Protein AF-A0A661NM38-F1 (afdb_monomer)

Radius of gyration: 34.88 Å; Cα contacts (8 Å, |Δi|>4): 471; chains: 1; bounding box: 84×43×93 Å

Foldseek 3Di:
DLDDLDWAFDDPVVLVLLVVLLVVVVNPDAGETENEPPNDPAFDWAADQVRNYIYGYNNVVVPADPLLNSLRSSLRSLVNSDDPVLVCLLVVLVVLVVCLQPVLQVVLVVVDDPVSLVSSVVSVVVSVVSLVVSLVSLLVSSLVSLLRSCVPRALVSNLVNLVSNCVVVVNDQQDPSSHSHGGNVVSCVSRVHDPDDDDDYDDDPPPVVVVVVVVVCVSVVSVVLCVLQDDDLVCLLVADLVSLVVSCVSPVLALSSLLSNLNVCVVVVNLVSSVVSLVVSVVSPYQFLSSLQSQLLSCLVVVNLVSNLVSLVSSVVSLVCVQPVPHVPGDPDCDPPDHRPSNCPRVVDDPCNNQPVVQADPVGDGHDDDDPDD

Secondary structure (DSSP, 8-state):
-----PPEEPPHHHHHHHHHHHHHTT-S--EEEEE-TTT--S--EEEEGGGTEEEEEHHHHHHS-HHHHHHHHHHHHHHHT--HHHHHHHHHHHHHHHHHHTHHHHHHHHTHHHHHHHHHHHHHHHHHHHHHHHHHHHHHHHHHHHHHHHHHH-SHHHHHHHHHHHHHTT--S---TTSSSPPHHHHHHHTT----SPPPPPP-HHHHHHHHHHHHHHHHHHHHHHHHH---GGGGGG--HHHHHHHHHH-TT-HHHHHHHHHHHHHTT-HHHHHHHHHHHHHTT--HHHHHHHHHHHHHHTT-HHHHHHHHHHHHHHHHHHHHTT-TT------SPPPPHHHHHTS---HHHHH-GGGB-TTS-B--------

Mean predicted aligned error: 16.05 Å

Sequence (374 aa):
MLATGGLRRASPELRERVRRAAGREGIGRVHVFILPTGSVPFLNAFAIPWAKTVVVTGAALAELEDDELAGVLAHEVAHLSEGLGIAMIRLGAAGLLLFALVPGLSIAFALGPERGPVLLGSLLVAAALLWRYARAVARRMEVRADAHTKSHLGGAGLARALRKIAEISQRPMTTGGRRPHPGLWDRLVALDDDPGPKPSPLPRTTGALLGATVAVSLLTAPMALHDLTDVPSTAILTMTAAEAQARFLIDPWDGEPMVALAWRAREAGDLPVAEARAEAAGRMGADAQNFHLIWAELHAAAGDCAAARASFEASLAAQAAAVFDGDPFRTLDLGSYALPPTLVTHCEMTIGEAFGDDTVDDDGNVVFSGSEAP

Solvent-accessible surface area (backbone atoms only — not comparable to full-atom values): 20388 Å² total; per-residue (Å²): 144,86,80,78,70,58,76,37,78,47,54,75,65,60,43,47,57,50,48,58,46,24,51,77,70,72,45,91,68,74,46,50,32,27,38,43,69,83,69,47,93,52,66,45,69,48,50,39,35,94,72,30,30,42,40,35,24,36,37,31,70,72,72,43,51,76,54,22,44,49,28,49,51,31,28,34,45,49,47,37,70,53,52,70,68,60,55,47,43,51,51,46,26,53,48,42,42,52,38,36,70,48,62,35,44,56,52,18,59,76,51,39,86,82,48,10,59,57,52,42,52,52,39,50,52,50,22,52,51,40,39,53,48,32,40,54,53,46,30,51,50,49,55,48,15,53,52,50,24,28,78,76,73,46,21,64,33,33,41,52,38,51,49,54,44,28,62,78,64,71,50,66,52,56,56,69,93,85,49,43,66,74,22,51,50,62,50,26,49,73,35,79,41,88,79,70,83,83,69,82,71,80,89,71,69,69,66,56,54,53,51,50,51,52,52,50,48,66,62,46,48,60,54,55,48,45,68,70,62,64,68,62,81,86,47,39,90,76,46,50,59,66,57,24,51,56,48,33,73,74,40,81,59,55,9,55,35,32,41,24,43,13,52,52,26,44,75,73,67,38,56,73,60,13,51,57,28,44,56,48,10,58,77,38,65,27,55,60,30,63,52,23,43,53,48,12,31,50,27,20,70,73,67,39,45,69,62,11,50,56,24,39,51,49,12,53,53,38,48,52,51,64,59,41,59,96,38,85,82,57,80,85,77,69,78,90,70,81,76,46,67,37,33,39,73,71,55,62,54,45,71,34,76,73,70,36,73,86,21,45,47,101,85,72,46,82,42,86,71,78,74,81,78,134

Nearest PDB structures (foldseek):
  8gck-assembly2_A  TM=8.794E-01  e=7.274E-02  Homo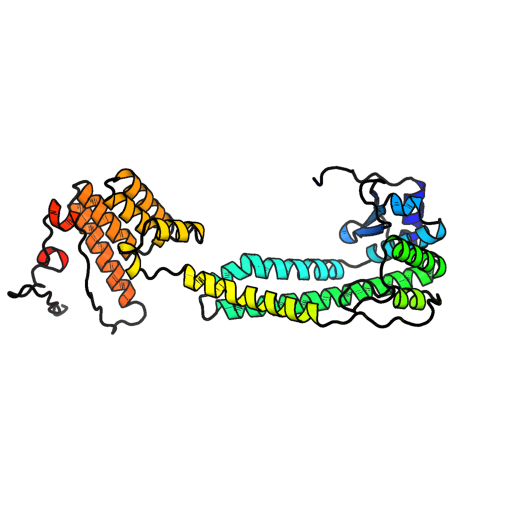 sapiens
  6nsv-assembly1_A  TM=8.718E-01  e=6.954E-02  Homo sapiens
  8gck-assembly1_B  TM=8.831E-01  e=8.326E-02  Homo sapiens
  8ei0-assembly1_A  TM=8.874E-01  e=1.366E-01  Homo sapiens
  6tka-assembly1_AAA  TM=6.233E-01  e=6.954E-02  Homo sapiens

Structure (mmCIF, N/CA/C/O backbone):
data_AF-A0A661NM38-F1
#
_entry.id   AF-A0A661NM38-F1
#
loop_
_atom_site.group_PDB
_atom_site.id
_atom_site.type_symbol
_atom_site.label_atom_id
_atom_site.label_alt_id
_atom_site.label_comp_id
_atom_site.label_asym_id
_atom_site.label_entity_id
_atom_site.label_seq_id
_atom_site.pdbx_PDB_ins_code
_atom_site.Cartn_x
_atom_site.Cartn_y
_atom_site.Cartn_z
_atom_site.occupancy
_atom_site.B_iso_or_equiv
_atom_site.auth_seq_id
_atom_site.auth_comp_id
_atom_site.auth_asym_id
_atom_site.auth_atom_id
_atom_site.pdbx_PDB_model_num
ATOM 1 N N . MET A 1 1 ? 4.028 20.032 0.735 1.00 30.66 1 MET A N 1
ATOM 2 C CA . MET A 1 1 ? 4.843 20.684 -0.316 1.00 30.66 1 MET A CA 1
ATOM 3 C C . MET A 1 1 ? 5.034 19.714 -1.499 1.00 30.66 1 MET A C 1
ATOM 5 O O . MET A 1 1 ? 6.130 19.238 -1.737 1.00 30.66 1 MET A O 1
ATOM 9 N N . LEU A 1 2 ? 3.948 19.350 -2.201 1.00 36.19 2 LEU A N 1
ATOM 10 C CA . LEU A 1 2 ? 3.936 18.391 -3.331 1.00 36.19 2 LEU A CA 1
ATOM 11 C C . LEU A 1 2 ? 3.012 18.889 -4.465 1.00 36.19 2 LEU A C 1
ATOM 13 O O . LEU A 1 2 ? 2.277 18.123 -5.079 1.00 36.19 2 LEU A O 1
ATOM 17 N N . ALA A 1 3 ? 3.008 20.198 -4.719 1.00 37.50 3 ALA A N 1
ATOM 18 C CA . ALA A 1 3 ? 2.141 20.814 -5.718 1.00 37.50 3 ALA A CA 1
ATOM 19 C C . ALA A 1 3 ? 2.979 21.457 -6.838 1.00 37.50 3 ALA A C 1
ATOM 21 O O . ALA A 1 3 ? 3.711 22.415 -6.615 1.00 37.50 3 ALA A O 1
ATOM 22 N N . THR A 1 4 ? 2.846 20.882 -8.039 1.00 42.81 4 THR A N 1
ATOM 23 C CA . THR A 1 4 ? 2.999 21.521 -9.363 1.00 42.81 4 THR A CA 1
ATOM 24 C C . THR A 1 4 ? 4.386 21.963 -9.860 1.00 42.81 4 THR A C 1
ATOM 26 O O . THR A 1 4 ? 4.515 23.010 -10.487 1.00 42.81 4 THR A O 1
ATOM 29 N N . GLY A 1 5 ? 5.396 21.095 -9.775 1.00 48.88 5 GLY A N 1
ATOM 30 C CA . GLY A 1 5 ? 6.443 21.020 -10.811 1.00 48.88 5 GLY A CA 1
ATOM 31 C C . GLY A 1 5 ? 5.918 20.238 -12.025 1.00 48.88 5 GLY A C 1
ATOM 32 O O . GLY A 1 5 ? 6.278 19.083 -12.221 1.00 48.88 5 GLY A O 1
ATOM 33 N N . GLY A 1 6 ? 4.935 20.798 -12.740 1.00 66.69 6 GLY A N 1
ATOM 34 C CA . GLY A 1 6 ? 3.995 20.052 -13.592 1.00 66.69 6 GLY A CA 1
ATOM 35 C C . GLY A 1 6 ? 4.623 19.142 -14.656 1.00 66.69 6 GLY A C 1
ATOM 36 O O . GLY A 1 6 ? 5.576 19.528 -15.334 1.00 66.69 6 GLY A O 1
ATOM 37 N N . LEU A 1 7 ? 4.029 17.953 -14.844 1.00 77.69 7 LEU A N 1
ATOM 38 C CA . LEU A 1 7 ? 4.298 17.089 -15.997 1.00 77.69 7 LEU A CA 1
ATOM 39 C C . LEU A 1 7 ? 4.131 17.899 -17.286 1.00 77.69 7 LEU A C 1
ATOM 41 O O . LEU A 1 7 ? 3.063 18.451 -17.560 1.00 77.69 7 LEU A O 1
ATOM 45 N N . ARG A 1 8 ? 5.181 17.952 -18.101 1.00 86.06 8 ARG A N 1
ATOM 46 C CA . ARG A 1 8 ? 5.162 18.610 -19.410 1.00 86.06 8 ARG A CA 1
ATOM 47 C C . ARG A 1 8 ? 4.945 17.577 -20.502 1.00 86.06 8 ARG A C 1
ATOM 49 O O . ARG A 1 8 ? 5.372 16.432 -20.380 1.00 86.06 8 ARG A O 1
ATOM 56 N N . ARG A 1 9 ? 4.297 17.969 -21.600 1.00 87.12 9 ARG A N 1
ATOM 57 C CA . ARG A 1 9 ? 4.262 17.115 -22.795 1.00 87.12 9 ARG A CA 1
ATOM 58 C C . ARG A 1 9 ? 5.677 16.964 -23.348 1.00 87.12 9 ARG A C 1
ATOM 60 O O . ARG A 1 9 ? 6.411 17.944 -23.436 1.00 87.12 9 ARG A O 1
ATOM 67 N N . ALA A 1 10 ? 6.026 15.744 -23.740 1.00 90.25 10 ALA A N 1
ATOM 68 C CA . ALA A 1 10 ? 7.301 15.470 -24.385 1.00 90.25 10 ALA A CA 1
ATOM 69 C C . ALA A 1 10 ? 7.435 16.171 -25.747 1.00 90.25 10 ALA A C 1
ATOM 71 O O . ALA A 1 10 ? 6.438 16.409 -26.443 1.00 90.25 10 ALA A O 1
ATOM 72 N N . SER A 1 11 ? 8.681 16.455 -26.142 1.00 91.69 11 SER A N 1
ATOM 73 C CA . SER A 1 11 ? 9.004 16.997 -27.465 1.00 91.69 11 SER A CA 1
ATOM 74 C C . SER A 1 11 ? 8.493 16.068 -28.585 1.00 91.69 11 SER A C 1
ATOM 76 O O . SER A 1 11 ? 8.282 14.870 -28.361 1.00 91.69 11 SER A O 1
ATOM 78 N N . PRO A 1 12 ? 8.236 16.583 -29.804 1.00 92.88 12 PRO A N 1
ATOM 79 C CA . PRO A 1 12 ? 7.864 15.746 -30.948 1.00 92.88 12 PRO A CA 1
ATOM 80 C C . PRO A 1 12 ? 8.849 14.598 -31.190 1.00 92.88 12 PRO A C 1
ATOM 82 O O . PRO A 1 12 ? 8.419 13.473 -31.419 1.00 92.88 12 PRO A O 1
ATOM 85 N N . GLU A 1 13 ? 10.145 14.870 -31.051 1.00 91.81 13 GLU A N 1
ATOM 86 C CA . GLU A 1 13 ? 11.207 13.887 -31.238 1.00 91.81 13 GLU A CA 1
ATOM 87 C C . GLU A 1 13 ? 11.145 12.752 -30.210 1.00 91.81 13 GLU A C 1
ATOM 89 O O . GLU A 1 13 ? 11.107 11.581 -30.586 1.00 91.81 13 GLU A O 1
ATOM 94 N N . LEU A 1 14 ? 11.059 13.079 -28.916 1.00 92.31 14 LEU A N 1
ATOM 95 C CA . LEU A 1 14 ? 10.981 12.068 -27.859 1.00 92.31 14 LEU A CA 1
ATOM 96 C C . LEU A 1 14 ? 9.712 11.218 -27.997 1.00 92.31 14 LEU A C 1
ATOM 98 O O . LEU A 1 14 ? 9.756 9.998 -27.839 1.00 92.31 14 LEU A O 1
ATOM 102 N N . ARG A 1 15 ? 8.582 11.843 -28.353 1.00 93.62 15 ARG A N 1
ATOM 103 C CA . ARG A 1 15 ? 7.339 11.112 -28.648 1.00 93.62 15 ARG A CA 1
ATOM 104 C C . ARG A 1 15 ? 7.521 10.134 -29.798 1.00 93.62 15 ARG A C 1
ATOM 106 O O . ARG A 1 15 ? 7.006 9.026 -29.719 1.00 93.62 15 ARG A O 1
ATOM 113 N N . GLU A 1 16 ? 8.239 10.525 -30.841 1.00 92.56 16 GLU A N 1
ATOM 114 C CA . GLU A 1 16 ? 8.479 9.660 -31.989 1.00 92.56 16 GLU A CA 1
ATOM 115 C C . GLU A 1 16 ? 9.405 8.488 -31.643 1.00 92.56 16 GLU A C 1
ATOM 117 O O . GLU A 1 16 ? 9.106 7.349 -32.000 1.00 92.56 16 GLU A O 1
ATOM 122 N N . ARG A 1 17 ? 10.465 8.724 -30.859 1.00 92.00 17 ARG A N 1
ATOM 123 C CA . ARG A 1 17 ? 11.330 7.652 -30.332 1.00 92.00 17 ARG A CA 1
ATOM 124 C C . ARG A 1 17 ? 10.517 6.619 -29.537 1.00 92.00 17 ARG A C 1
ATOM 126 O O . ARG A 1 17 ? 10.611 5.423 -29.812 1.00 92.00 17 ARG A O 1
ATOM 133 N N . VAL A 1 18 ? 9.653 7.075 -28.623 1.00 93.00 18 VAL A N 1
ATOM 134 C CA . VAL A 1 18 ? 8.775 6.188 -27.837 1.00 93.00 18 VAL A CA 1
ATOM 135 C C . VAL A 1 18 ? 7.750 5.472 -28.716 1.00 93.00 18 VAL A C 1
ATOM 137 O O . VAL A 1 18 ? 7.516 4.285 -28.515 1.00 93.00 18 VAL A O 1
ATOM 140 N N . ARG A 1 19 ? 7.155 6.138 -29.715 1.00 92.50 19 ARG A N 1
ATOM 141 C CA . ARG A 1 19 ? 6.213 5.491 -30.647 1.00 92.50 19 ARG A CA 1
ATOM 142 C C . ARG A 1 19 ? 6.868 4.386 -31.464 1.00 92.50 19 ARG A C 1
ATOM 144 O O . ARG A 1 19 ? 6.252 3.342 -31.641 1.00 92.50 19 ARG A O 1
ATOM 151 N N . ARG A 1 20 ? 8.102 4.580 -31.936 1.00 89.94 20 ARG A N 1
ATOM 152 C CA . ARG A 1 20 ? 8.837 3.527 -32.654 1.00 89.94 20 ARG A CA 1
ATOM 153 C C . ARG A 1 20 ? 9.095 2.315 -31.766 1.00 89.94 20 ARG A C 1
ATOM 155 O O . ARG A 1 20 ? 8.903 1.192 -32.220 1.00 89.94 20 ARG A O 1
ATOM 162 N N . ALA A 1 21 ? 9.482 2.535 -30.508 1.00 89.06 21 ALA A N 1
ATOM 163 C CA . ALA A 1 21 ? 9.609 1.452 -29.534 1.00 89.06 21 ALA A CA 1
ATOM 164 C C . ALA A 1 21 ? 8.253 0.762 -29.288 1.00 89.06 21 ALA A C 1
ATOM 166 O O . ALA A 1 21 ? 8.162 -0.458 -29.345 1.00 89.06 21 ALA A O 1
ATOM 167 N N . ALA A 1 22 ? 7.180 1.537 -29.110 1.00 90.50 22 ALA A N 1
ATOM 168 C CA . ALA A 1 22 ? 5.828 1.031 -28.867 1.00 90.50 22 ALA A CA 1
ATOM 169 C C . ALA A 1 22 ? 5.260 0.223 -30.040 1.00 90.50 22 ALA A C 1
ATOM 171 O O . ALA A 1 22 ? 4.584 -0.781 -29.823 1.00 90.50 22 ALA A O 1
ATOM 172 N N . GLY A 1 23 ? 5.568 0.618 -31.277 1.00 88.06 23 GLY A N 1
ATOM 173 C CA . GLY A 1 23 ? 5.162 -0.106 -32.479 1.00 88.06 23 GLY A CA 1
ATOM 174 C C . GLY A 1 23 ? 5.738 -1.522 -32.546 1.00 88.06 23 GLY A C 1
ATOM 175 O O . GLY A 1 23 ? 5.047 -2.431 -32.994 1.00 88.06 23 GLY A O 1
ATOM 176 N N . ARG A 1 24 ? 6.958 -1.737 -32.033 1.00 84.31 24 ARG A N 1
ATOM 177 C CA . ARG A 1 24 ? 7.578 -3.075 -31.946 1.00 84.31 24 ARG A CA 1
ATOM 178 C C . ARG A 1 24 ? 6.867 -3.986 -30.944 1.00 84.31 24 ARG A C 1
ATOM 180 O O . ARG A 1 24 ? 6.823 -5.190 -31.148 1.00 84.31 24 ARG A O 1
ATOM 187 N N . GLU A 1 25 ? 6.249 -3.395 -29.927 1.00 82.69 25 GLU A N 1
ATOM 188 C CA . GLU A 1 25 ? 5.418 -4.081 -28.931 1.00 82.69 25 GLU A CA 1
ATOM 189 C C . GLU A 1 25 ? 3.945 -4.223 -29.357 1.00 82.69 25 GLU A C 1
ATOM 191 O O . GLU A 1 25 ? 3.107 -4.672 -28.573 1.00 82.69 25 GLU A O 1
ATOM 196 N N . GLY A 1 26 ? 3.585 -3.800 -30.576 1.00 86.00 26 GLY A N 1
ATOM 197 C CA . GLY A 1 26 ? 2.196 -3.804 -31.048 1.00 86.00 26 GLY A CA 1
ATOM 198 C C . GLY A 1 26 ? 1.285 -2.823 -30.297 1.00 86.00 26 GLY A C 1
ATOM 199 O O . GLY A 1 26 ? 0.063 -2.977 -30.298 1.00 86.00 26 GLY A O 1
ATOM 200 N N . ILE A 1 27 ? 1.849 -1.808 -29.636 1.00 87.25 27 ILE A N 1
ATOM 201 C CA . ILE A 1 27 ? 1.094 -0.837 -28.842 1.00 87.25 27 ILE A CA 1
ATOM 202 C C . ILE A 1 27 ? 0.697 0.346 -29.730 1.00 87.25 27 ILE A C 1
ATOM 204 O O . ILE A 1 27 ? 1.520 1.187 -30.084 1.00 87.25 27 ILE A O 1
ATOM 208 N N . GLY A 1 28 ? -0.596 0.444 -30.047 1.00 82.88 28 GLY A N 1
ATOM 209 C CA . GLY A 1 28 ? -1.108 1.448 -30.988 1.00 82.88 28 GLY A CA 1
ATOM 210 C C . GLY A 1 28 ? -1.094 2.901 -30.490 1.00 82.88 28 GLY A C 1
ATOM 211 O O . GLY A 1 28 ? -1.041 3.824 -31.301 1.00 82.88 28 GLY A O 1
ATOM 212 N N . ARG A 1 29 ? -1.138 3.146 -29.173 1.00 87.94 29 ARG A N 1
ATOM 213 C CA . ARG A 1 29 ? -1.134 4.509 -28.611 1.00 87.94 29 ARG A CA 1
ATOM 214 C C . ARG A 1 29 ? -0.352 4.571 -27.308 1.00 87.94 29 ARG A C 1
ATOM 216 O O . ARG A 1 29 ? -0.647 3.824 -26.381 1.00 87.94 29 ARG A O 1
ATOM 223 N N . VAL A 1 30 ? 0.596 5.509 -27.239 1.00 92.00 30 VAL A N 1
ATOM 224 C CA . VAL A 1 30 ? 1.390 5.799 -26.039 1.00 92.00 30 VAL A CA 1
ATOM 225 C C . VAL A 1 30 ? 1.435 7.302 -25.780 1.00 92.00 30 VAL A C 1
ATOM 227 O O . VAL A 1 30 ? 1.641 8.107 -26.693 1.00 92.00 30 VAL A O 1
ATOM 230 N N . HIS A 1 31 ? 1.237 7.678 -24.523 1.00 92.69 31 HIS A N 1
ATOM 231 C CA . HIS A 1 31 ? 1.400 9.038 -24.027 1.00 92.69 31 HIS A CA 1
ATOM 232 C C . HIS A 1 31 ? 2.796 9.213 -23.432 1.00 92.69 31 HIS A C 1
ATOM 234 O O . HIS A 1 31 ? 3.301 8.311 -22.772 1.00 92.69 31 HIS A O 1
ATOM 240 N N . VAL A 1 32 ? 3.424 10.369 -23.657 1.00 94.00 32 VAL A N 1
ATOM 241 C CA . VAL A 1 32 ? 4.782 10.636 -23.163 1.00 94.00 32 VAL A CA 1
ATOM 242 C C . VAL A 1 32 ? 4.827 11.986 -22.472 1.00 94.00 32 VAL A C 1
ATOM 244 O O . VAL A 1 32 ? 4.465 13.011 -23.068 1.00 94.00 32 VAL A O 1
ATOM 247 N N . PHE A 1 33 ? 5.293 11.976 -21.230 1.00 93.50 33 PHE A N 1
ATOM 248 C CA . PHE A 1 33 ? 5.445 13.168 -20.410 1.00 93.50 33 PHE A CA 1
ATOM 249 C C . PHE A 1 33 ? 6.861 13.296 -19.859 1.00 93.50 33 PHE A C 1
ATOM 251 O O . PHE A 1 33 ? 7.591 12.315 -19.728 1.00 93.50 33 PHE A O 1
ATOM 258 N N . ILE A 1 34 ? 7.228 14.529 -19.526 1.00 91.19 34 ILE A N 1
ATOM 259 C CA . ILE A 1 34 ? 8.509 14.890 -18.933 1.00 91.19 34 ILE A CA 1
ATOM 260 C C . ILE A 1 34 ? 8.260 15.463 -17.541 1.00 91.19 34 ILE A C 1
ATOM 262 O O . ILE A 1 34 ? 7.451 16.380 -17.380 1.00 91.19 34 ILE A O 1
ATOM 266 N N . LEU A 1 35 ? 8.985 14.952 -16.551 1.00 87.38 35 LEU A N 1
ATOM 267 C CA . LEU A 1 35 ? 9.151 15.589 -15.244 1.00 87.38 35 LEU A CA 1
ATOM 268 C C . LEU A 1 35 ? 10.283 16.625 -15.351 1.00 87.38 35 LEU A C 1
ATOM 270 O O . LEU A 1 35 ? 11.418 16.218 -15.599 1.00 87.38 35 LEU A O 1
ATOM 274 N N . PRO A 1 36 ? 10.017 17.938 -15.215 1.00 81.00 36 PRO A N 1
ATOM 275 C CA . PRO A 1 36 ? 11.021 18.972 -15.460 1.00 81.00 36 PRO A CA 1
ATOM 276 C C . PRO A 1 36 ? 12.274 18.836 -14.588 1.00 81.00 36 PRO A C 1
ATOM 278 O O . PRO A 1 36 ? 12.204 18.421 -13.427 1.00 81.00 36 PRO A O 1
ATOM 281 N N . THR A 1 37 ? 13.418 19.254 -15.134 1.00 69.12 37 THR A N 1
ATOM 282 C CA . THR A 1 37 ? 14.682 19.364 -14.394 1.00 69.12 37 THR A CA 1
ATOM 283 C C . THR A 1 37 ? 14.490 20.267 -13.167 1.00 69.12 37 THR A C 1
ATOM 285 O O . THR A 1 37 ? 13.920 21.350 -13.281 1.00 69.12 37 THR A O 1
ATOM 288 N N . GLY A 1 38 ? 14.891 19.789 -11.983 1.00 64.44 38 GLY A N 1
ATOM 289 C CA . GLY A 1 38 ? 14.664 20.454 -10.688 1.00 64.44 38 GLY A CA 1
ATOM 290 C C . GLY A 1 38 ? 13.455 19.946 -9.887 1.00 64.44 38 GLY A C 1
ATOM 291 O O . GLY A 1 38 ? 13.404 20.167 -8.683 1.00 64.44 38 GLY A O 1
ATOM 292 N N . SER A 1 39 ? 12.512 19.216 -10.504 1.00 63.22 39 SER A N 1
ATOM 293 C CA . SER A 1 39 ? 11.405 18.570 -9.765 1.00 63.22 39 SER A CA 1
ATOM 294 C C . SER A 1 39 ? 11.821 17.236 -9.137 1.00 63.22 39 SER A C 1
ATOM 296 O O . SER A 1 39 ? 11.386 16.897 -8.042 1.00 63.22 39 SER A O 1
ATOM 298 N N . VAL A 1 40 ? 12.669 16.476 -9.836 1.00 62.91 40 VAL A N 1
ATOM 299 C CA . VAL A 1 40 ? 13.237 15.205 -9.369 1.00 62.91 40 VAL A CA 1
ATOM 300 C C . VAL A 1 40 ? 14.709 15.173 -9.800 1.00 62.91 40 VAL A C 1
ATOM 302 O O . VAL A 1 40 ? 14.963 15.234 -11.004 1.00 62.91 40 VAL A O 1
ATOM 305 N N . PRO A 1 41 ? 15.681 15.099 -8.871 1.00 62.12 41 PRO A N 1
ATOM 306 C CA . PRO A 1 41 ? 17.107 15.200 -9.201 1.00 62.12 41 PRO A CA 1
ATOM 307 C C . PRO A 1 41 ? 17.732 13.879 -9.689 1.00 62.12 41 PRO A C 1
ATOM 309 O O . PRO A 1 41 ? 18.939 13.807 -9.873 1.00 62.12 41 PRO A O 1
ATOM 312 N N . PHE A 1 42 ? 16.935 12.825 -9.888 1.00 69.19 42 PHE A N 1
ATOM 313 C CA . PHE A 1 42 ? 17.428 11.486 -10.222 1.00 69.19 42 PHE A CA 1
ATOM 314 C C . PHE A 1 42 ? 17.110 11.108 -11.680 1.00 69.19 42 PHE A C 1
ATOM 316 O O . PHE A 1 42 ? 16.027 11.420 -12.194 1.00 69.19 42 PHE A O 1
ATOM 323 N N . LEU A 1 43 ? 18.030 10.390 -12.334 1.00 77.38 43 LEU A N 1
ATOM 324 C CA . LEU A 1 43 ? 17.819 9.804 -13.662 1.00 77.38 43 LEU A CA 1
ATOM 325 C C . LEU A 1 43 ? 16.787 8.688 -13.544 1.00 77.38 43 LEU A C 1
ATOM 327 O O . LEU A 1 43 ? 17.028 7.679 -12.878 1.00 77.38 43 LEU A O 1
ATOM 331 N N . ASN A 1 44 ? 15.628 8.877 -14.167 1.00 80.69 44 ASN A N 1
ATOM 332 C CA . ASN A 1 44 ? 14.594 7.862 -14.160 1.00 80.69 44 ASN A CA 1
ATOM 333 C C . ASN A 1 44 ? 13.688 7.974 -15.386 1.00 80.69 44 ASN A C 1
ATOM 335 O O . ASN A 1 44 ? 13.454 9.059 -15.926 1.00 80.69 44 ASN A O 1
ATOM 339 N N . ALA A 1 45 ? 13.112 6.845 -15.759 1.00 84.88 45 ALA A N 1
ATOM 340 C CA . ALA A 1 45 ? 11.924 6.770 -16.582 1.00 84.88 45 ALA A CA 1
ATOM 341 C C . ALA A 1 45 ? 11.009 5.717 -15.954 1.00 84.88 45 ALA A C 1
ATOM 343 O O . ALA A 1 45 ? 11.484 4.837 -15.244 1.00 84.88 45 ALA A O 1
ATOM 344 N N . PHE A 1 46 ? 9.699 5.849 -16.127 1.00 85.56 46 PHE A N 1
ATOM 345 C CA . PHE A 1 46 ? 8.774 4.824 -15.666 1.00 85.56 46 PHE A CA 1
ATOM 346 C C . PHE A 1 46 ? 7.539 4.737 -16.551 1.00 85.56 46 PHE A C 1
ATOM 348 O O . PHE A 1 46 ? 7.027 5.737 -17.071 1.00 85.56 46 PHE A O 1
ATOM 355 N N . ALA A 1 47 ? 7.041 3.517 -16.676 1.00 87.62 47 ALA A N 1
ATOM 356 C CA . ALA A 1 47 ? 5.828 3.194 -17.393 1.00 87.62 47 ALA A CA 1
ATOM 357 C C . ALA A 1 47 ? 4.607 3.120 -16.463 1.00 87.62 47 ALA A C 1
ATOM 359 O O . ALA A 1 47 ? 4.666 2.619 -15.340 1.00 87.62 47 ALA A O 1
ATOM 360 N N . ILE A 1 48 ? 3.462 3.568 -16.968 1.00 86.75 48 ILE A N 1
ATOM 361 C CA . ILE A 1 48 ? 2.143 3.394 -16.362 1.00 86.75 48 ILE A CA 1
ATOM 362 C C . ILE A 1 48 ? 1.325 2.522 -17.326 1.00 86.75 48 ILE A C 1
ATOM 364 O O . ILE A 1 48 ? 0.705 3.056 -18.256 1.00 86.75 48 ILE A O 1
ATOM 368 N N . PRO A 1 49 ? 1.325 1.184 -17.151 1.00 86.12 49 PRO A N 1
ATOM 369 C CA . PRO A 1 49 ? 0.776 0.257 -18.142 1.00 86.12 49 PRO A CA 1
ATOM 370 C C . PRO A 1 49 ? -0.709 0.478 -18.440 1.00 86.12 49 PRO A C 1
ATOM 372 O O . PRO A 1 49 ? -1.106 0.525 -19.605 1.00 86.12 49 PRO A O 1
ATOM 375 N N . TRP A 1 50 ? -1.527 0.696 -17.403 1.00 81.69 50 TRP A N 1
ATOM 376 C CA . TRP A 1 50 ? -2.976 0.892 -17.552 1.00 81.69 50 TRP A CA 1
ATOM 377 C C . TRP A 1 50 ? -3.332 2.193 -18.282 1.00 81.69 50 TRP A C 1
ATOM 379 O O . TRP A 1 50 ? -4.336 2.246 -18.982 1.00 81.69 50 TRP A O 1
ATOM 389 N N . ALA A 1 51 ? -2.494 3.226 -18.163 1.00 86.19 51 ALA A N 1
ATOM 390 C CA . ALA A 1 51 ? -2.677 4.509 -18.839 1.00 86.19 51 ALA A CA 1
ATOM 391 C C . ALA A 1 51 ? -1.896 4.605 -20.161 1.00 86.19 51 ALA A C 1
ATOM 393 O O . ALA A 1 51 ? -1.874 5.674 -20.775 1.00 86.19 51 ALA A O 1
ATOM 394 N N . LYS A 1 52 ? -1.197 3.536 -20.576 1.00 89.88 52 LYS A N 1
ATOM 395 C CA . LYS A 1 52 ? -0.299 3.513 -21.746 1.00 89.88 52 LYS A CA 1
ATOM 396 C C . LYS A 1 52 ? 0.608 4.747 -21.797 1.00 89.88 52 LYS A C 1
ATOM 398 O O . LYS A 1 52 ? 0.694 5.439 -22.811 1.00 89.88 52 LYS A O 1
ATOM 403 N N . THR A 1 53 ? 1.225 5.068 -20.663 1.00 92.06 53 THR A N 1
ATOM 404 C CA . THR A 1 53 ? 1.969 6.319 -20.476 1.00 92.06 53 THR A CA 1
ATOM 405 C C . THR A 1 53 ? 3.408 6.043 -20.062 1.00 92.06 53 THR A C 1
ATOM 407 O O . THR A 1 53 ? 3.635 5.258 -19.151 1.00 92.06 53 THR A O 1
ATOM 410 N N . VAL A 1 54 ? 4.366 6.720 -20.692 1.00 92.94 54 VAL A N 1
ATOM 411 C CA . VAL A 1 54 ? 5.770 6.778 -20.260 1.00 92.94 54 VAL A CA 1
ATOM 412 C C . VAL A 1 54 ? 6.054 8.164 -19.696 1.00 92.94 54 VAL A C 1
ATOM 414 O O . VAL A 1 54 ? 5.702 9.181 -20.304 1.00 92.94 54 VAL A O 1
ATOM 417 N N . VAL A 1 55 ? 6.707 8.214 -18.542 1.00 90.81 55 VAL A N 1
ATOM 418 C CA . VAL A 1 55 ? 7.188 9.455 -17.935 1.00 90.81 55 VAL A CA 1
ATOM 419 C C . VAL A 1 55 ? 8.707 9.402 -17.848 1.00 90.81 55 VAL A C 1
ATOM 421 O O . VAL A 1 55 ? 9.260 8.427 -17.352 1.00 90.81 55 VAL A O 1
ATOM 424 N N . VAL A 1 56 ? 9.380 10.450 -18.319 1.00 91.38 56 VAL A N 1
ATOM 425 C CA . VAL A 1 56 ? 10.849 10.558 -18.330 1.00 91.38 56 VAL A CA 1
ATOM 426 C C . VAL A 1 56 ? 11.270 11.765 -17.495 1.00 91.38 56 VAL A C 1
ATOM 428 O O . VAL A 1 56 ? 10.648 12.826 -17.591 1.00 91.38 56 VAL A O 1
ATOM 431 N N . THR A 1 57 ? 12.301 11.646 -16.659 1.00 88.62 57 THR A N 1
ATOM 432 C CA . THR A 1 57 ? 12.823 12.807 -15.920 1.00 88.62 57 THR A CA 1
ATOM 433 C C . THR A 1 57 ? 13.698 13.685 -16.812 1.00 88.62 57 THR A C 1
ATOM 435 O O . THR A 1 57 ? 14.391 13.202 -17.703 1.00 88.62 57 THR A O 1
ATOM 438 N N . GLY A 1 58 ? 13.699 14.995 -16.562 1.00 88.75 58 GLY A N 1
ATOM 439 C CA . GLY A 1 58 ? 14.583 15.936 -17.251 1.00 88.75 58 GLY A CA 1
ATOM 440 C C . GLY A 1 58 ? 16.063 15.605 -17.041 1.00 88.75 58 GLY A C 1
ATOM 441 O O . GLY A 1 58 ? 16.848 15.767 -17.964 1.00 88.75 58 GLY A O 1
ATOM 442 N N . ALA A 1 59 ? 16.420 15.051 -15.875 1.00 83.25 59 ALA A N 1
ATOM 443 C CA . ALA A 1 59 ? 17.763 14.541 -15.603 1.00 83.25 59 ALA A CA 1
ATOM 444 C C . ALA A 1 59 ? 18.140 13.375 -16.534 1.00 83.25 59 ALA A C 1
ATOM 446 O O . ALA A 1 59 ? 19.237 13.360 -17.073 1.00 83.25 59 ALA A O 1
ATOM 447 N N . ALA A 1 60 ? 17.223 12.435 -16.801 1.00 86.19 60 ALA A N 1
ATOM 448 C CA . ALA A 1 60 ? 17.488 11.358 -17.757 1.00 86.19 60 ALA A CA 1
ATOM 449 C C . ALA A 1 60 ? 17.707 11.888 -19.184 1.00 86.19 60 ALA A C 1
ATOM 451 O O . ALA A 1 60 ? 18.553 11.367 -19.895 1.00 86.19 60 ALA A O 1
ATOM 452 N N . LEU A 1 61 ? 16.987 12.938 -19.591 1.00 92.12 61 LEU A N 1
ATOM 453 C CA . LEU A 1 61 ? 17.181 13.568 -20.904 1.00 92.12 61 LEU A CA 1
ATOM 454 C C . LEU A 1 61 ? 18.476 14.383 -21.010 1.00 92.12 61 LEU A C 1
ATOM 456 O O . LEU A 1 61 ? 18.945 14.606 -22.119 1.00 92.12 61 LEU A O 1
ATOM 460 N N . ALA A 1 62 ? 19.005 14.870 -19.887 1.00 90.12 62 ALA A N 1
ATOM 461 C CA . ALA A 1 62 ? 20.234 15.657 -19.853 1.00 90.12 62 ALA A CA 1
ATOM 462 C C . ALA A 1 62 ? 21.496 14.783 -19.782 1.00 90.12 62 ALA A C 1
ATOM 464 O O . ALA A 1 62 ? 22.519 15.155 -20.345 1.00 90.12 62 ALA A O 1
ATOM 465 N N . GLU A 1 63 ? 21.419 13.643 -19.091 1.00 89.69 63 GLU A N 1
ATOM 466 C CA . GLU A 1 63 ? 22.591 12.837 -18.718 1.00 89.69 63 GLU A CA 1
ATOM 467 C C . GLU A 1 63 ? 22.762 11.560 -19.562 1.00 89.69 63 GLU A C 1
ATOM 469 O O . GLU A 1 63 ? 23.872 11.024 -19.661 1.00 89.69 63 GLU A O 1
ATOM 474 N N . LEU A 1 64 ? 21.677 11.028 -20.143 1.00 92.06 64 LEU A N 1
ATOM 475 C CA . LEU A 1 64 ? 21.738 9.829 -20.984 1.00 92.06 64 LEU A CA 1
ATOM 476 C C . LEU A 1 64 ? 22.044 10.193 -22.436 1.00 92.06 64 LEU A C 1
ATOM 478 O O . LEU A 1 64 ? 21.418 11.081 -23.015 1.00 92.06 64 LEU A O 1
ATOM 482 N N . GLU A 1 65 ? 22.961 9.442 -23.034 1.00 96.06 65 GLU A N 1
ATOM 483 C CA . GLU A 1 65 ? 23.244 9.505 -24.465 1.00 96.06 65 GLU A CA 1
ATOM 484 C C . GLU A 1 65 ? 22.084 8.918 -25.285 1.00 96.06 65 GLU A C 1
ATOM 486 O O . GLU A 1 65 ? 21.192 8.247 -24.762 1.00 96.06 65 GLU A O 1
ATOM 491 N N . ASP A 1 66 ? 22.074 9.167 -26.595 1.00 94.19 66 ASP A N 1
ATOM 492 C CA . ASP A 1 66 ? 20.938 8.819 -27.455 1.00 94.19 66 ASP A CA 1
ATOM 493 C C . ASP A 1 66 ? 20.587 7.324 -27.445 1.00 94.19 66 ASP A C 1
ATOM 495 O O . ASP A 1 66 ? 19.403 6.966 -27.427 1.00 94.19 66 ASP A O 1
ATOM 499 N N . ASP A 1 67 ? 21.587 6.444 -27.448 1.00 95.12 67 ASP A N 1
ATOM 500 C CA . ASP A 1 67 ? 21.375 4.998 -27.454 1.00 95.12 67 ASP A CA 1
ATOM 501 C C . ASP A 1 67 ? 21.126 4.424 -26.047 1.00 95.12 67 ASP A C 1
ATOM 503 O O . ASP A 1 67 ? 20.341 3.484 -25.897 1.00 95.12 67 ASP A O 1
ATOM 507 N N . GLU A 1 68 ? 21.696 5.041 -25.009 1.00 95.69 68 GLU A N 1
ATOM 508 C CA . GLU A 1 68 ? 21.356 4.795 -23.603 1.00 95.69 68 GLU A CA 1
ATOM 509 C C . GLU A 1 68 ? 19.878 5.102 -23.333 1.00 95.69 68 GLU A C 1
ATOM 511 O O . GLU A 1 68 ? 19.136 4.264 -22.807 1.00 95.69 68 GLU A O 1
ATOM 516 N N . LEU A 1 69 ? 19.423 6.283 -23.759 1.00 95.00 69 LEU A N 1
ATOM 517 C CA . LEU A 1 69 ? 18.032 6.704 -23.662 1.00 95.00 69 LEU A CA 1
ATOM 518 C C . LEU A 1 69 ? 17.126 5.784 -24.486 1.00 95.00 69 LEU A C 1
ATOM 520 O O . LEU A 1 69 ? 16.060 5.399 -24.008 1.00 95.00 69 LEU A O 1
ATOM 524 N N . ALA A 1 70 ? 17.532 5.389 -25.696 1.00 94.62 70 ALA A N 1
ATOM 525 C CA . ALA A 1 70 ? 16.767 4.438 -26.502 1.00 94.62 70 ALA A CA 1
ATOM 526 C C . ALA A 1 70 ? 16.589 3.084 -25.790 1.00 94.62 70 ALA A C 1
ATOM 528 O O . ALA A 1 70 ? 15.482 2.538 -25.800 1.00 94.62 70 ALA A O 1
ATOM 529 N N . GLY A 1 71 ? 17.637 2.577 -25.133 1.00 94.38 71 GLY A N 1
ATOM 530 C CA . GLY A 1 71 ? 17.581 1.361 -24.320 1.00 94.38 71 GLY A CA 1
ATOM 531 C C . GLY A 1 71 ? 16.616 1.485 -23.138 1.00 94.38 71 GLY A C 1
ATOM 532 O O . GLY A 1 71 ? 15.752 0.627 -22.957 1.00 94.38 71 GLY A O 1
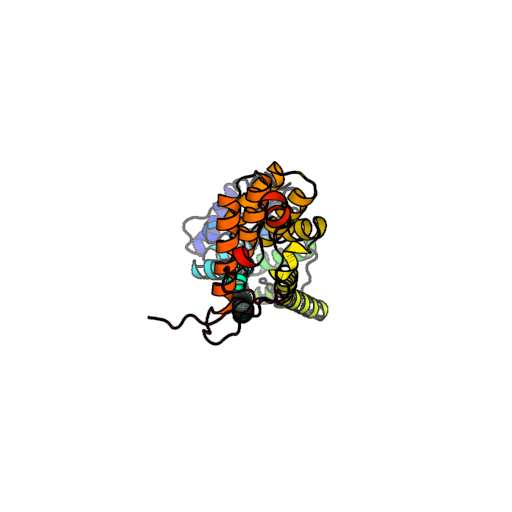ATOM 533 N N . VAL A 1 72 ? 16.700 2.578 -22.373 1.00 94.69 72 VAL A N 1
ATOM 534 C CA . VAL A 1 72 ? 15.790 2.843 -21.241 1.00 94.69 72 VAL A CA 1
ATOM 535 C C . VAL A 1 72 ? 14.340 2.962 -21.712 1.00 94.69 72 VAL A C 1
ATOM 537 O O . VAL A 1 72 ? 13.448 2.353 -21.129 1.00 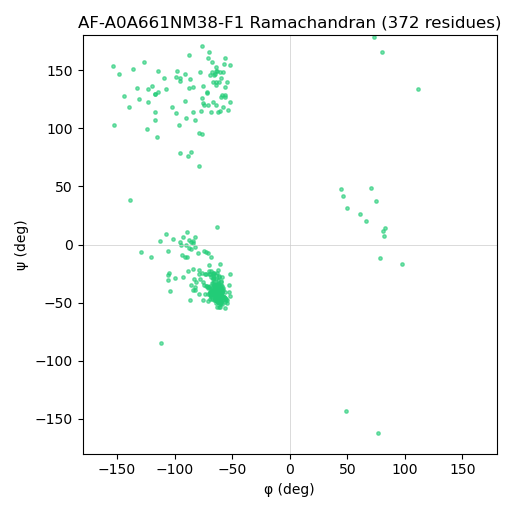94.69 72 VAL A O 1
ATOM 540 N N . LEU A 1 73 ? 14.078 3.693 -22.798 1.00 94.44 73 LEU A N 1
ATOM 541 C CA . LEU A 1 73 ? 12.719 3.844 -23.323 1.00 94.44 73 LEU A CA 1
ATOM 542 C C . LEU A 1 73 ? 12.142 2.521 -23.834 1.00 94.44 73 LEU A C 1
ATOM 544 O O . LEU A 1 73 ? 10.954 2.276 -23.638 1.00 94.44 73 LEU A O 1
ATOM 548 N N . ALA A 1 74 ? 12.946 1.668 -24.472 1.00 93.94 74 ALA A N 1
ATOM 549 C CA . ALA A 1 74 ? 12.498 0.342 -24.893 1.00 93.94 74 ALA A CA 1
ATOM 550 C C . ALA A 1 74 ? 12.143 -0.553 -23.696 1.00 93.94 74 ALA A C 1
ATOM 552 O O . ALA A 1 74 ? 11.114 -1.230 -23.734 1.00 93.94 74 ALA A O 1
ATOM 553 N N . HIS A 1 75 ? 12.927 -0.489 -22.617 1.00 94.62 75 HIS A N 1
ATOM 554 C CA . HIS A 1 75 ? 12.631 -1.180 -21.362 1.00 94.62 75 HIS A CA 1
ATOM 555 C C . HIS A 1 75 ? 11.299 -0.703 -20.761 1.00 94.62 75 HIS A C 1
ATOM 557 O O . HIS A 1 75 ? 10.415 -1.515 -20.489 1.00 94.62 75 HIS A O 1
ATOM 563 N N . GLU A 1 76 ? 11.094 0.612 -20.645 1.00 94.12 76 GLU A N 1
ATOM 564 C CA . GLU A 1 76 ? 9.835 1.162 -20.123 1.00 94.12 76 GLU A CA 1
ATOM 565 C C . GLU A 1 76 ? 8.629 0.833 -21.009 1.00 94.12 76 GLU A C 1
ATOM 567 O O . GLU A 1 76 ? 7.539 0.520 -20.531 1.00 94.12 76 GLU A O 1
ATOM 572 N N . VAL A 1 77 ? 8.803 0.854 -22.327 1.00 93.75 77 VAL A N 1
ATOM 573 C CA . VAL A 1 77 ? 7.735 0.484 -23.259 1.00 93.75 77 VAL A CA 1
ATOM 574 C C . VAL A 1 77 ? 7.365 -0.997 -23.132 1.00 93.75 77 VAL A C 1
ATOM 576 O O . VAL A 1 77 ? 6.178 -1.317 -23.209 1.00 93.75 77 VAL A O 1
ATOM 579 N N . ALA A 1 78 ? 8.318 -1.887 -22.845 1.00 92.50 78 ALA A N 1
ATOM 580 C CA . ALA A 1 78 ? 8.030 -3.299 -22.584 1.00 92.50 78 ALA A CA 1
ATOM 581 C C . ALA A 1 78 ? 7.149 -3.508 -21.336 1.00 92.50 78 ALA A C 1
ATOM 583 O O . ALA A 1 78 ? 6.417 -4.496 -21.243 1.00 92.50 78 ALA A O 1
ATOM 584 N N . HIS A 1 79 ? 7.150 -2.578 -20.378 1.00 91.62 79 HIS A N 1
ATOM 585 C CA . HIS A 1 79 ? 6.197 -2.612 -19.266 1.00 91.62 79 HIS A CA 1
ATOM 586 C C . HIS A 1 79 ? 4.780 -2.216 -19.693 1.00 91.62 79 HIS A C 1
ATOM 588 O O . HIS A 1 79 ? 3.805 -2.664 -19.091 1.00 91.62 79 HIS A O 1
ATOM 594 N N . LEU A 1 80 ? 4.612 -1.425 -20.755 1.00 91.56 80 LEU A N 1
ATOM 595 C CA . LEU A 1 80 ? 3.283 -1.034 -21.227 1.00 91.56 80 LEU A CA 1
ATOM 596 C C . LEU A 1 80 ? 2.484 -2.192 -21.826 1.00 91.56 80 LEU A C 1
ATOM 598 O O . LEU A 1 80 ? 1.255 -2.106 -21.853 1.00 91.56 80 LEU A O 1
ATOM 602 N N . SER A 1 81 ? 3.130 -3.257 -22.301 1.00 88.19 81 SER A N 1
ATOM 603 C CA . SER A 1 81 ? 2.454 -4.468 -22.785 1.00 88.19 81 SER A CA 1
ATOM 604 C C . SER A 1 81 ? 2.090 -5.448 -21.660 1.00 88.19 81 SER A C 1
ATOM 606 O O . SER A 1 81 ? 1.469 -6.479 -21.921 1.00 88.19 81 SER A O 1
ATOM 608 N N . GLU A 1 82 ? 2.388 -5.122 -20.396 1.00 89.00 82 GLU A N 1
ATOM 609 C CA . GLU A 1 82 ? 1.878 -5.884 -19.257 1.00 89.00 82 GLU A CA 1
ATOM 610 C C . GLU A 1 82 ? 0.340 -5.892 -19.246 1.00 89.00 82 GLU A C 1
ATOM 612 O O . GLU A 1 82 ? -0.324 -4.855 -19.331 1.00 89.00 82 GLU A O 1
ATOM 617 N N . GLY A 1 83 ? -0.237 -7.092 -19.139 1.00 85.00 83 GLY A N 1
ATOM 618 C CA . GLY A 1 83 ? -1.683 -7.277 -19.086 1.00 85.00 83 GLY A CA 1
ATOM 619 C C . GLY A 1 83 ? -2.300 -6.791 -17.772 1.00 85.00 83 GLY A C 1
ATOM 620 O O . GLY A 1 83 ? -1.634 -6.708 -16.736 1.00 85.00 83 GLY A O 1
ATOM 621 N N . LEU A 1 84 ? -3.616 -6.555 -17.796 1.00 83.81 84 LEU A N 1
ATOM 622 C CA . LEU A 1 84 ? -4.388 -6.105 -16.632 1.00 83.81 84 LEU A CA 1
ATOM 623 C C . LEU A 1 84 ? -4.184 -7.009 -15.405 1.00 83.81 84 LEU A C 1
ATOM 625 O O . LEU A 1 84 ? -4.097 -6.505 -14.292 1.00 83.81 84 LEU A O 1
ATOM 629 N N . GLY A 1 85 ? -4.019 -8.322 -15.595 1.00 87.88 85 GLY A N 1
ATOM 630 C CA . GLY A 1 85 ? -3.762 -9.263 -14.500 1.00 87.88 85 GLY A CA 1
ATOM 631 C C . GLY A 1 85 ? -2.509 -8.934 -13.678 1.00 87.88 85 GLY A C 1
ATOM 632 O O . GLY A 1 85 ? -2.535 -9.044 -12.456 1.00 87.88 85 GLY A O 1
ATOM 633 N N . ILE A 1 86 ? -1.432 -8.456 -14.309 1.00 88.75 86 ILE A N 1
ATOM 634 C CA . ILE A 1 86 ? -0.195 -8.073 -13.605 1.00 88.75 86 ILE A CA 1
ATOM 635 C C . ILE A 1 86 ? -0.432 -6.814 -12.768 1.00 88.75 86 ILE A C 1
ATOM 637 O O . ILE A 1 86 ? -0.029 -6.759 -11.603 1.00 88.75 86 ILE A O 1
ATOM 641 N N . ALA A 1 87 ? -1.124 -5.824 -13.340 1.00 84.81 87 ALA A N 1
ATOM 642 C CA . ALA A 1 87 ? -1.518 -4.622 -12.617 1.00 84.81 87 ALA A CA 1
ATOM 643 C C . ALA A 1 87 ? -2.418 -4.976 -11.421 1.00 84.81 87 ALA A C 1
ATOM 645 O O . ALA A 1 87 ? -2.148 -4.531 -10.308 1.00 84.81 87 ALA A O 1
ATOM 646 N N . MET A 1 88 ? -3.408 -5.850 -11.617 1.00 88.12 88 MET A N 1
ATOM 647 C CA . MET A 1 88 ? -4.311 -6.313 -10.561 1.00 88.12 88 MET A CA 1
ATOM 648 C C . MET A 1 88 ? -3.590 -7.085 -9.457 1.00 88.12 88 MET A C 1
ATOM 650 O O . MET A 1 88 ? -3.923 -6.898 -8.296 1.00 88.12 88 MET A O 1
ATOM 654 N N . ILE A 1 89 ? -2.572 -7.894 -9.765 1.00 90.69 89 ILE A N 1
ATOM 655 C CA . ILE A 1 89 ? -1.755 -8.554 -8.731 1.00 90.69 89 ILE A CA 1
ATOM 656 C C . ILE A 1 89 ? -1.025 -7.510 -7.873 1.00 90.69 89 ILE A C 1
ATOM 658 O O . ILE A 1 89 ? -1.007 -7.621 -6.646 1.00 90.69 89 ILE A O 1
ATOM 662 N N . ARG A 1 90 ? -0.431 -6.481 -8.497 1.00 85.50 90 ARG A N 1
ATOM 663 C CA . ARG A 1 90 ? 0.286 -5.413 -7.778 1.00 85.50 90 ARG A CA 1
ATOM 664 C C . ARG A 1 90 ? -0.667 -4.573 -6.922 1.00 85.50 90 ARG A C 1
ATOM 666 O O . ARG A 1 90 ? -0.389 -4.360 -5.744 1.00 85.50 90 ARG A O 1
ATOM 673 N N . LEU A 1 91 ? -1.789 -4.134 -7.496 1.00 87.94 91 LEU A N 1
ATOM 674 C CA . LEU A 1 91 ? -2.810 -3.354 -6.792 1.00 87.94 91 LEU A CA 1
ATOM 675 C C . LEU A 1 91 ? -3.498 -4.183 -5.706 1.00 87.94 91 LEU A C 1
ATOM 677 O O . LEU A 1 91 ? -3.685 -3.688 -4.605 1.00 87.94 91 LEU A O 1
ATOM 681 N N . GLY A 1 92 ? -3.821 -5.444 -5.984 1.00 91.25 92 GLY A N 1
ATOM 682 C CA . GLY A 1 92 ? -4.467 -6.360 -5.047 1.00 91.25 92 GLY A CA 1
ATOM 683 C C . GLY A 1 92 ? -3.595 -6.676 -3.837 1.00 91.25 92 GLY A C 1
ATOM 684 O O . GLY A 1 92 ? -4.107 -6.731 -2.727 1.00 91.25 92 GLY A O 1
ATOM 685 N N . ALA A 1 93 ? -2.274 -6.799 -4.008 1.00 89.56 93 ALA A N 1
ATOM 686 C CA . ALA A 1 93 ? -1.356 -6.970 -2.882 1.00 89.56 93 ALA A CA 1
ATOM 687 C C . ALA A 1 93 ? -1.360 -5.758 -1.934 1.00 89.56 93 ALA A C 1
ATOM 689 O O . ALA A 1 93 ? -1.385 -5.929 -0.717 1.00 89.56 93 ALA A O 1
ATOM 690 N N . ALA A 1 94 ? -1.358 -4.540 -2.485 1.00 86.81 94 ALA A N 1
ATOM 691 C CA . ALA A 1 94 ? -1.474 -3.317 -1.691 1.00 86.81 94 ALA A CA 1
ATOM 692 C C . ALA A 1 94 ? -2.877 -3.168 -1.079 1.00 86.81 94 ALA A C 1
ATOM 694 O O . ALA A 1 94 ? -3.007 -2.843 0.097 1.00 86.81 94 ALA A O 1
ATOM 695 N N . GLY A 1 95 ? -3.918 -3.455 -1.862 1.00 89.25 95 GLY A N 1
ATOM 696 C CA . GLY A 1 95 ? -5.315 -3.373 -1.454 1.00 89.25 95 GLY A CA 1
ATOM 697 C C . GLY A 1 95 ? -5.658 -4.344 -0.330 1.00 89.25 95 GLY A C 1
ATOM 698 O O . GLY A 1 95 ? -6.303 -3.937 0.625 1.00 89.25 95 GLY A O 1
ATOM 699 N N . LEU A 1 96 ? -5.174 -5.588 -0.383 1.00 91.75 96 LEU A N 1
ATOM 700 C CA . LEU A 1 96 ? -5.384 -6.574 0.680 1.00 91.75 96 LEU A CA 1
ATOM 701 C C . LEU A 1 96 ? -4.689 -6.163 1.981 1.00 91.75 96 LEU A C 1
ATOM 703 O O . LEU A 1 96 ? -5.253 -6.342 3.055 1.00 91.75 96 LEU A O 1
ATOM 707 N N . LEU A 1 97 ? -3.489 -5.584 1.897 1.00 87.62 97 LEU A N 1
ATOM 708 C CA . LEU A 1 97 ? -2.807 -5.060 3.079 1.00 87.62 97 LEU A CA 1
ATOM 709 C C . LEU A 1 97 ? -3.575 -3.877 3.688 1.00 87.62 97 LEU A C 1
ATOM 711 O O . LEU A 1 97 ? -3.788 -3.851 4.894 1.00 87.62 97 LEU A O 1
ATOM 715 N N . LEU A 1 98 ? -4.025 -2.927 2.863 1.00 83.19 98 LEU A N 1
ATOM 716 C CA . LEU A 1 98 ? -4.855 -1.806 3.318 1.00 83.19 98 LEU A CA 1
ATOM 717 C C . LEU A 1 98 ? -6.184 -2.287 3.908 1.00 83.19 98 LEU A C 1
ATOM 719 O O . LEU A 1 98 ? -6.615 -1.778 4.938 1.00 83.19 98 LEU A O 1
ATOM 723 N N . PHE A 1 99 ? -6.801 -3.296 3.293 1.00 86.81 99 PHE A N 1
ATOM 724 C CA . PHE A 1 99 ? -8.002 -3.933 3.811 1.00 86.81 99 PHE A CA 1
ATOM 725 C C . PHE A 1 99 ? -7.738 -4.558 5.183 1.00 86.81 99 PHE A C 1
ATOM 727 O O . PHE A 1 99 ? -8.476 -4.284 6.116 1.00 86.81 99 PHE A O 1
ATOM 734 N N . ALA A 1 100 ? -6.668 -5.338 5.345 1.00 84.69 100 ALA A N 1
ATOM 735 C CA . ALA A 1 100 ? -6.338 -5.958 6.628 1.00 84.69 100 ALA A CA 1
ATOM 736 C C . ALA A 1 100 ? -6.123 -4.923 7.747 1.00 84.69 100 ALA A C 1
ATOM 738 O O . ALA A 1 100 ? -6.536 -5.156 8.877 1.00 84.69 100 ALA A O 1
ATOM 739 N N . LEU A 1 101 ? -5.502 -3.782 7.429 1.00 80.62 101 LEU A N 1
ATOM 740 C CA . LEU A 1 101 ? -5.138 -2.753 8.409 1.00 80.62 101 LEU A CA 1
ATOM 741 C C . LEU A 1 101 ? -6.264 -1.773 8.755 1.00 80.62 101 LEU A C 1
ATOM 743 O O . LEU A 1 101 ? -6.171 -1.117 9.787 1.00 80.62 101 LEU A O 1
ATOM 747 N N . VAL A 1 102 ? -7.280 -1.632 7.898 1.00 81.94 102 VAL A N 1
ATOM 748 C CA . VAL A 1 102 ? -8.376 -0.675 8.111 1.00 81.94 102 VAL A CA 1
ATOM 749 C C . VAL A 1 102 ? -9.683 -1.427 8.399 1.00 81.94 102 VAL A C 1
ATOM 751 O O . VAL A 1 102 ? -9.956 -1.676 9.571 1.00 81.94 102 VAL A O 1
ATOM 754 N N . PRO A 1 103 ? -10.473 -1.882 7.405 1.00 76.44 103 PRO A N 1
ATOM 755 C CA . PRO A 1 103 ? -11.719 -2.593 7.687 1.00 76.44 103 PRO A CA 1
ATOM 756 C C . PRO A 1 103 ? -11.497 -3.954 8.358 1.00 76.44 103 PRO A C 1
ATOM 758 O O . PRO A 1 103 ? -12.300 -4.364 9.184 1.00 76.44 103 PRO A O 1
ATOM 761 N N . GLY A 1 104 ? -10.411 -4.660 8.037 1.00 78.69 104 GLY A N 1
ATOM 762 C CA . GLY A 1 104 ? -10.087 -5.962 8.618 1.00 78.69 104 GLY A CA 1
ATOM 763 C C . GLY A 1 104 ? -9.829 -5.885 10.119 1.00 78.69 104 GLY A C 1
ATOM 764 O O . GLY A 1 104 ? -10.227 -6.790 10.845 1.00 78.69 104 GLY A O 1
ATOM 765 N N . LEU A 1 105 ? -9.237 -4.783 10.584 1.00 79.81 105 LEU A N 1
ATOM 766 C CA . LEU A 1 105 ? -9.041 -4.521 12.003 1.00 79.81 105 LEU A CA 1
ATOM 767 C C . LEU A 1 105 ? -10.382 -4.250 12.702 1.00 79.81 105 LEU A C 1
ATOM 769 O O . LEU A 1 105 ? -10.669 -4.877 13.715 1.00 79.81 105 LEU A O 1
ATOM 773 N N . SER A 1 106 ? -11.240 -3.402 12.126 1.00 75.75 106 SER A N 1
ATOM 774 C CA . SER A 1 106 ? -12.584 -3.136 12.665 1.00 75.75 106 SER A CA 1
ATOM 775 C C . SER A 1 106 ? -13.451 -4.398 12.737 1.00 75.75 106 SER A C 1
ATOM 777 O O . SER A 1 106 ? -14.115 -4.637 13.741 1.00 75.75 106 SER A O 1
ATOM 779 N N . ILE A 1 107 ? -13.417 -5.240 11.699 1.00 78.44 107 ILE A N 1
ATOM 780 C CA . ILE A 1 107 ? -14.144 -6.519 11.686 1.00 78.44 107 ILE A CA 1
ATOM 781 C C . ILE A 1 107 ? -13.560 -7.476 12.728 1.00 78.44 107 ILE A C 1
ATOM 783 O O . ILE A 1 107 ? -14.312 -8.181 13.393 1.00 78.44 107 ILE A O 1
ATOM 787 N N . ALA A 1 108 ? -12.235 -7.512 12.885 1.00 78.75 108 ALA A N 1
ATOM 788 C CA . ALA A 1 108 ? -11.604 -8.339 13.905 1.00 78.75 108 ALA A CA 1
ATOM 789 C C . ALA A 1 108 ? -12.064 -7.943 15.315 1.00 78.75 108 ALA A C 1
ATOM 791 O O . ALA A 1 108 ? -12.417 -8.827 16.087 1.00 78.75 108 ALA A O 1
ATOM 792 N N . PHE A 1 109 ? -12.143 -6.646 15.625 1.00 79.44 109 PHE A N 1
ATOM 793 C CA . PHE A 1 109 ? -12.694 -6.176 16.900 1.00 79.44 109 PHE A CA 1
ATOM 794 C C . PHE A 1 109 ? -14.154 -6.597 17.094 1.00 79.44 109 PHE A C 1
ATOM 796 O O . PHE A 1 109 ? -14.487 -7.179 18.121 1.00 79.44 109 PHE A O 1
ATOM 803 N N . ALA A 1 110 ? -15.001 -6.415 16.078 1.00 76.50 110 ALA A N 1
ATOM 804 C CA . ALA A 1 110 ? -16.412 -6.805 16.144 1.00 76.50 110 ALA A CA 1
ATOM 805 C C . ALA A 1 110 ? -16.637 -8.320 16.348 1.00 76.50 110 ALA A C 1
ATOM 807 O O . ALA A 1 110 ? -17.703 -8.736 16.790 1.00 76.50 110 ALA A O 1
ATOM 808 N N . LEU A 1 111 ? -15.652 -9.161 16.014 1.00 77.25 111 LEU A N 1
ATOM 809 C CA . LEU A 1 111 ? -15.714 -10.615 16.200 1.00 77.25 111 LEU A CA 1
ATOM 810 C C . LEU A 1 111 ? -15.246 -11.086 17.588 1.00 77.25 111 LEU A C 1
ATOM 812 O O . LEU A 1 111 ? -15.306 -12.289 17.861 1.00 77.25 111 LEU A O 1
ATOM 816 N N . GLY A 1 112 ? -14.783 -10.175 18.445 1.00 76.38 112 GLY A N 1
ATOM 817 C CA . GLY A 1 112 ? -14.372 -10.471 19.814 1.00 76.38 112 GLY A CA 1
ATOM 818 C C . GLY A 1 112 ? -13.038 -11.229 19.940 1.00 76.38 112 GLY A C 1
ATOM 819 O O . GLY A 1 112 ? -12.403 -11.592 18.939 1.00 76.38 112 GLY A O 1
ATOM 820 N N . PRO A 1 113 ? -12.596 -11.495 21.183 1.00 74.75 113 PRO A N 1
ATOM 821 C CA . PRO A 1 113 ? -11.238 -11.952 21.493 1.00 74.75 113 PRO A CA 1
ATOM 822 C C . PRO A 1 113 ? -10.900 -13.353 20.962 1.00 74.75 113 PRO A C 1
ATOM 824 O O . PRO A 1 113 ? -9.734 -13.640 20.700 1.00 74.75 113 PRO A O 1
ATOM 827 N N . GLU A 1 114 ? -11.890 -14.223 20.740 1.00 77.00 114 GLU A N 1
ATOM 828 C CA . GLU A 1 114 ? -11.632 -15.577 20.230 1.00 77.00 114 GLU A CA 1
ATOM 829 C C . GLU A 1 114 ? -11.455 -15.634 18.706 1.00 77.00 114 GLU A C 1
ATOM 831 O O . GLU A 1 114 ? -10.622 -16.382 18.191 1.00 77.00 114 GLU A O 1
ATOM 836 N N . ARG A 1 115 ? -12.247 -14.858 17.954 1.00 73.69 115 ARG A N 1
ATOM 837 C CA . ARG A 1 115 ? -12.332 -14.969 16.483 1.00 73.69 115 ARG A CA 1
ATOM 838 C C . ARG A 1 115 ? -11.629 -13.825 15.760 1.00 73.69 115 ARG A C 1
ATOM 840 O O . ARG A 1 115 ? -11.092 -14.036 14.669 1.00 73.69 115 ARG A O 1
ATOM 847 N N . GLY A 1 116 ? -11.583 -12.642 16.367 1.00 80.38 116 GLY A N 1
ATOM 848 C CA . GLY A 1 116 ? -10.925 -11.457 15.826 1.00 80.38 116 GLY A CA 1
ATOM 849 C C . GLY A 1 116 ? -9.447 -11.668 15.493 1.00 80.38 116 GLY A C 1
ATOM 850 O O . GLY A 1 116 ? -9.055 -11.482 14.335 1.00 80.38 116 GLY A O 1
ATOM 851 N N . PRO A 1 117 ? -8.619 -12.130 16.451 1.00 81.12 117 PRO A N 1
ATOM 852 C CA . PRO A 1 117 ? -7.198 -12.377 16.211 1.00 81.12 117 PRO A CA 1
ATOM 853 C C . PRO A 1 117 ? -6.941 -13.419 15.117 1.00 81.12 117 PRO A C 1
ATOM 855 O O . PRO A 1 117 ? -6.010 -13.267 14.324 1.00 81.12 117 PRO A O 1
ATOM 858 N N . VAL A 1 118 ? -7.787 -14.452 15.023 1.00 79.94 118 VAL A N 1
ATOM 859 C CA . VAL A 1 118 ? -7.686 -15.489 13.984 1.00 79.94 118 VAL A CA 1
ATOM 860 C C . VAL A 1 118 ? -7.942 -14.892 12.599 1.00 79.94 118 VAL A C 1
ATOM 862 O O . VAL A 1 118 ? -7.154 -15.124 11.675 1.00 79.94 118 VAL A O 1
ATOM 865 N N . LEU A 1 119 ? -8.992 -14.076 12.449 1.00 84.12 119 LEU A N 1
ATOM 866 C CA . LEU A 1 119 ? -9.275 -13.373 11.198 1.00 84.12 119 LEU A CA 1
ATOM 867 C C . LEU A 1 119 ? -8.115 -12.448 10.818 1.00 84.12 119 LEU A C 1
ATOM 869 O O . LEU A 1 119 ? -7.582 -12.567 9.712 1.00 84.12 119 LEU A O 1
ATOM 873 N N . LEU A 1 120 ? -7.698 -11.560 11.723 1.00 84.50 120 LEU A N 1
ATOM 874 C CA . L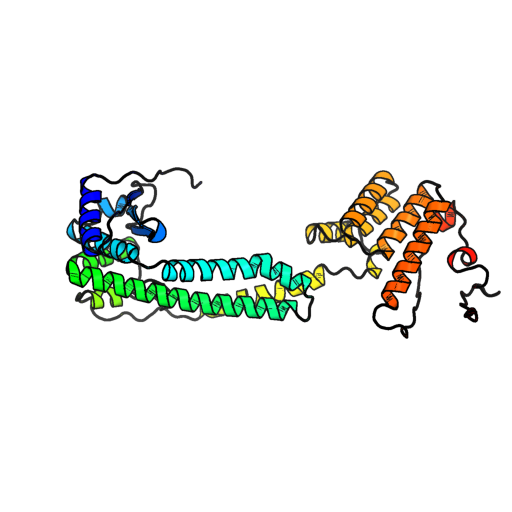EU A 1 120 ? -6.644 -10.585 11.442 1.00 84.50 120 LEU A CA 1
ATOM 875 C C . LEU A 1 120 ? -5.320 -11.278 11.097 1.00 84.50 120 LEU A C 1
ATOM 877 O O . LEU A 1 120 ? -4.684 -10.941 10.097 1.00 84.50 120 LEU A O 1
ATOM 881 N N . GLY A 1 121 ? -4.943 -12.307 11.860 1.00 78.56 121 GLY A N 1
ATOM 882 C CA . GLY A 1 121 ? -3.773 -13.135 11.581 1.00 78.56 121 GLY A CA 1
ATOM 883 C C . GLY A 1 121 ? -3.837 -13.780 10.196 1.00 78.56 121 GLY A C 1
ATOM 884 O O . GLY A 1 121 ? -2.865 -13.714 9.437 1.00 78.56 121 GLY A O 1
ATOM 885 N N . SER A 1 122 ? -4.991 -14.334 9.814 1.00 80.62 122 SER A N 1
ATOM 886 C CA . SER A 1 122 ? -5.177 -14.943 8.492 1.00 80.62 122 SER A CA 1
ATOM 887 C C . SER A 1 122 ? -5.064 -13.924 7.347 1.00 80.62 122 SER A C 1
ATOM 889 O O . SER A 1 122 ? -4.388 -14.194 6.349 1.00 80.62 122 SER A O 1
ATOM 891 N N . LEU A 1 123 ? -5.634 -12.724 7.512 1.00 85.25 123 LEU A N 1
ATOM 892 C CA . LEU A 1 123 ? -5.559 -11.633 6.536 1.00 85.25 123 LEU A CA 1
ATOM 893 C C . LEU A 1 123 ? -4.123 -11.134 6.362 1.00 85.25 123 LEU A C 1
ATOM 895 O O . LEU A 1 123 ? -3.675 -10.933 5.232 1.00 85.25 123 LEU A O 1
ATOM 899 N N . LEU A 1 124 ? -3.376 -10.982 7.456 1.00 86.00 124 LEU A N 1
ATOM 900 C CA . LEU A 1 124 ? -1.977 -10.556 7.414 1.00 86.00 124 LEU A CA 1
ATOM 901 C C . LEU A 1 124 ? -1.077 -11.608 6.755 1.00 86.00 124 LEU A C 1
ATOM 903 O O . LEU A 1 124 ? -0.213 -11.255 5.946 1.00 86.00 124 LEU A O 1
ATOM 907 N N . VAL A 1 125 ? -1.296 -12.898 7.029 1.00 83.69 125 VAL A N 1
ATOM 908 C CA . VAL A 1 125 ? -0.583 -13.990 6.344 1.00 83.69 125 VAL A CA 1
ATOM 909 C C . VAL A 1 125 ? -0.913 -13.992 4.852 1.00 83.69 125 VAL A C 1
ATOM 911 O O . VAL A 1 125 ? 0.003 -14.036 4.025 1.00 83.69 125 VAL A O 1
ATOM 914 N N . ALA A 1 126 ? -2.190 -13.877 4.483 1.00 86.44 126 ALA A N 1
ATOM 915 C CA . ALA A 1 126 ? -2.614 -13.797 3.088 1.00 86.44 126 ALA A CA 1
ATOM 916 C C . ALA A 1 126 ? -1.997 -12.583 2.372 1.00 86.44 126 ALA A C 1
ATOM 918 O O . ALA A 1 126 ? -1.437 -12.731 1.281 1.00 86.44 126 ALA A O 1
ATOM 919 N N . ALA A 1 127 ? -2.004 -11.406 3.006 1.00 87.88 127 ALA A N 1
ATOM 920 C C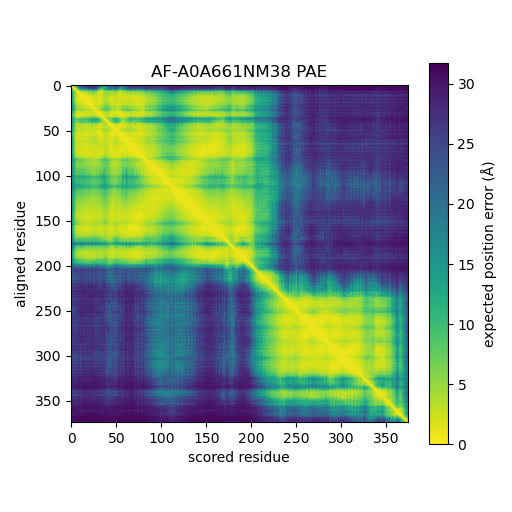A . ALA A 1 127 ? -1.368 -10.194 2.495 1.00 87.88 127 ALA A CA 1
ATOM 921 C C . ALA A 1 127 ? 0.141 -10.389 2.296 1.00 87.88 127 ALA A C 1
ATOM 923 O O . ALA A 1 127 ? 0.677 -10.046 1.241 1.00 87.88 127 ALA A O 1
ATOM 924 N N . ALA A 1 128 ? 0.834 -10.999 3.261 1.00 84.88 128 ALA A N 1
ATOM 925 C CA . ALA A 1 128 ? 2.264 -11.275 3.162 1.00 84.88 128 ALA A CA 1
ATOM 926 C C . ALA A 1 128 ? 2.592 -12.247 2.016 1.00 84.88 128 ALA A C 1
ATOM 928 O O . ALA A 1 128 ? 3.547 -12.018 1.264 1.00 84.88 128 ALA A O 1
ATOM 929 N N . LEU A 1 129 ? 1.806 -13.315 1.849 1.00 87.25 129 LEU A N 1
ATOM 930 C CA . LEU A 1 129 ? 1.965 -14.281 0.758 1.00 87.25 129 LEU A CA 1
ATOM 931 C C . LEU A 1 129 ? 1.700 -13.635 -0.606 1.00 87.25 129 LEU A C 1
ATOM 933 O O . LEU A 1 129 ? 2.531 -13.761 -1.513 1.00 87.25 129 LEU A O 1
ATOM 937 N N . LEU A 1 130 ? 0.605 -12.884 -0.735 1.00 91.75 130 LEU A N 1
ATOM 938 C CA . LEU A 1 130 ? 0.262 -12.173 -1.964 1.00 91.75 130 LEU A CA 1
ATOM 939 C C . LEU A 1 130 ? 1.322 -11.124 -2.311 1.00 91.75 130 LEU A C 1
ATOM 941 O O . LEU A 1 130 ? 1.735 -11.015 -3.463 1.00 91.75 130 LEU A O 1
ATOM 945 N N . TRP A 1 131 ? 1.844 -10.407 -1.320 1.00 88.75 131 TRP A N 1
ATOM 946 C CA . TRP A 1 131 ? 2.918 -9.438 -1.511 1.00 88.75 131 TRP A CA 1
ATOM 947 C C . TRP A 1 131 ? 4.227 -10.090 -1.976 1.00 88.75 131 TRP A C 1
ATOM 949 O O . TRP A 1 131 ? 4.909 -9.575 -2.869 1.00 88.75 131 TRP A O 1
ATOM 959 N N . ARG A 1 132 ? 4.586 -11.256 -1.421 1.00 87.62 132 ARG A N 1
ATOM 960 C CA . ARG A 1 132 ? 5.731 -12.053 -1.901 1.00 87.62 132 ARG A CA 1
ATOM 961 C C . ARG A 1 132 ? 5.529 -12.499 -3.347 1.00 87.62 132 ARG A C 1
ATOM 963 O O . ARG A 1 132 ? 6.461 -12.394 -4.145 1.00 87.62 132 ARG A O 1
ATOM 970 N N . TYR A 1 133 ? 4.327 -12.957 -3.683 1.00 90.00 133 TYR A N 1
ATOM 971 C CA . TYR A 1 133 ? 3.975 -13.353 -5.041 1.00 90.00 133 TYR A CA 1
ATOM 972 C C . TYR A 1 133 ? 4.039 -12.169 -6.017 1.00 90.00 133 TYR A C 1
ATOM 974 O O . TYR A 1 133 ? 4.728 -12.252 -7.033 1.00 90.00 133 TYR A O 1
ATOM 982 N N . ALA A 1 134 ? 3.433 -11.031 -5.672 1.00 90.38 134 ALA A N 1
ATOM 983 C CA . ALA A 1 134 ? 3.460 -9.809 -6.474 1.00 90.38 134 ALA A CA 1
ATOM 984 C C . ALA A 1 134 ? 4.893 -9.325 -6.739 1.00 90.38 134 ALA A C 1
ATOM 986 O O . ALA A 1 134 ? 5.220 -8.935 -7.860 1.00 90.38 134 ALA A O 1
ATOM 987 N N . ARG A 1 135 ? 5.785 -9.422 -5.743 1.00 86.38 135 ARG A N 1
ATOM 988 C CA . ARG A 1 135 ? 7.218 -9.132 -5.915 1.00 86.38 135 ARG A CA 1
ATOM 989 C C . ARG A 1 135 ? 7.910 -10.090 -6.878 1.00 86.38 135 ARG A C 1
ATOM 991 O O . ARG A 1 135 ? 8.709 -9.641 -7.697 1.00 86.38 135 ARG A O 1
ATOM 998 N N . ALA A 1 136 ? 7.613 -11.385 -6.801 1.00 88.31 136 ALA A N 1
ATOM 999 C CA . ALA A 1 136 ? 8.165 -12.370 -7.728 1.00 88.31 136 ALA A CA 1
ATOM 1000 C C . ALA A 1 136 ? 7.690 -12.116 -9.167 1.00 88.31 136 ALA A C 1
ATOM 1002 O O . ALA A 1 136 ? 8.498 -12.171 -10.094 1.00 88.31 136 ALA A O 1
ATOM 1003 N N . VAL A 1 137 ? 6.409 -11.781 -9.351 1.00 90.31 137 VAL A N 1
ATOM 1004 C CA . VAL A 1 137 ? 5.848 -11.385 -10.651 1.00 90.31 137 VAL A CA 1
ATOM 1005 C C . VAL A 1 137 ? 6.523 -10.115 -11.163 1.00 90.31 137 VAL A C 1
ATOM 1007 O O . VAL A 1 137 ? 6.987 -10.107 -12.298 1.00 90.31 137 VAL A O 1
ATOM 1010 N N . ALA A 1 138 ? 6.658 -9.078 -10.331 1.00 87.19 138 ALA A N 1
ATOM 1011 C CA . ALA A 1 138 ? 7.341 -7.844 -10.716 1.00 87.19 138 ALA A CA 1
ATOM 1012 C C . ALA A 1 138 ? 8.778 -8.117 -11.184 1.00 87.19 138 ALA A C 1
ATOM 1014 O O . ALA A 1 138 ? 9.146 -7.692 -12.272 1.00 87.19 138 ALA A O 1
ATOM 1015 N N . ARG A 1 139 ? 9.543 -8.934 -10.447 1.00 88.19 139 ARG A N 1
ATOM 1016 C CA . ARG A 1 139 ? 10.905 -9.321 -10.847 1.00 88.19 139 ARG A CA 1
ATOM 1017 C C . ARG A 1 139 ? 10.954 -10.083 -12.172 1.00 88.19 139 ARG A C 1
ATOM 1019 O O . ARG A 1 139 ? 11.895 -9.904 -12.935 1.00 88.19 139 ARG A O 1
ATOM 1026 N N . ARG A 1 140 ? 9.964 -10.932 -12.466 1.00 91.06 140 ARG A N 1
ATOM 1027 C CA . ARG A 1 140 ? 9.865 -11.603 -13.776 1.00 91.06 140 ARG A CA 1
ATOM 1028 C C . ARG A 1 140 ? 9.605 -10.605 -14.904 1.00 91.06 140 ARG A C 1
ATOM 1030 O O . ARG A 1 140 ? 10.145 -10.793 -15.988 1.00 91.06 140 ARG A O 1
ATOM 1037 N N . MET A 1 141 ? 8.821 -9.556 -14.651 1.00 91.69 141 MET A N 1
ATOM 1038 C CA . MET A 1 141 ? 8.555 -8.522 -15.654 1.00 91.69 141 MET A CA 1
ATOM 1039 C C . MET A 1 141 ? 9.782 -7.664 -15.956 1.00 91.69 141 MET A C 1
ATOM 1041 O O . MET A 1 141 ? 10.008 -7.353 -17.116 1.00 91.69 141 MET A O 1
ATOM 1045 N N . GLU A 1 142 ? 10.621 -7.382 -14.962 1.00 90.81 142 GLU A N 1
ATOM 1046 C CA . GLU A 1 142 ? 11.923 -6.724 -15.165 1.00 90.81 142 GLU A CA 1
ATOM 1047 C C . GLU A 1 142 ? 12.845 -7.542 -16.076 1.00 90.81 142 GLU A C 1
ATOM 1049 O O . GLU A 1 142 ? 13.385 -7.034 -17.053 1.00 90.81 142 GLU A O 1
ATOM 1054 N N . VAL A 1 143 ? 12.966 -8.846 -15.795 1.00 92.75 143 VAL A N 1
ATOM 1055 C CA . VAL A 1 143 ? 13.755 -9.773 -16.625 1.00 92.75 143 VAL A CA 1
ATOM 1056 C C . VAL A 1 143 ? 13.196 -9.831 -18.050 1.00 92.75 143 VAL A C 1
ATOM 1058 O O . VAL A 1 143 ? 13.959 -9.843 -19.015 1.00 92.75 143 VAL A O 1
ATOM 1061 N N . ARG A 1 144 ? 11.864 -9.833 -18.195 1.00 94.44 144 ARG A N 1
ATOM 1062 C CA . ARG A 1 144 ? 11.195 -9.789 -19.501 1.00 94.44 144 ARG A CA 1
ATOM 1063 C C . ARG A 1 144 ? 11.504 -8.492 -20.250 1.00 94.44 144 ARG A C 1
ATOM 1065 O O . ARG A 1 144 ? 11.774 -8.557 -21.443 1.00 94.44 144 ARG A O 1
ATOM 1072 N N . ALA A 1 145 ? 11.463 -7.346 -19.574 1.00 92.31 145 ALA A N 1
ATOM 1073 C CA . ALA A 1 145 ? 11.715 -6.036 -20.170 1.00 92.31 145 ALA A CA 1
ATOM 1074 C C . ALA A 1 145 ? 13.179 -5.873 -20.620 1.00 92.31 145 ALA A C 1
ATOM 1076 O O . ALA A 1 145 ? 13.434 -5.382 -21.723 1.00 92.31 145 ALA A O 1
ATOM 1077 N N . ASP A 1 146 ? 14.140 -6.361 -19.829 1.00 95.06 146 ASP A N 1
ATOM 1078 C CA . ASP A 1 146 ? 15.561 -6.408 -20.208 1.00 95.06 146 ASP A CA 1
ATOM 1079 C C . ASP A 1 146 ? 15.786 -7.302 -21.438 1.00 95.06 146 ASP A C 1
ATOM 1081 O O . ASP A 1 146 ? 16.389 -6.870 -22.424 1.00 95.06 146 ASP A O 1
ATOM 1085 N N . ALA A 1 147 ? 15.242 -8.526 -21.426 1.00 95.38 147 ALA A N 1
ATOM 1086 C CA . ALA A 1 147 ? 15.343 -9.453 -22.555 1.00 95.38 147 ALA A CA 1
ATOM 1087 C C . ALA A 1 147 ? 14.675 -8.898 -23.825 1.00 95.38 147 ALA A C 1
ATOM 1089 O O . ALA A 1 147 ? 15.219 -9.016 -24.926 1.00 95.38 147 ALA A O 1
ATOM 1090 N N . HIS A 1 148 ? 13.519 -8.249 -23.672 1.00 94.00 148 HIS A N 1
ATOM 1091 C CA . HIS A 1 148 ? 12.826 -7.591 -24.771 1.00 94.00 148 HIS A CA 1
ATOM 1092 C C . HIS A 1 148 ? 13.694 -6.486 -25.387 1.00 94.00 148 HIS A C 1
ATOM 1094 O O . HIS A 1 148 ? 13.923 -6.496 -26.599 1.00 94.00 148 HIS A O 1
ATOM 1100 N N . THR A 1 149 ? 14.245 -5.595 -24.559 1.00 93.94 149 THR A N 1
ATOM 1101 C CA . THR A 1 149 ? 15.137 -4.513 -25.006 1.00 93.94 149 THR A CA 1
ATOM 1102 C C . THR A 1 149 ? 16.330 -5.069 -25.774 1.00 93.94 149 THR A C 1
ATOM 1104 O O . THR A 1 149 ? 16.583 -4.659 -26.908 1.00 93.94 149 THR A O 1
ATOM 1107 N N . LYS A 1 150 ? 16.994 -6.081 -25.205 1.00 95.69 150 LYS A N 1
ATOM 1108 C CA . LYS A 1 150 ? 18.126 -6.769 -25.828 1.00 95.69 150 LYS A CA 1
ATOM 1109 C C . LYS A 1 150 ? 17.786 -7.331 -27.207 1.00 95.69 150 LYS A C 1
ATOM 1111 O O . LYS A 1 150 ? 18.541 -7.122 -28.149 1.00 95.69 150 LYS A O 1
ATOM 1116 N N . SER A 1 151 ? 16.648 -8.012 -27.340 1.00 94.06 151 SER A N 1
ATOM 1117 C CA . SER A 1 151 ? 16.242 -8.626 -28.613 1.00 94.06 151 SER A CA 1
ATOM 1118 C C . SER A 1 151 ? 15.938 -7.616 -29.732 1.00 94.06 151 SER A C 1
ATOM 1120 O O . SER A 1 151 ? 16.075 -7.964 -30.900 1.00 94.06 151 SER A O 1
ATOM 1122 N N . HIS A 1 152 ? 15.569 -6.371 -29.400 1.00 91.56 152 HIS A N 1
ATOM 1123 C CA . HIS A 1 152 ? 15.155 -5.359 -30.387 1.00 91.56 152 HIS A CA 1
ATOM 1124 C C . HIS A 1 152 ? 16.186 -4.257 -30.650 1.00 91.56 152 HIS A C 1
ATOM 1126 O O . HIS A 1 152 ? 16.140 -3.625 -31.707 1.00 91.56 152 HIS A O 1
ATOM 1132 N N . LEU A 1 153 ? 17.060 -3.965 -29.685 1.00 92.69 153 LEU A N 1
ATOM 1133 C CA . LEU A 1 153 ? 18.045 -2.877 -29.757 1.00 92.69 153 LEU A CA 1
ATOM 1134 C C . LEU A 1 153 ? 19.477 -3.320 -29.425 1.00 92.69 153 LEU A C 1
ATOM 1136 O O . LEU A 1 153 ? 20.400 -2.522 -29.569 1.00 92.69 153 LEU A O 1
ATOM 1140 N N . GLY A 1 154 ? 19.678 -4.565 -28.986 1.00 93.88 154 GLY A N 1
ATOM 1141 C CA . GLY A 1 154 ? 20.911 -4.987 -28.325 1.00 93.88 154 GLY A CA 1
ATOM 1142 C C . GLY A 1 154 ? 20.946 -4.584 -26.846 1.00 93.88 154 GLY A C 1
ATOM 1143 O O . GLY A 1 154 ? 20.122 -3.804 -26.368 1.00 93.88 154 GLY A O 1
ATOM 1144 N N . GLY A 1 155 ? 21.882 -5.162 -26.088 1.00 94.31 155 GLY A N 1
ATOM 1145 C CA . GLY A 1 155 ? 21.999 -4.926 -24.643 1.00 94.31 155 GLY A CA 1
ATOM 1146 C C . GLY A 1 155 ? 22.879 -3.734 -24.250 1.00 94.31 155 GLY A C 1
ATOM 1147 O O . GLY A 1 155 ? 22.689 -3.164 -23.178 1.00 94.31 155 GLY A O 1
ATOM 1148 N N . ALA A 1 156 ? 23.802 -3.318 -25.124 1.00 96.75 156 ALA A N 1
ATOM 1149 C CA . ALA A 1 156 ? 24.874 -2.377 -24.788 1.00 96.75 156 ALA A CA 1
ATOM 1150 C C . ALA A 1 156 ? 24.376 -0.992 -24.333 1.00 96.75 156 ALA A C 1
ATOM 1152 O O . ALA A 1 156 ? 24.856 -0.476 -23.325 1.00 96.75 156 ALA A O 1
ATOM 1153 N N . GLY A 1 157 ? 23.398 -0.404 -25.035 1.00 96.38 157 GLY A N 1
ATOM 1154 C CA . GLY A 1 157 ? 22.852 0.913 -24.677 1.00 96.38 157 GLY A CA 1
ATOM 1155 C C . GLY A 1 157 ? 22.189 0.906 -23.296 1.00 96.38 157 GLY A C 1
ATOM 1156 O O . GLY A 1 157 ? 22.501 1.735 -22.443 1.00 96.38 157 GLY A O 1
ATOM 1157 N N . LEU A 1 158 ? 21.340 -0.094 -23.023 1.00 95.62 158 LEU A N 1
ATOM 1158 C CA . LEU A 1 158 ? 20.705 -0.246 -21.712 1.00 95.62 158 LEU A CA 1
ATOM 1159 C C . LEU A 1 158 ? 21.736 -0.551 -20.612 1.00 95.62 158 LEU A C 1
ATOM 1161 O O . LEU A 1 158 ? 21.631 -0.005 -19.517 1.00 95.62 158 LEU A O 1
ATOM 1165 N N . ALA A 1 159 ? 22.751 -1.373 -20.887 1.00 97.00 159 ALA A N 1
ATOM 1166 C CA . ALA A 1 159 ? 23.803 -1.692 -19.923 1.00 97.00 159 ALA A CA 1
ATOM 1167 C C . ALA A 1 159 ? 24.581 -0.440 -19.479 1.00 97.00 159 ALA A C 1
ATOM 1169 O O . ALA A 1 159 ? 24.748 -0.215 -18.275 1.00 97.00 159 ALA A O 1
ATOM 1170 N N . ARG A 1 160 ? 24.989 0.422 -20.423 1.00 96.25 160 ARG A N 1
ATOM 1171 C CA . ARG A 1 160 ? 25.663 1.692 -20.100 1.00 96.25 160 ARG A CA 1
ATOM 1172 C C . ARG A 1 160 ? 24.756 2.650 -19.333 1.00 96.25 160 ARG A C 1
ATOM 1174 O O . ARG A 1 160 ? 25.173 3.170 -18.297 1.00 96.25 160 ARG A O 1
ATOM 1181 N N . ALA A 1 161 ? 23.489 2.767 -19.738 1.00 93.75 161 ALA A N 1
ATOM 1182 C CA . ALA A 1 161 ? 22.497 3.553 -19.006 1.00 93.75 161 ALA A CA 1
ATOM 1183 C C . ALA A 1 161 ? 22.350 3.081 -17.547 1.00 93.75 161 ALA A C 1
ATOM 1185 O O . ALA A 1 161 ? 22.356 3.891 -16.621 1.00 93.75 161 ALA A O 1
ATOM 1186 N N . LEU A 1 162 ? 22.264 1.765 -17.315 1.00 91.62 162 LEU A N 1
ATOM 1187 C CA . LEU A 1 162 ? 22.147 1.187 -15.974 1.00 91.62 162 LEU A CA 1
ATOM 1188 C C . LEU A 1 162 ? 23.392 1.435 -15.114 1.00 91.62 162 LEU A C 1
ATOM 1190 O O . LEU A 1 162 ? 23.242 1.708 -13.920 1.00 91.62 162 LEU A O 1
ATOM 1194 N N . ARG A 1 163 ? 24.599 1.374 -15.697 1.00 92.62 163 ARG A N 1
ATOM 1195 C CA . ARG A 1 163 ? 25.851 1.732 -15.006 1.00 92.62 163 ARG A CA 1
ATOM 1196 C C . ARG A 1 163 ? 25.837 3.202 -14.589 1.00 92.62 163 ARG A C 1
ATOM 1198 O O . ARG A 1 163 ? 26.018 3.478 -13.406 1.00 92.62 163 ARG A O 1
ATOM 1205 N N . LYS A 1 164 ? 25.507 4.112 -15.511 1.00 90.12 164 LYS A N 1
ATOM 1206 C CA . LYS A 1 164 ? 25.423 5.559 -15.250 1.00 90.12 164 LYS A CA 1
ATOM 1207 C C . LYS A 1 164 ? 24.377 5.890 -14.175 1.00 90.12 164 LYS A C 1
ATOM 1209 O O . LYS A 1 164 ? 24.660 6.613 -13.223 1.00 90.12 164 LYS A O 1
ATOM 1214 N N . ILE A 1 165 ? 23.186 5.286 -14.251 1.00 84.25 165 ILE A N 1
ATOM 1215 C CA . ILE A 1 165 ? 22.136 5.439 -13.227 1.00 84.25 165 ILE A CA 1
ATOM 1216 C C . ILE A 1 165 ? 22.620 4.939 -11.863 1.00 84.25 165 ILE A C 1
ATOM 1218 O O . ILE A 1 165 ? 22.350 5.580 -10.844 1.00 84.25 165 ILE A O 1
ATOM 1222 N N . ALA A 1 166 ? 23.296 3.790 -11.818 1.00 84.12 166 ALA A N 1
ATOM 1223 C CA . ALA A 1 166 ? 23.789 3.218 -10.572 1.00 84.12 166 ALA A CA 1
ATOM 1224 C C . ALA A 1 166 ? 24.914 4.047 -9.949 1.00 84.12 166 ALA A C 1
ATOM 1226 O O . ALA A 1 166 ? 24.907 4.218 -8.733 1.00 84.12 166 ALA A O 1
ATOM 1227 N N . GLU A 1 167 ? 25.819 4.584 -10.764 1.00 84.19 167 GLU A N 1
ATOM 1228 C CA . GLU A 1 167 ? 26.896 5.478 -10.340 1.00 84.19 167 GLU A CA 1
ATOM 1229 C C . GLU A 1 167 ? 26.333 6.763 -9.725 1.00 84.19 167 GLU A C 1
ATOM 1231 O O . GLU A 1 167 ? 26.593 7.053 -8.557 1.00 84.19 167 GLU A O 1
ATOM 1236 N N . ILE A 1 168 ? 25.455 7.461 -10.451 1.00 76.94 168 ILE A N 1
ATOM 1237 C CA . ILE A 1 168 ? 24.835 8.710 -9.981 1.00 76.94 168 ILE A CA 1
ATOM 1238 C C . ILE A 1 168 ? 23.970 8.468 -8.737 1.00 76.94 168 ILE A C 1
ATOM 1240 O O . ILE A 1 168 ? 23.953 9.274 -7.809 1.00 76.94 168 ILE A O 1
ATOM 1244 N N . SER A 1 169 ? 23.257 7.340 -8.687 1.00 74.06 169 SER A N 1
ATOM 1245 C CA . SER A 1 169 ? 22.389 6.990 -7.554 1.00 74.06 169 SER A CA 1
ATOM 1246 C C . SER A 1 169 ? 23.121 6.281 -6.407 1.00 74.06 169 SER A C 1
ATOM 1248 O O . SER A 1 169 ? 22.452 5.843 -5.467 1.00 74.06 169 SER A O 1
ATOM 1250 N N . GLN A 1 170 ? 24.442 6.086 -6.507 1.00 78.56 170 GLN A N 1
ATOM 1251 C CA . GLN A 1 170 ? 25.267 5.314 -5.567 1.00 78.56 170 GLN A CA 1
ATOM 1252 C C . GLN A 1 170 ? 24.654 3.949 -5.191 1.00 78.56 170 GLN A C 1
ATOM 1254 O O . GLN A 1 170 ? 24.637 3.529 -4.030 1.00 78.56 170 GLN A O 1
ATOM 1259 N N . ARG A 1 171 ? 24.088 3.242 -6.177 1.00 70.62 171 ARG A N 1
ATOM 1260 C CA . ARG A 1 171 ? 23.428 1.947 -5.957 1.00 70.62 171 ARG A CA 1
ATOM 1261 C C . ARG A 1 171 ? 24.451 0.807 -5.971 1.00 70.62 171 ARG A C 1
ATOM 1263 O O . ARG A 1 171 ? 25.268 0.738 -6.885 1.00 70.62 171 ARG A O 1
ATOM 1270 N N . PRO A 1 172 ? 24.371 -0.147 -5.025 1.00 74.69 172 PRO A N 1
ATOM 1271 C CA . PRO A 1 172 ? 25.266 -1.298 -5.016 1.00 74.69 172 PRO A CA 1
ATOM 1272 C C . PRO A 1 172 ? 25.000 -2.221 -6.213 1.00 74.69 172 PRO A C 1
ATOM 1274 O O . PRO A 1 172 ? 23.858 -2.389 -6.650 1.00 74.69 172 PRO A O 1
ATOM 1277 N N . MET A 1 173 ? 26.057 -2.881 -6.696 1.00 79.12 173 MET A N 1
ATOM 1278 C CA . MET A 1 173 ? 25.985 -3.815 -7.826 1.00 79.12 173 MET A CA 1
ATOM 1279 C C . MET A 1 173 ? 25.094 -5.030 -7.551 1.00 79.12 173 MET A C 1
ATOM 1281 O O . MET A 1 173 ? 24.423 -5.539 -8.451 1.00 79.12 173 MET A O 1
ATOM 1285 N N . THR A 1 174 ? 25.066 -5.498 -6.305 1.00 79.38 174 THR A N 1
ATOM 1286 C CA . THR A 1 174 ? 24.199 -6.591 -5.873 1.00 79.38 174 THR A CA 1
ATOM 1287 C C . THR A 1 174 ? 23.174 -6.076 -4.879 1.00 79.38 174 THR A C 1
ATOM 1289 O O . THR A 1 174 ? 23.469 -5.370 -3.917 1.00 79.38 174 THR A O 1
ATOM 1292 N N . THR A 1 175 ? 21.919 -6.434 -5.126 1.00 68.50 175 THR A N 1
ATOM 1293 C CA . THR A 1 175 ? 20.804 -6.139 -4.232 1.00 68.50 175 THR A CA 1
ATOM 1294 C C . THR A 1 175 ? 20.251 -7.452 -3.690 1.00 68.50 175 THR A C 1
ATOM 1296 O O . THR A 1 175 ? 20.313 -8.503 -4.329 1.00 68.50 175 THR A O 1
ATOM 1299 N N . GLY A 1 176 ? 19.718 -7.429 -2.468 1.00 62.94 176 GLY A N 1
ATOM 1300 C CA . GLY A 1 176 ? 19.032 -8.598 -1.924 1.00 62.94 176 GLY A CA 1
ATOM 1301 C C . GLY A 1 176 ? 17.762 -8.914 -2.724 1.00 62.94 176 GLY A C 1
ATOM 1302 O O . GLY A 1 176 ? 17.051 -8.002 -3.141 1.00 62.94 176 GLY A O 1
ATOM 1303 N N . GLY A 1 177 ? 17.409 -10.199 -2.850 1.00 62.38 177 GLY A N 1
ATOM 1304 C CA . GLY A 1 177 ? 16.242 -10.686 -3.615 1.00 62.38 177 GLY A CA 1
ATOM 1305 C C . GLY A 1 177 ? 14.849 -10.249 -3.124 1.00 62.38 177 GLY A C 1
ATOM 1306 O O . GLY A 1 177 ? 13.853 -10.852 -3.502 1.00 62.38 177 GLY A O 1
ATOM 1307 N N . ARG A 1 178 ? 14.760 -9.233 -2.257 1.00 61.66 178 ARG A N 1
ATOM 1308 C CA . ARG A 1 178 ? 13.503 -8.642 -1.765 1.00 61.66 178 ARG A CA 1
ATOM 1309 C C . ARG A 1 178 ? 13.056 -7.430 -2.595 1.00 61.66 178 ARG A C 1
ATOM 1311 O O . ARG A 1 178 ? 11.956 -6.930 -2.363 1.00 61.66 178 ARG A O 1
ATOM 1318 N N . ARG A 1 179 ? 13.893 -6.937 -3.518 1.00 69.12 179 ARG A N 1
ATOM 1319 C CA . ARG A 1 179 ? 13.552 -5.826 -4.419 1.00 69.12 179 ARG A CA 1
ATOM 1320 C C . ARG A 1 179 ? 12.928 -6.346 -5.724 1.00 69.12 179 ARG A C 1
ATOM 1322 O O . ARG A 1 179 ? 13.315 -7.425 -6.168 1.00 69.12 179 ARG A O 1
ATOM 1329 N N . PRO A 1 180 ? 11.982 -5.597 -6.325 1.00 69.00 180 PRO A N 1
ATOM 1330 C CA . PRO A 1 180 ? 11.422 -5.937 -7.634 1.00 69.00 180 PRO A CA 1
ATOM 1331 C C . PRO A 1 180 ? 12.492 -5.989 -8.731 1.00 69.00 180 PRO A C 1
ATOM 1333 O O . PRO A 1 180 ? 12.595 -6.992 -9.425 1.00 69.00 180 PRO A O 1
ATOM 1336 N N . HIS A 1 181 ? 13.351 -4.968 -8.817 1.00 77.44 181 HIS A N 1
ATOM 1337 C CA . HIS A 1 181 ? 14.469 -4.959 -9.761 1.00 77.44 181 HIS A CA 1
ATOM 1338 C C . HIS A 1 181 ? 15.569 -5.944 -9.328 1.00 77.44 181 HIS A C 1
ATOM 1340 O O . HIS A 1 181 ? 16.002 -5.892 -8.165 1.00 77.44 181 HIS A O 1
ATOM 1346 N N . PRO A 1 182 ? 16.058 -6.816 -10.234 1.00 83.81 182 PRO A N 1
ATOM 1347 C CA . PRO A 1 182 ? 17.277 -7.588 -10.013 1.00 83.81 182 PRO A CA 1
ATOM 1348 C C . PRO A 1 182 ? 18.481 -6.684 -9.700 1.00 83.81 182 PRO A C 1
ATOM 1350 O O . PRO A 1 182 ? 18.466 -5.483 -9.979 1.00 83.81 182 PRO A O 1
ATOM 1353 N N . GLY A 1 183 ? 19.530 -7.258 -9.106 1.00 83.81 183 GLY A N 1
ATOM 1354 C CA . GLY A 1 183 ? 20.780 -6.528 -8.892 1.00 83.81 183 GLY A CA 1
ATOM 1355 C C . GLY A 1 183 ? 21.378 -6.079 -10.222 1.00 83.81 183 GLY A C 1
ATOM 1356 O O . GLY A 1 183 ? 21.223 -6.774 -11.224 1.00 83.81 183 GLY A O 1
ATOM 1357 N N . LEU A 1 184 ? 22.072 -4.938 -10.225 1.00 88.44 184 LEU A N 1
ATOM 1358 C CA . LEU A 1 184 ? 22.721 -4.402 -11.423 1.00 88.44 184 LEU A CA 1
ATOM 1359 C C . LEU A 1 184 ? 23.608 -5.457 -12.095 1.00 88.44 184 LEU A C 1
ATOM 1361 O O . LEU A 1 184 ? 23.502 -5.644 -13.298 1.00 88.44 184 LEU A O 1
ATOM 1365 N N . TRP A 1 185 ? 24.402 -6.197 -11.315 1.00 91.62 185 TRP A N 1
ATOM 1366 C CA . TRP A 1 185 ? 25.260 -7.266 -11.830 1.00 91.62 185 TRP A CA 1
ATOM 1367 C C . TRP A 1 185 ? 24.472 -8.307 -12.643 1.00 91.62 185 TRP A C 1
ATOM 1369 O O . TRP A 1 185 ? 24.856 -8.630 -13.761 1.00 91.62 185 TRP A O 1
ATOM 1379 N N . ASP A 1 186 ? 23.335 -8.785 -12.118 1.00 91.38 186 ASP A N 1
ATOM 1380 C CA . ASP A 1 186 ? 22.510 -9.796 -12.800 1.00 91.38 186 ASP A CA 1
ATOM 1381 C C . ASP A 1 186 ? 21.924 -9.247 -14.112 1.00 91.38 186 ASP A C 1
ATOM 1383 O O . ASP A 1 186 ? 21.795 -9.983 -15.088 1.00 91.38 186 ASP A O 1
ATOM 1387 N N . ARG A 1 187 ? 21.571 -7.954 -14.134 1.00 93.50 187 ARG A N 1
ATOM 1388 C CA . ARG A 1 187 ? 21.034 -7.284 -15.327 1.00 93.50 187 ARG A CA 1
ATOM 1389 C C . ARG A 1 187 ? 22.105 -7.084 -16.395 1.00 93.50 187 ARG A C 1
ATOM 1391 O O . ARG A 1 187 ? 21.831 -7.352 -17.556 1.00 93.50 187 ARG A O 1
ATOM 1398 N N . LEU A 1 188 ? 23.314 -6.666 -16.014 1.00 95.38 188 LEU A N 1
ATOM 1399 C CA . LEU A 1 188 ? 24.427 -6.479 -16.953 1.00 95.38 188 LEU A CA 1
ATOM 1400 C C . LEU A 1 188 ? 24.781 -7.797 -17.654 1.00 95.38 188 LEU A C 1
ATOM 1402 O O . LEU A 1 188 ? 24.797 -7.842 -18.880 1.00 95.38 188 LEU A O 1
ATOM 1406 N N . VAL A 1 189 ? 24.895 -8.895 -16.901 1.00 94.94 189 VAL A N 1
ATOM 1407 C CA . VAL A 1 189 ? 25.114 -10.230 -17.487 1.00 94.94 189 VAL A CA 1
ATOM 1408 C C . VAL A 1 189 ? 23.976 -10.639 -18.425 1.00 94.94 189 VAL A C 1
ATOM 1410 O O . VAL A 1 189 ? 24.225 -11.153 -19.511 1.00 94.94 189 VAL A O 1
ATOM 1413 N N . ALA A 1 190 ? 22.714 -10.392 -18.052 1.00 94.38 190 ALA A N 1
ATOM 1414 C CA . ALA A 1 190 ? 21.574 -10.702 -18.920 1.00 94.38 190 ALA A CA 1
ATOM 1415 C C . ALA A 1 190 ? 21.602 -9.918 -20.250 1.00 94.38 190 ALA A C 1
ATOM 1417 O O . ALA A 1 190 ? 21.081 -10.395 -21.265 1.00 94.38 190 ALA A O 1
ATOM 1418 N N . LEU A 1 191 ? 22.234 -8.744 -20.252 1.00 96.44 191 LEU A N 1
ATOM 1419 C CA . LEU A 1 191 ? 22.409 -7.859 -21.403 1.00 96.44 191 LEU A CA 1
ATOM 1420 C C . LEU A 1 191 ? 23.687 -8.144 -22.219 1.00 96.44 191 LEU A C 1
ATOM 1422 O O . LEU A 1 191 ? 23.990 -7.363 -23.116 1.00 96.44 191 LEU A O 1
ATOM 1426 N N . ASP A 1 192 ? 24.381 -9.262 -21.968 1.00 95.62 192 ASP A N 1
ATOM 1427 C CA . ASP A 1 192 ? 25.683 -9.630 -22.565 1.00 95.62 192 ASP A CA 1
ATOM 1428 C C . ASP A 1 192 ? 26.821 -8.638 -22.261 1.00 95.62 192 ASP A C 1
ATOM 1430 O O . ASP A 1 192 ? 27.781 -8.523 -23.022 1.00 95.62 192 ASP A O 1
ATOM 1434 N N . ASP A 1 193 ? 26.725 -7.919 -21.145 1.00 95.62 193 ASP A N 1
ATOM 1435 C CA . ASP A 1 193 ? 27.775 -7.033 -20.647 1.00 95.62 193 ASP A CA 1
ATOM 1436 C C . ASP A 1 193 ? 28.589 -7.751 -19.556 1.00 95.62 193 ASP A C 1
ATOM 1438 O O . ASP A 1 193 ? 28.028 -8.523 -18.772 1.00 95.62 193 ASP A O 1
ATOM 1442 N N . ASP A 1 194 ? 29.903 -7.506 -19.486 1.00 93.56 194 ASP A N 1
ATOM 1443 C CA . ASP A 1 194 ? 30.782 -8.082 -18.457 1.00 93.56 194 ASP A CA 1
ATOM 1444 C C . ASP A 1 194 ? 30.979 -7.097 -17.283 1.00 93.56 194 ASP A C 1
ATOM 1446 O O . ASP A 1 194 ? 31.727 -6.115 -17.388 1.00 93.56 194 ASP A O 1
ATOM 1450 N N . PRO A 1 195 ? 30.299 -7.301 -16.137 1.00 90.62 195 PRO A N 1
ATOM 1451 C CA . PRO A 1 195 ? 30.479 -6.479 -14.942 1.00 90.62 195 PRO A CA 1
ATOM 1452 C C . PRO A 1 195 ? 31.684 -6.875 -14.078 1.00 90.62 195 PRO A C 1
ATOM 1454 O O . PRO A 1 195 ? 31.910 -6.226 -13.054 1.00 90.62 195 PRO A O 1
ATOM 1457 N N . GLY A 1 196 ? 32.431 -7.925 -14.433 1.00 91.25 196 GLY A N 1
ATOM 1458 C CA . GLY A 1 196 ? 33.475 -8.497 -13.588 1.00 91.25 196 GLY A CA 1
ATOM 1459 C C . GLY A 1 196 ? 32.927 -9.367 -12.440 1.00 91.25 196 GLY A C 1
ATOM 1460 O O . GLY A 1 196 ? 31.780 -9.831 -12.480 1.00 91.25 196 GLY A O 1
ATOM 1461 N N . PRO A 1 197 ? 33.730 -9.640 -11.393 1.00 89.75 197 PRO A N 1
ATOM 1462 C CA . PRO A 1 197 ? 33.371 -10.589 -10.339 1.00 89.75 197 PRO A CA 1
ATOM 1463 C C . PRO A 1 197 ? 32.177 -10.109 -9.505 1.00 89.75 197 PRO A C 1
ATOM 1465 O O . PRO A 1 197 ? 32.081 -8.939 -9.141 1.00 89.75 197 PRO A O 1
ATOM 1468 N N . LYS A 1 198 ? 31.268 -11.031 -9.159 1.00 88.94 198 LYS A N 1
ATOM 1469 C CA . LYS A 1 198 ? 30.041 -10.718 -8.413 1.00 88.94 198 LYS A CA 1
ATOM 1470 C C . LYS A 1 198 ? 30.340 -10.347 -6.949 1.00 88.94 198 LYS A C 1
ATOM 1472 O O . LYS A 1 198 ? 30.821 -11.205 -6.207 1.00 88.94 198 LYS A O 1
ATOM 1477 N N . PRO A 1 199 ? 29.990 -9.131 -6.486 1.00 83.44 199 PRO A N 1
ATOM 1478 C CA . PRO A 1 199 ? 30.183 -8.732 -5.090 1.00 83.44 199 PRO A CA 1
ATOM 1479 C C . PRO A 1 199 ? 29.316 -9.536 -4.111 1.00 83.44 199 PRO A C 1
ATOM 1481 O O . PRO A 1 199 ? 28.166 -9.875 -4.418 1.00 83.44 199 PRO A O 1
ATOM 1484 N N . SER A 1 200 ? 29.830 -9.795 -2.905 1.00 74.88 200 SER A N 1
ATOM 1485 C CA . SER A 1 200 ? 29.080 -10.480 -1.848 1.00 74.88 200 SER A CA 1
ATOM 1486 C C . SER A 1 200 ? 27.862 -9.652 -1.400 1.00 74.88 200 SER A C 1
ATOM 1488 O O . SER A 1 200 ? 27.929 -8.424 -1.313 1.00 74.88 200 SER A O 1
ATOM 1490 N N . PRO A 1 201 ? 26.703 -10.287 -1.148 1.00 67.62 201 PRO A N 1
ATOM 1491 C CA . PRO A 1 201 ? 25.515 -9.569 -0.704 1.00 67.62 201 PRO A CA 1
ATOM 1492 C C . PRO A 1 201 ? 25.690 -9.029 0.723 1.00 67.62 201 PRO A C 1
ATOM 1494 O O . PRO A 1 201 ? 26.284 -9.686 1.576 1.00 67.62 201 PRO A O 1
ATOM 1497 N N . LEU A 1 202 ? 25.098 -7.863 1.000 1.00 62.75 202 LEU A N 1
ATOM 1498 C CA . LEU A 1 202 ? 25.103 -7.249 2.333 1.00 62.75 202 LEU A CA 1
ATOM 1499 C C . LEU A 1 202 ? 24.450 -8.165 3.405 1.00 62.75 202 LEU A C 1
ATOM 1501 O O . LEU A 1 202 ? 23.454 -8.841 3.102 1.00 62.75 202 LEU A O 1
ATOM 1505 N N . PRO A 1 203 ? 24.971 -8.184 4.653 1.00 60.09 203 PRO A N 1
ATOM 1506 C CA . PRO A 1 203 ? 24.461 -9.020 5.743 1.00 60.09 203 PRO A CA 1
ATOM 1507 C C . PRO A 1 203 ? 23.020 -8.661 6.155 1.00 60.09 203 PRO A C 1
ATOM 1509 O O . PRO A 1 203 ? 22.562 -7.530 6.017 1.00 60.09 203 PRO A O 1
ATOM 1512 N N . ARG A 1 204 ? 22.273 -9.676 6.615 1.00 60.06 204 ARG A N 1
ATOM 1513 C CA . ARG A 1 204 ? 20.794 -9.739 6.580 1.00 60.06 204 ARG A CA 1
ATOM 1514 C C . ARG A 1 204 ? 20.074 -9.687 7.938 1.00 60.06 204 ARG A C 1
ATOM 1516 O O . ARG A 1 204 ? 18.853 -9.828 7.961 1.00 60.06 204 ARG A O 1
ATOM 1523 N N . THR A 1 205 ? 20.771 -9.534 9.057 1.00 58.69 205 THR A N 1
ATOM 1524 C CA . THR A 1 205 ? 20.205 -9.838 10.387 1.00 58.69 205 THR A CA 1
ATOM 1525 C C . THR A 1 205 ? 19.201 -8.799 10.898 1.00 58.69 205 THR A C 1
ATOM 1527 O O . THR A 1 205 ? 18.188 -9.167 11.487 1.00 58.69 205 THR A O 1
ATOM 1530 N N . THR A 1 206 ? 19.390 -7.514 10.599 1.00 55.97 206 THR A N 1
ATOM 1531 C CA . THR A 1 206 ? 18.601 -6.422 11.202 1.00 55.97 206 THR A CA 1
ATOM 1532 C C . THR A 1 206 ? 17.152 -6.352 10.707 1.00 55.97 206 THR A C 1
ATOM 1534 O O . THR A 1 206 ? 16.242 -6.050 11.472 1.00 55.97 206 THR A O 1
ATOM 1537 N N . GLY A 1 207 ? 16.899 -6.663 9.431 1.00 57.78 207 GLY A N 1
ATOM 1538 C CA . GLY A 1 207 ? 15.569 -6.491 8.826 1.00 57.78 207 GLY A CA 1
ATOM 1539 C C . GLY A 1 207 ? 14.550 -7.584 9.170 1.00 57.78 207 GLY A C 1
ATOM 1540 O O . GLY A 1 207 ? 13.349 -7.360 9.042 1.00 57.78 207 GLY A O 1
ATOM 1541 N N . ALA A 1 208 ? 15.010 -8.770 9.577 1.00 60.03 208 ALA A N 1
ATOM 1542 C CA . ALA A 1 208 ? 14.127 -9.867 9.976 1.00 60.03 208 ALA A CA 1
ATOM 1543 C C . ALA A 1 208 ? 13.592 -9.669 11.400 1.00 60.03 208 ALA A C 1
ATOM 1545 O O . ALA A 1 208 ? 12.394 -9.823 11.614 1.00 60.03 208 ALA A O 1
ATOM 1546 N N . LEU A 1 209 ? 14.462 -9.250 12.326 1.00 59.59 209 LEU A N 1
ATOM 1547 C CA . LEU A 1 209 ? 14.090 -8.873 13.691 1.00 59.59 209 LEU A CA 1
ATOM 1548 C C . LEU A 1 209 ? 13.080 -7.727 13.687 1.00 59.59 209 LEU A C 1
ATOM 1550 O O . LEU A 1 209 ? 12.000 -7.883 14.237 1.00 59.59 209 LEU A O 1
ATOM 1554 N N . LEU A 1 210 ? 13.367 -6.639 12.963 1.00 56.50 210 LEU A N 1
ATOM 1555 C CA . LEU A 1 210 ? 12.459 -5.492 12.878 1.00 56.50 210 LEU A CA 1
ATOM 1556 C C . LEU A 1 210 ? 11.075 -5.879 12.324 1.00 56.50 210 LEU A C 1
ATOM 1558 O O . LEU A 1 210 ? 10.050 -5.428 12.822 1.00 56.50 210 LEU A O 1
ATOM 1562 N N . GLY A 1 211 ? 11.045 -6.741 11.300 1.00 60.56 211 GLY A N 1
ATOM 1563 C CA . GLY A 1 211 ? 9.796 -7.232 10.717 1.00 60.56 211 GLY A CA 1
ATOM 1564 C C . GLY A 1 211 ? 8.995 -8.125 11.666 1.00 60.56 211 GLY A C 1
ATOM 1565 O O . GLY A 1 211 ? 7.773 -8.026 11.690 1.00 60.56 211 GLY A O 1
ATOM 1566 N N . ALA A 1 212 ? 9.670 -8.965 12.457 1.00 64.25 212 ALA A N 1
ATOM 1567 C CA . ALA A 1 212 ? 9.029 -9.788 13.478 1.00 64.25 212 ALA A CA 1
ATOM 1568 C C . ALA A 1 212 ? 8.477 -8.929 14.623 1.00 64.25 212 ALA A C 1
ATOM 1570 O O . ALA A 1 212 ? 7.334 -9.128 15.019 1.00 64.25 212 ALA A O 1
ATOM 1571 N N . THR A 1 213 ? 9.232 -7.931 15.091 1.00 63.50 213 THR A N 1
ATOM 1572 C CA . THR A 1 213 ? 8.771 -7.001 16.130 1.00 63.50 213 THR A CA 1
ATOM 1573 C C . THR A 1 213 ? 7.535 -6.235 15.672 1.00 63.50 213 THR A C 1
ATOM 1575 O O . THR A 1 213 ? 6.544 -6.223 16.386 1.00 63.50 213 THR A O 1
ATOM 1578 N N . VAL A 1 214 ? 7.540 -5.674 14.456 1.00 66.88 214 VAL A N 1
ATOM 1579 C CA . VAL A 1 214 ? 6.369 -4.968 13.904 1.00 66.88 214 VAL A CA 1
ATOM 1580 C C . VAL A 1 214 ? 5.165 -5.902 13.766 1.00 66.88 214 VAL A C 1
ATOM 1582 O O . VAL A 1 214 ? 4.055 -5.502 14.098 1.00 66.88 214 VAL A O 1
ATOM 1585 N N . ALA A 1 215 ? 5.362 -7.143 13.313 1.00 61.28 215 ALA A N 1
ATOM 1586 C CA . ALA A 1 215 ? 4.274 -8.114 13.197 1.00 61.28 215 ALA A CA 1
ATOM 1587 C C . ALA A 1 215 ? 3.679 -8.491 14.563 1.00 61.28 215 ALA A C 1
ATOM 1589 O O . ALA A 1 215 ? 2.460 -8.520 14.697 1.00 61.28 215 ALA A O 1
ATOM 1590 N N . VAL A 1 216 ? 4.520 -8.732 15.575 1.00 67.19 216 VAL A N 1
ATOM 1591 C CA . VAL A 1 216 ? 4.070 -9.001 16.949 1.00 67.19 216 VAL A CA 1
ATOM 1592 C C . VAL A 1 216 ? 3.342 -7.785 17.512 1.00 67.19 216 VAL A C 1
ATOM 1594 O O . VAL A 1 216 ? 2.226 -7.936 17.986 1.00 67.19 216 VAL A O 1
ATOM 1597 N N . SER A 1 217 ? 3.899 -6.578 17.376 1.00 61.22 217 SER A N 1
ATOM 1598 C CA . SER A 1 217 ? 3.247 -5.347 17.833 1.00 61.22 217 SER A CA 1
ATOM 1599 C C . SER A 1 217 ? 1.895 -5.111 17.159 1.00 61.22 217 SER A C 1
ATOM 1601 O O . SER A 1 217 ? 0.962 -4.706 17.832 1.00 61.22 217 SER A O 1
ATOM 1603 N N . LEU A 1 218 ? 1.748 -5.394 15.861 1.00 59.31 218 LEU A N 1
ATOM 1604 C CA . LEU A 1 218 ? 0.458 -5.268 15.169 1.00 59.31 218 LEU A CA 1
ATOM 1605 C C . LEU A 1 218 ? -0.572 -6.320 15.605 1.00 59.31 218 LEU A C 1
ATOM 1607 O O . LEU A 1 218 ? -1.764 -6.067 15.481 1.00 59.31 218 LEU A O 1
ATOM 1611 N N . LEU A 1 219 ? -0.133 -7.483 16.095 1.00 58.59 219 LEU A N 1
ATOM 1612 C CA . LEU A 1 219 ? -1.018 -8.530 16.614 1.00 58.59 219 LEU A CA 1
ATOM 1613 C C . LEU A 1 219 ? -1.406 -8.283 18.076 1.00 58.59 219 LEU A C 1
ATOM 1615 O O . LEU A 1 219 ? -2.551 -8.516 18.445 1.00 58.59 219 LEU A O 1
ATOM 1619 N N . THR A 1 220 ? -0.474 -7.804 18.903 1.00 57.38 220 THR A N 1
ATOM 1620 C CA . THR A 1 220 ? -0.694 -7.640 20.346 1.00 57.38 220 THR A CA 1
ATOM 1621 C C . THR A 1 220 ? -1.195 -6.254 20.729 1.00 57.38 220 THR A C 1
ATOM 1623 O O . THR A 1 220 ? -1.896 -6.142 21.726 1.00 57.38 220 THR A O 1
ATOM 1626 N N . ALA A 1 221 ? -0.876 -5.196 19.975 1.00 60.41 221 ALA A N 1
ATOM 1627 C CA . ALA A 1 221 ? -1.343 -3.844 20.295 1.00 60.41 221 ALA A CA 1
ATOM 1628 C C . ALA A 1 221 ? -2.873 -3.698 20.236 1.00 60.41 221 ALA A C 1
ATOM 1630 O O . ALA A 1 221 ? -3.399 -3.049 21.130 1.00 60.41 221 ALA A O 1
ATOM 1631 N N . PRO A 1 222 ? -3.607 -4.305 19.280 1.00 55.69 222 PRO A N 1
ATOM 1632 C CA . PRO A 1 222 ? -5.069 -4.282 19.291 1.00 55.69 222 PRO A CA 1
ATOM 1633 C C . PRO A 1 222 ? -5.666 -4.996 20.505 1.00 55.69 222 PRO A C 1
ATOM 1635 O O . PRO A 1 222 ? -6.617 -4.495 21.081 1.00 55.69 222 PRO A O 1
ATOM 1638 N N . MET A 1 223 ? -5.091 -6.132 20.918 1.00 57.28 223 MET A N 1
ATOM 1639 C CA . MET A 1 223 ? -5.547 -6.867 22.105 1.00 57.28 223 MET A CA 1
ATOM 1640 C C . MET A 1 223 ? -5.253 -6.090 23.389 1.00 57.28 223 MET A C 1
ATOM 1642 O O . MET A 1 223 ? -6.138 -5.912 24.209 1.00 57.28 223 MET A O 1
ATOM 1646 N N . ALA A 1 224 ? -4.044 -5.536 23.517 1.00 57.94 224 ALA A N 1
ATOM 1647 C CA . ALA A 1 224 ? -3.697 -4.675 24.642 1.00 57.94 224 ALA A CA 1
ATOM 1648 C C . ALA A 1 224 ? -4.564 -3.405 24.677 1.00 57.94 224 ALA A C 1
ATOM 1650 O O . ALA A 1 224 ? -4.927 -2.946 25.752 1.00 57.94 224 ALA A O 1
ATOM 1651 N N . LEU A 1 225 ? -4.908 -2.843 23.511 1.00 54.81 225 LEU A N 1
ATOM 1652 C CA . LEU A 1 225 ? -5.814 -1.702 23.398 1.00 54.81 225 LEU A CA 1
ATOM 1653 C C . LEU A 1 225 ? -7.257 -2.087 23.744 1.00 54.81 225 LEU A C 1
ATOM 1655 O O . LEU A 1 225 ? -7.935 -1.292 24.381 1.00 54.81 225 LEU A O 1
ATOM 1659 N N . HIS A 1 226 ? -7.710 -3.290 23.380 1.00 57.94 226 HIS A N 1
ATOM 1660 C CA . HIS A 1 226 ? -9.010 -3.820 23.793 1.00 57.94 226 HIS A CA 1
ATOM 1661 C C . HIS A 1 226 ? -9.076 -3.972 25.314 1.00 57.94 226 HIS A C 1
ATOM 1663 O O . HIS A 1 226 ? -9.983 -3.417 25.918 1.00 57.94 226 HIS A O 1
ATOM 1669 N N . ASP A 1 227 ? -8.081 -4.598 25.945 1.00 58.12 227 ASP A N 1
ATOM 1670 C CA . ASP A 1 227 ? -8.025 -4.735 27.410 1.00 58.12 227 ASP A CA 1
ATOM 1671 C C . ASP A 1 227 ? -7.954 -3.365 28.124 1.00 58.12 227 ASP A C 1
ATOM 1673 O O . ASP A 1 227 ? -8.394 -3.215 29.262 1.00 58.12 227 ASP A O 1
ATOM 1677 N N . LEU A 1 228 ? -7.396 -2.344 27.460 1.00 58.47 228 LEU A N 1
ATOM 1678 C CA . LEU A 1 228 ? -7.355 -0.957 27.944 1.00 58.47 228 LEU A CA 1
ATOM 1679 C C . LEU A 1 228 ? -8.677 -0.198 27.749 1.00 58.47 228 LEU A C 1
ATOM 1681 O O . LEU A 1 228 ? -8.913 0.777 28.466 1.00 58.47 228 LEU A O 1
ATOM 1685 N N . THR A 1 229 ? -9.498 -0.594 26.775 1.00 57.78 229 THR A N 1
ATOM 1686 C CA . THR A 1 229 ? -10.746 0.097 26.406 1.00 57.78 229 THR A CA 1
ATOM 1687 C C . THR A 1 229 ? -11.978 -0.566 26.991 1.00 57.78 229 THR A C 1
ATOM 1689 O O . THR A 1 229 ? -12.905 0.158 27.327 1.00 57.78 229 THR A O 1
ATOM 1692 N N . ASP A 1 230 ? -11.958 -1.878 27.227 1.00 63.38 230 ASP A N 1
ATOM 1693 C CA . ASP A 1 230 ? -13.064 -2.595 27.855 1.00 63.38 230 ASP A CA 1
ATOM 1694 C C . ASP A 1 230 ? -13.271 -2.053 29.281 1.00 63.38 230 ASP A C 1
ATOM 1696 O O . ASP A 1 230 ? -12.379 -2.097 30.144 1.00 63.38 230 ASP A O 1
ATOM 1700 N N . VAL A 1 231 ? -14.415 -1.408 29.503 1.00 63.47 231 VAL A N 1
ATOM 1701 C CA . VAL A 1 231 ? -14.828 -0.907 30.812 1.00 63.47 231 VAL A CA 1
ATOM 1702 C C . VAL A 1 231 ? -15.789 -1.942 31.373 1.00 63.47 231 VAL A C 1
ATOM 1704 O O . VAL A 1 231 ? -16.890 -2.080 30.846 1.00 63.47 231 VAL A O 1
ATOM 1707 N N . PRO A 1 232 ? -15.440 -2.651 32.461 1.00 69.00 232 PRO A N 1
ATOM 1708 C CA . PRO A 1 232 ? -16.450 -3.424 33.155 1.00 69.00 232 PRO A CA 1
ATOM 1709 C C . PRO A 1 232 ? -17.537 -2.456 33.630 1.00 69.00 232 PRO A C 1
ATOM 1711 O O . PRO A 1 232 ? -17.233 -1.473 34.311 1.00 69.00 232 PRO A O 1
ATOM 1714 N N . SER A 1 233 ? -18.793 -2.739 33.283 1.00 64.50 233 SER A N 1
ATOM 1715 C CA . SER A 1 233 ? -19.968 -1.913 33.608 1.00 64.50 233 SER A CA 1
ATOM 1716 C C . SER A 1 233 ? -20.067 -1.571 35.103 1.00 64.50 233 SER A C 1
ATOM 1718 O O . SER A 1 233 ? -20.576 -0.518 35.480 1.00 64.50 233 SER A O 1
ATOM 1720 N N . THR A 1 234 ? -19.481 -2.408 35.965 1.00 68.69 234 THR A N 1
ATOM 1721 C CA . THR A 1 234 ? -19.382 -2.224 37.420 1.00 68.69 234 THR A CA 1
ATOM 1722 C C . THR A 1 234 ? -18.442 -1.097 37.865 1.00 68.69 234 THR A C 1
ATOM 1724 O O . THR A 1 234 ? -18.541 -0.633 39.000 1.00 68.69 234 THR A O 1
ATOM 1727 N N . ALA A 1 235 ? -17.537 -0.626 37.004 1.00 76.69 235 ALA A N 1
ATOM 1728 C CA . ALA A 1 235 ? -16.544 0.395 37.342 1.00 76.69 235 ALA A CA 1
ATOM 1729 C C . ALA A 1 235 ? -17.013 1.836 37.065 1.00 76.69 235 ALA A C 1
ATOM 1731 O O . ALA A 1 235 ? -16.356 2.777 37.525 1.00 76.69 235 ALA A O 1
ATOM 1732 N N . ILE A 1 236 ? -18.137 2.032 36.357 1.00 80.00 236 ILE A N 1
ATOM 1733 C CA . ILE A 1 236 ? -18.616 3.355 35.913 1.00 80.00 236 ILE A CA 1
ATOM 1734 C C . ILE A 1 236 ? -18.754 4.346 37.064 1.00 80.00 236 ILE A C 1
ATOM 1736 O O . ILE A 1 236 ? -18.217 5.452 36.995 1.00 80.00 236 ILE A O 1
ATOM 1740 N N . LEU A 1 237 ? -19.435 3.949 38.141 1.00 81.12 237 LEU A N 1
ATOM 1741 C CA . LEU A 1 237 ? -19.720 4.843 39.269 1.00 81.12 237 LEU A CA 1
ATOM 1742 C C . LEU A 1 237 ? -18.435 5.298 39.979 1.00 81.12 237 LEU A C 1
ATOM 1744 O O . LEU A 1 237 ? -18.343 6.418 40.489 1.00 81.12 237 LEU A O 1
ATOM 1748 N N . THR A 1 238 ? -17.401 4.458 39.957 1.00 82.94 238 THR A N 1
ATOM 1749 C CA . THR A 1 238 ? -16.107 4.727 40.597 1.00 82.94 238 THR A CA 1
ATOM 1750 C C . THR A 1 238 ? -15.104 5.455 39.697 1.00 82.94 238 THR A C 1
ATOM 1752 O O . THR A 1 238 ? -14.087 5.936 40.192 1.00 82.94 238 THR A O 1
ATOM 1755 N N . MET A 1 239 ? -15.376 5.582 38.394 1.00 85.00 239 MET A N 1
ATOM 1756 C CA . MET A 1 239 ? -14.414 6.091 37.411 1.00 85.00 239 MET A CA 1
ATOM 1757 C C . MET A 1 239 ? -14.239 7.611 37.481 1.00 85.00 239 MET A C 1
ATOM 1759 O O . MET A 1 239 ? -15.198 8.373 37.353 1.00 85.00 239 MET A O 1
ATOM 1763 N N . THR A 1 240 ? -13.012 8.102 37.627 1.00 89.38 240 THR A N 1
ATOM 1764 C CA . THR A 1 240 ? -12.768 9.552 37.690 1.00 89.38 240 THR A CA 1
ATOM 1765 C C . THR A 1 240 ? -13.066 10.247 36.354 1.00 89.38 240 THR A C 1
ATOM 1767 O O . THR A 1 240 ? -12.997 9.648 35.282 1.00 89.38 240 THR A O 1
ATOM 1770 N N . ALA A 1 241 ? -13.339 11.558 36.388 1.00 86.38 241 ALA A N 1
ATOM 1771 C CA . ALA A 1 241 ? -13.579 12.332 35.164 1.00 86.38 241 ALA A CA 1
ATOM 1772 C C . ALA A 1 241 ? -12.377 12.315 34.199 1.00 86.38 241 ALA A C 1
ATOM 1774 O O . ALA A 1 241 ? -12.565 12.310 32.985 1.00 86.38 241 ALA A O 1
ATOM 1775 N N . ALA A 1 242 ? -11.150 12.292 34.733 1.00 84.00 242 ALA A N 1
ATOM 1776 C CA . ALA A 1 242 ? -9.930 12.223 33.933 1.00 84.00 242 ALA A CA 1
ATOM 1777 C C . ALA A 1 242 ? -9.773 10.857 33.248 1.00 84.00 242 ALA A C 1
ATOM 1779 O O . ALA A 1 242 ? -9.414 10.805 32.074 1.00 84.00 242 ALA A O 1
ATOM 1780 N N . GLU A 1 243 ? -10.083 9.764 33.949 1.00 81.75 243 GLU A N 1
ATOM 1781 C CA . GLU A 1 243 ? -10.079 8.413 33.374 1.00 81.75 243 GLU A CA 1
ATOM 1782 C C . GLU A 1 243 ? -11.149 8.264 32.292 1.00 81.75 243 GLU A C 1
ATOM 1784 O O . GLU A 1 243 ? -10.843 7.788 31.200 1.00 81.75 243 GLU A O 1
ATOM 1789 N N . ALA A 1 244 ? -12.369 8.740 32.548 1.00 82.94 244 ALA A N 1
ATOM 1790 C CA . ALA A 1 244 ? -13.453 8.699 31.573 1.00 82.94 244 ALA A CA 1
ATOM 1791 C C . ALA A 1 244 ? -13.140 9.552 30.326 1.00 82.94 244 ALA A C 1
ATOM 1793 O O . ALA A 1 244 ? -13.345 9.101 29.201 1.00 82.94 244 ALA A O 1
ATOM 1794 N N . GLN A 1 245 ? -12.557 10.748 30.493 1.00 82.19 245 GLN A N 1
ATOM 1795 C CA . GLN A 1 245 ? -12.081 11.564 29.365 1.00 82.19 245 GLN A CA 1
ATOM 1796 C C . GLN A 1 245 ? -10.964 10.874 28.583 1.00 82.19 245 GLN A C 1
ATOM 1798 O O . GLN A 1 245 ? -10.997 10.865 27.355 1.00 82.19 245 GLN A O 1
ATOM 1803 N N . ALA A 1 246 ? -9.976 10.298 29.270 1.00 73.44 246 ALA A N 1
ATOM 1804 C CA . ALA A 1 246 ? -8.879 9.596 28.615 1.00 73.44 246 ALA A CA 1
ATOM 1805 C C . ALA A 1 246 ? -9.387 8.402 27.796 1.00 73.44 246 ALA A C 1
ATOM 1807 O O . ALA A 1 246 ? -8.943 8.217 26.667 1.00 73.44 246 ALA A O 1
ATOM 1808 N N . ARG A 1 247 ? -10.351 7.639 28.323 1.00 73.25 247 ARG A N 1
ATOM 1809 C CA . ARG A 1 247 ? -10.979 6.514 27.614 1.00 73.25 247 ARG A CA 1
ATOM 1810 C C . ARG A 1 247 ? -11.813 6.968 26.420 1.00 73.25 247 ARG A C 1
ATOM 1812 O O . ARG A 1 247 ? -11.644 6.418 25.339 1.00 73.25 247 ARG A O 1
ATOM 1819 N N . PHE A 1 248 ? -12.595 8.035 26.565 1.00 70.19 248 PHE A N 1
ATOM 1820 C CA . PHE A 1 248 ? -13.346 8.623 25.452 1.00 70.19 248 PHE A CA 1
ATOM 1821 C C . PHE A 1 248 ? -12.440 9.148 24.320 1.00 70.19 248 PHE A C 1
ATOM 1823 O O . PHE A 1 248 ? -12.807 9.126 23.149 1.00 70.19 248 PHE A O 1
ATOM 1830 N N . LEU A 1 249 ? -11.225 9.611 24.639 1.00 69.62 249 LEU A N 1
ATOM 1831 C CA . LEU A 1 249 ? -10.235 9.983 23.618 1.00 69.62 249 LEU A CA 1
ATOM 1832 C C . LEU A 1 249 ? -9.671 8.770 22.860 1.00 69.62 249 LEU A C 1
ATOM 1834 O O . LEU A 1 249 ? -9.152 8.944 21.756 1.00 69.62 249 LEU A O 1
ATOM 1838 N N . ILE A 1 250 ? -9.734 7.574 23.450 1.00 61.25 250 ILE A N 1
ATOM 1839 C CA . ILE A 1 250 ? -9.256 6.324 22.850 1.00 61.25 250 ILE A CA 1
ATOM 1840 C C . ILE A 1 250 ? -10.354 5.693 21.985 1.00 61.25 250 ILE A C 1
ATOM 1842 O O . ILE A 1 250 ? -10.076 5.357 20.834 1.00 61.25 250 ILE A O 1
ATOM 1846 N N . ASP A 1 251 ? -11.579 5.587 22.506 1.00 64.56 251 ASP A N 1
ATOM 1847 C CA . ASP A 1 251 ? -12.769 5.183 21.751 1.00 64.56 251 ASP A CA 1
ATOM 1848 C C . ASP A 1 251 ? -13.876 6.251 21.864 1.00 64.56 251 ASP A C 1
ATOM 1850 O O . ASP A 1 251 ? -14.599 6.304 22.861 1.00 64.56 251 ASP A O 1
ATOM 1854 N N . PRO A 1 252 ? -14.030 7.118 20.845 1.00 69.00 252 PRO A N 1
ATOM 1855 C CA . PRO A 1 252 ? -15.057 8.159 20.836 1.00 69.00 252 PRO A CA 1
ATOM 1856 C C . PRO A 1 252 ? -16.488 7.636 20.654 1.00 69.00 252 PRO A C 1
ATOM 1858 O O . PRO A 1 252 ? -17.425 8.439 20.680 1.00 69.00 252 PRO A O 1
ATOM 1861 N N . TRP A 1 253 ? -16.655 6.338 20.380 1.00 71.38 253 TRP A N 1
ATOM 1862 C CA . TRP A 1 253 ? -17.952 5.702 20.155 1.00 71.38 253 TRP A CA 1
ATOM 1863 C C . TRP A 1 253 ? -18.411 4.831 21.322 1.00 71.38 253 TRP A C 1
ATOM 1865 O O . TRP A 1 253 ? -19.546 4.369 21.288 1.00 71.38 253 TRP A O 1
ATOM 1875 N N . ASP A 1 254 ? -17.580 4.645 22.348 1.00 71.31 254 ASP A N 1
ATOM 1876 C CA . ASP A 1 254 ? -17.967 3.944 23.568 1.00 71.31 254 ASP A CA 1
ATOM 1877 C C . ASP A 1 254 ? -18.873 4.834 24.441 1.00 71.31 254 ASP A C 1
ATOM 1879 O O . ASP A 1 254 ? -18.514 5.952 24.834 1.00 71.31 254 ASP A O 1
ATOM 1883 N N . GLY A 1 255 ? -20.078 4.336 24.725 1.00 81.69 255 GLY A N 1
ATOM 1884 C CA . GLY A 1 255 ? -21.074 5.018 25.543 1.00 81.69 255 GLY A CA 1
ATOM 1885 C C . GLY A 1 255 ? -20.780 4.971 27.047 1.00 81.69 255 GLY A C 1
ATOM 1886 O O . GLY A 1 255 ? -21.198 5.885 27.763 1.00 81.69 255 GLY A O 1
ATOM 1887 N N . GLU A 1 256 ? -20.026 3.982 27.535 1.00 84.94 256 GLU A N 1
ATOM 1888 C CA . GLU A 1 256 ? -19.769 3.773 28.969 1.00 84.94 256 GLU A CA 1
ATOM 1889 C C . GLU A 1 256 ? -18.970 4.939 29.602 1.00 84.94 256 GLU A C 1
ATOM 1891 O O . GLU A 1 256 ? -19.408 5.506 30.614 1.00 84.94 256 GLU A O 1
ATOM 1896 N N . PRO A 1 257 ? -17.858 5.427 29.005 1.00 85.00 257 PRO A N 1
ATOM 1897 C CA . PRO A 1 257 ? -17.170 6.621 29.492 1.00 85.00 257 PRO A CA 1
ATOM 1898 C C . PRO A 1 257 ? -18.066 7.863 29.483 1.00 85.00 257 PRO A C 1
ATOM 1900 O O . PRO A 1 257 ? -17.916 8.742 30.335 1.00 85.00 257 PRO A O 1
ATOM 1903 N N . MET A 1 258 ? -19.011 7.953 28.542 1.00 87.38 258 MET A N 1
ATOM 1904 C CA . MET A 1 258 ? -19.935 9.081 28.470 1.00 87.38 258 MET A CA 1
ATOM 1905 C C . MET A 1 258 ? -20.950 9.059 29.624 1.00 87.38 258 MET A C 1
ATOM 1907 O O . MET A 1 258 ? -21.226 10.117 30.198 1.00 87.38 258 MET A O 1
ATOM 1911 N N . VAL A 1 259 ? -21.424 7.877 30.040 1.00 90.69 259 VAL A N 1
ATOM 1912 C CA . VAL A 1 259 ? -22.222 7.718 31.271 1.00 90.69 259 VAL A CA 1
ATOM 1913 C C . VAL A 1 259 ? -21.406 8.131 32.501 1.00 90.69 259 VAL A C 1
ATOM 1915 O O . VAL A 1 259 ? -21.891 8.907 33.327 1.00 90.69 259 VAL A O 1
ATOM 1918 N N . ALA A 1 260 ? -20.142 7.708 32.609 1.00 91.12 260 ALA A N 1
ATOM 1919 C CA . ALA A 1 260 ? -19.269 8.124 33.713 1.00 91.12 260 ALA A CA 1
ATOM 1920 C C . ALA A 1 260 ? -19.085 9.656 33.760 1.00 91.12 260 ALA A C 1
ATOM 1922 O O . ALA A 1 260 ? -19.163 10.275 34.823 1.00 91.12 260 ALA A O 1
ATOM 1923 N N . LEU A 1 261 ? -18.909 10.311 32.607 1.00 90.81 261 LEU A N 1
ATOM 1924 C CA . LEU A 1 261 ? -18.821 11.774 32.530 1.00 90.81 261 LEU A CA 1
ATOM 1925 C C . LEU A 1 261 ? -20.133 12.483 32.887 1.00 90.81 261 LEU A C 1
ATOM 1927 O O . LEU A 1 261 ? -20.079 13.627 33.357 1.00 90.81 261 LEU A O 1
ATOM 1931 N N . ALA A 1 262 ? -21.286 11.849 32.663 1.00 92.88 262 ALA A N 1
ATOM 1932 C CA . ALA A 1 262 ? -22.581 12.353 33.111 1.00 92.88 262 ALA A CA 1
ATOM 1933 C C . ALA A 1 262 ? -22.679 12.320 34.645 1.00 92.88 262 ALA A C 1
ATOM 1935 O O . ALA A 1 262 ? -22.982 13.350 35.249 1.00 92.88 262 ALA A O 1
ATOM 1936 N N . TRP A 1 263 ? -22.295 11.208 35.286 1.00 93.94 263 TRP A N 1
ATOM 1937 C CA . TRP A 1 263 ? -22.217 11.102 36.752 1.00 93.94 263 TRP A CA 1
ATOM 1938 C C . TRP A 1 263 ? -21.313 12.173 37.369 1.00 93.94 263 TRP A C 1
ATOM 1940 O O . TRP A 1 263 ? -21.710 12.863 38.308 1.00 93.94 263 TRP A O 1
ATOM 1950 N N . ARG A 1 264 ? -20.123 12.393 36.800 1.00 94.31 264 ARG A N 1
ATOM 1951 C CA . ARG A 1 264 ? -19.189 13.419 37.298 1.00 94.31 264 ARG A CA 1
ATOM 1952 C C . ARG A 1 264 ? -19.725 14.848 37.126 1.00 94.31 264 ARG A C 1
ATOM 1954 O O . ARG A 1 264 ? -19.440 15.704 37.958 1.00 94.31 264 ARG A O 1
ATOM 1961 N N . ALA A 1 265 ? -20.504 15.123 36.076 1.00 92.12 265 ALA A N 1
ATOM 1962 C CA . ALA A 1 265 ? -21.193 16.411 35.926 1.00 92.12 265 ALA A CA 1
ATOM 1963 C C . ALA A 1 265 ? -22.320 16.577 36.956 1.00 92.12 265 ALA A C 1
ATOM 1965 O O . ALA A 1 265 ? -22.439 17.636 37.575 1.00 92.12 265 ALA A O 1
ATOM 1966 N N . ARG A 1 266 ? -23.092 15.510 37.191 1.00 93.75 266 ARG A N 1
ATOM 1967 C CA . ARG A 1 266 ? -24.161 15.482 38.191 1.00 93.75 266 ARG A CA 1
ATOM 1968 C C . ARG A 1 266 ? -23.627 15.749 39.599 1.00 93.75 266 ARG A C 1
ATOM 1970 O O . ARG A 1 266 ? -24.212 16.567 40.309 1.00 93.75 266 ARG A O 1
ATOM 1977 N N . GLU A 1 267 ? -22.520 15.118 39.984 1.00 92.69 267 GLU A N 1
ATOM 1978 C CA . GLU A 1 267 ? -21.849 15.329 41.279 1.00 92.69 267 GLU A CA 1
ATOM 1979 C C . GLU A 1 267 ? -21.304 16.749 41.448 1.00 92.69 267 GLU A C 1
ATOM 1981 O O . GLU A 1 267 ? -21.334 17.300 42.546 1.00 92.69 267 GLU A O 1
ATOM 1986 N N . ALA A 1 268 ? -20.847 17.368 40.357 1.00 92.81 268 ALA A N 1
ATOM 1987 C CA . ALA A 1 268 ? -20.421 18.764 40.346 1.00 92.81 268 ALA A CA 1
ATOM 1988 C C . ALA A 1 268 ? -21.596 19.764 40.404 1.00 92.81 268 ALA A C 1
ATOM 1990 O O . ALA A 1 268 ? -21.363 20.969 40.500 1.00 92.81 268 ALA A O 1
ATOM 1991 N N . GLY A 1 269 ? -22.845 19.285 40.348 1.00 92.50 269 GLY A N 1
ATOM 1992 C CA . GLY A 1 269 ? -24.054 20.111 40.362 1.00 92.50 269 GLY A CA 1
ATOM 1993 C C . GLY A 1 269 ? -24.429 20.721 39.007 1.00 92.50 269 GLY A C 1
ATOM 1994 O O . GLY A 1 269 ? -25.299 21.587 38.961 1.00 92.50 269 GLY A O 1
ATOM 1995 N N . ASP A 1 270 ? -23.805 20.287 37.908 1.00 94.31 270 ASP A N 1
ATOM 1996 C CA . ASP A 1 270 ? -24.080 20.784 36.554 1.00 94.31 270 ASP A CA 1
ATOM 1997 C C . ASP A 1 270 ? -25.085 19.871 35.836 1.00 94.31 270 ASP A C 1
ATOM 1999 O O . ASP A 1 270 ? -24.724 18.998 35.039 1.00 94.31 270 ASP A O 1
ATOM 2003 N N . LEU A 1 271 ? -26.365 20.045 36.176 1.00 92.88 271 LEU A N 1
ATOM 2004 C CA . LEU A 1 271 ? -27.457 19.216 35.661 1.00 92.88 271 LEU A CA 1
ATOM 2005 C C . LEU A 1 271 ? -27.598 19.283 34.123 1.00 92.88 271 LEU A C 1
ATOM 2007 O O . LEU A 1 271 ? -27.650 18.216 33.512 1.00 92.88 271 LEU A O 1
ATOM 2011 N N . PRO A 1 272 ? -27.554 20.463 33.462 1.00 92.94 272 PRO A N 1
ATOM 2012 C CA . PRO A 1 272 ? -27.640 20.532 32.000 1.00 92.94 272 PRO A CA 1
ATOM 2013 C C . PRO A 1 272 ? -26.506 19.785 31.286 1.00 92.94 272 PRO A C 1
ATOM 2015 O O . PRO A 1 272 ? -26.726 19.146 30.255 1.00 92.94 272 PRO A O 1
ATOM 2018 N N . VAL A 1 273 ? -25.279 19.842 31.818 1.00 91.00 273 VAL A N 1
ATOM 2019 C CA . VAL A 1 273 ? -24.153 19.091 31.241 1.00 91.00 273 VAL A CA 1
ATOM 2020 C C . VAL A 1 273 ? -24.304 17.592 31.488 1.00 91.00 273 VAL A C 1
ATOM 2022 O O . VAL A 1 273 ? -23.954 16.799 30.611 1.00 91.00 273 VAL A O 1
ATOM 2025 N N . ALA A 1 274 ? -24.819 17.191 32.650 1.00 92.75 274 ALA A N 1
ATOM 2026 C CA . ALA A 1 274 ? -25.073 15.789 32.957 1.00 92.75 274 ALA A CA 1
ATOM 2027 C C . ALA A 1 274 ? -26.126 15.181 32.014 1.00 92.75 274 ALA A C 1
ATOM 2029 O O . ALA A 1 274 ? -25.873 14.128 31.429 1.00 92.75 274 ALA A O 1
ATOM 2030 N N . GLU A 1 275 ? -27.239 15.881 31.780 1.00 93.75 275 GLU A N 1
ATOM 2031 C CA . GLU A 1 275 ? -28.289 15.476 30.833 1.00 93.75 275 GLU A CA 1
ATOM 2032 C C . GLU A 1 275 ? -27.757 15.362 29.401 1.00 93.75 275 GLU A C 1
ATOM 2034 O O . GLU A 1 275 ? -27.909 14.322 28.758 1.00 93.75 275 GLU A O 1
ATOM 2039 N N . ALA A 1 276 ? -27.042 16.382 28.915 1.00 89.12 276 ALA A N 1
ATOM 2040 C CA . ALA A 1 276 ? -26.483 16.369 27.563 1.00 89.12 276 ALA A CA 1
ATOM 2041 C C . ALA A 1 276 ? -25.519 15.189 27.332 1.00 89.12 276 ALA A C 1
ATOM 2043 O O . ALA A 1 276 ? -25.463 14.623 26.234 1.00 89.12 276 ALA A O 1
ATOM 2044 N N . ARG A 1 277 ? -24.756 14.806 28.364 1.00 91.94 277 ARG A N 1
ATOM 2045 C CA . ARG A 1 277 ? -23.862 13.641 28.327 1.00 91.94 277 ARG A CA 1
ATOM 2046 C C . ARG A 1 277 ? -24.635 12.326 28.391 1.00 91.94 277 ARG A C 1
ATOM 2048 O O . ARG A 1 277 ? -24.337 11.440 27.597 1.00 91.94 277 ARG A O 1
ATOM 2055 N N . ALA A 1 278 ? -25.650 12.208 29.244 1.00 91.94 278 ALA A N 1
ATOM 2056 C CA . ALA A 1 278 ? -26.496 11.014 29.313 1.00 91.94 278 ALA A CA 1
ATOM 2057 C C . ALA A 1 278 ? -27.234 10.751 27.986 1.00 91.94 278 ALA A C 1
ATOM 2059 O O . ALA A 1 278 ? -27.271 9.618 27.501 1.00 91.94 278 ALA A O 1
ATOM 2060 N N . GLU A 1 279 ? -27.737 11.796 27.323 1.00 90.81 279 GLU A N 1
ATOM 2061 C CA . GLU A 1 279 ? -28.303 11.672 25.976 1.00 90.81 279 GLU A CA 1
ATOM 2062 C C . GLU A 1 279 ? -27.267 11.219 24.938 1.00 90.81 279 GLU A C 1
ATOM 2064 O O . GLU A 1 279 ? -27.568 10.413 24.053 1.00 90.81 279 GLU A O 1
ATOM 2069 N N . ALA A 1 280 ? -26.046 11.762 25.005 1.00 83.31 280 ALA A N 1
ATOM 2070 C CA . ALA A 1 280 ? -24.968 11.373 24.103 1.00 83.31 280 ALA A CA 1
ATOM 2071 C C . ALA A 1 280 ? -24.585 9.902 24.292 1.00 83.31 280 ALA A C 1
ATOM 2073 O O . ALA A 1 280 ? -24.446 9.198 23.293 1.00 83.31 280 ALA A O 1
ATOM 2074 N N . ALA A 1 281 ? -24.507 9.435 25.539 1.00 87.56 281 ALA A N 1
ATOM 2075 C CA . ALA A 1 281 ? -24.241 8.041 25.876 1.00 87.56 281 ALA A CA 1
ATOM 2076 C C . ALA A 1 281 ? -25.280 7.090 25.257 1.00 87.56 281 ALA A C 1
ATOM 2078 O O . ALA A 1 281 ? -24.914 6.098 24.631 1.00 87.56 281 ALA A O 1
ATOM 2079 N N . GLY A 1 282 ? -26.571 7.435 25.325 1.00 82.56 282 GLY A N 1
ATOM 2080 C CA . GLY A 1 282 ? -27.632 6.640 24.695 1.00 82.56 282 GLY A CA 1
ATOM 2081 C C . GLY A 1 282 ? -27.492 6.545 23.172 1.00 82.56 282 GLY A C 1
ATOM 2082 O O . GLY A 1 282 ? -27.651 5.472 22.594 1.00 82.56 282 GLY A O 1
ATOM 2083 N N . ARG A 1 283 ? -27.115 7.644 22.502 1.00 82.50 283 ARG A N 1
ATOM 2084 C CA . ARG A 1 283 ? -26.845 7.637 21.048 1.00 82.50 283 ARG A CA 1
ATOM 2085 C C . ARG A 1 283 ? -25.612 6.812 20.668 1.00 82.50 283 ARG A C 1
ATOM 2087 O O . ARG A 1 283 ? -25.523 6.368 19.527 1.00 82.50 283 ARG A O 1
ATOM 2094 N N . MET A 1 284 ? -24.678 6.647 21.600 1.00 77.94 284 MET A N 1
ATOM 2095 C CA . MET A 1 284 ? -23.464 5.840 21.452 1.00 77.94 284 MET A CA 1
ATOM 2096 C C . MET A 1 284 ? -23.693 4.360 21.794 1.00 77.94 284 MET A C 1
ATOM 2098 O O . MET A 1 284 ? -22.794 3.555 21.599 1.00 77.94 284 MET A O 1
ATOM 2102 N N . GLY A 1 285 ? -24.894 3.982 22.245 1.00 80.81 285 GLY A N 1
ATOM 2103 C CA . GLY A 1 285 ? -25.205 2.598 22.598 1.00 80.81 285 GLY A CA 1
ATOM 2104 C C . GLY A 1 285 ? -24.596 2.162 23.931 1.00 80.81 285 GLY A C 1
ATOM 2105 O O . GLY A 1 285 ? -24.155 1.022 24.032 1.00 80.81 285 GLY A O 1
ATOM 2106 N N . ALA A 1 286 ? -24.557 3.061 24.923 1.00 84.75 286 ALA A N 1
ATOM 2107 C CA . ALA A 1 286 ? -24.197 2.713 26.300 1.00 84.75 286 ALA A CA 1
ATOM 2108 C C . ALA A 1 286 ? -25.027 1.533 26.832 1.00 84.75 286 ALA A C 1
ATOM 2110 O O . ALA A 1 286 ? -26.161 1.314 26.388 1.00 84.75 286 ALA A O 1
ATOM 2111 N N . ASP A 1 287 ? -24.473 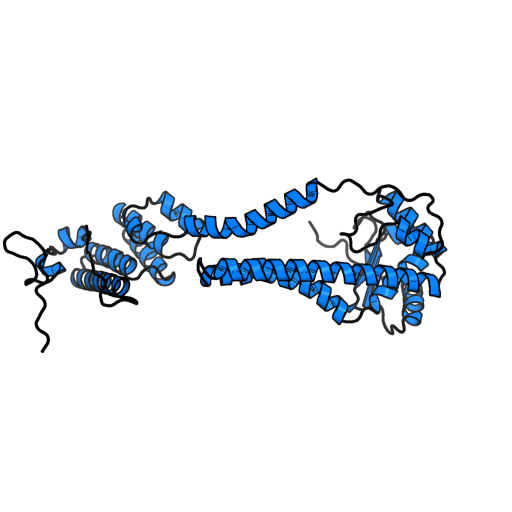0.808 27.804 1.00 87.44 287 ASP A N 1
ATOM 2112 C CA . ASP A 1 287 ? -25.149 -0.313 28.443 1.00 87.44 287 ASP A CA 1
ATOM 2113 C C . ASP A 1 287 ? -26.503 0.124 29.025 1.00 87.44 287 ASP A C 1
ATOM 2115 O O . ASP A 1 287 ? -26.635 1.187 29.641 1.00 87.44 287 ASP A O 1
ATOM 2119 N N . ALA A 1 288 ? -27.532 -0.696 28.805 1.00 87.81 288 ALA A N 1
ATOM 2120 C CA . ALA A 1 288 ? -28.906 -0.336 29.135 1.00 87.81 288 ALA A CA 1
ATOM 2121 C C . ALA A 1 288 ? -29.108 -0.125 30.643 1.00 87.81 288 ALA A C 1
ATOM 2123 O O . ALA A 1 288 ? -29.821 0.802 31.031 1.00 87.81 288 ALA A O 1
ATOM 2124 N N . GLN A 1 289 ? -28.457 -0.926 31.494 1.00 88.81 289 GLN A N 1
ATOM 2125 C CA . GLN A 1 289 ? -28.531 -0.755 32.945 1.00 88.81 289 GLN A CA 1
ATOM 2126 C C . GLN A 1 289 ? -27.937 0.603 33.335 1.00 88.81 289 GLN A C 1
ATOM 2128 O O . GLN A 1 289 ? -28.600 1.429 33.966 1.00 88.81 289 GLN A O 1
ATOM 2133 N N . ASN A 1 290 ? -26.701 0.871 32.914 1.00 89.00 290 ASN A N 1
ATOM 2134 C CA . ASN A 1 290 ? -25.992 2.098 33.276 1.00 89.00 290 ASN A CA 1
ATOM 2135 C C . ASN A 1 290 ? -26.666 3.359 32.718 1.00 89.00 290 ASN A C 1
ATOM 2137 O O . ASN A 1 290 ? -26.754 4.375 33.416 1.00 89.00 290 ASN A O 1
ATOM 2141 N N . PHE A 1 291 ? -27.199 3.282 31.498 1.00 92.69 291 PHE A N 1
ATOM 2142 C CA . PHE A 1 291 ? -27.988 4.340 30.877 1.00 92.69 291 PHE A CA 1
ATOM 2143 C C . PHE A 1 291 ? -29.248 4.662 31.690 1.00 92.69 291 PHE A C 1
ATOM 2145 O O . PHE A 1 291 ? -29.494 5.820 32.029 1.00 92.69 291 PHE A O 1
ATOM 2152 N N . HIS A 1 292 ? -30.041 3.654 32.046 1.00 94.00 292 HIS A N 1
ATOM 2153 C CA . HIS A 1 292 ? -31.266 3.869 32.811 1.00 94.00 292 HIS A CA 1
ATOM 2154 C C . HIS A 1 292 ? -30.990 4.349 34.243 1.00 94.00 292 HIS A C 1
ATOM 2156 O O . HIS A 1 292 ? -31.732 5.184 34.766 1.00 94.00 292 HIS A O 1
ATOM 2162 N N . LEU A 1 293 ? -29.886 3.907 34.852 1.00 92.56 293 LEU A N 1
ATOM 2163 C CA . LEU A 1 293 ? -29.497 4.325 36.197 1.00 92.56 293 LEU A CA 1
ATOM 2164 C C . LEU A 1 293 ? -29.141 5.819 36.275 1.00 92.56 293 LEU A C 1
ATOM 2166 O O . LEU A 1 293 ? -29.584 6.499 37.202 1.00 92.56 293 LEU A O 1
ATOM 2170 N N . ILE A 1 294 ? -28.382 6.356 35.308 1.00 94.19 294 ILE A N 1
ATOM 2171 C CA . ILE A 1 294 ? -28.089 7.800 35.286 1.00 94.19 294 ILE A CA 1
ATOM 2172 C C . ILE A 1 294 ? -29.361 8.620 35.035 1.00 94.19 294 ILE A C 1
ATOM 2174 O O . ILE A 1 294 ? -29.554 9.648 35.678 1.00 94.19 294 ILE A O 1
ATOM 2178 N N . TRP A 1 295 ? -30.268 8.161 34.167 1.00 96.69 295 TRP A N 1
ATOM 2179 C CA . TRP A 1 295 ? -31.536 8.858 33.931 1.00 96.69 295 TRP A CA 1
ATOM 2180 C C . TRP A 1 295 ? -32.444 8.873 35.160 1.00 96.69 295 TRP A C 1
ATOM 2182 O O . TRP A 1 295 ? -33.072 9.895 35.427 1.00 96.69 295 TRP A O 1
ATOM 2192 N N . ALA A 1 296 ? -32.455 7.805 35.962 1.00 95.19 296 ALA A N 1
ATOM 2193 C CA . ALA A 1 296 ? -33.158 7.802 37.244 1.00 95.19 296 ALA A CA 1
ATOM 2194 C C . ALA A 1 296 ? -32.652 8.916 38.179 1.00 95.19 296 ALA A C 1
ATOM 2196 O O . ALA A 1 296 ? -33.450 9.658 38.753 1.00 95.19 296 ALA A O 1
ATOM 2197 N N . GLU A 1 297 ? -31.331 9.084 38.286 1.00 95.38 297 GLU A N 1
ATOM 2198 C CA . GLU A 1 297 ? -30.720 10.153 39.083 1.00 95.38 297 GLU A CA 1
ATOM 2199 C C . GLU A 1 297 ? -31.056 11.553 38.540 1.00 95.38 297 GLU A C 1
ATOM 2201 O O . GLU A 1 297 ? -31.366 12.460 39.315 1.00 95.38 297 GLU A O 1
ATOM 2206 N N . LEU A 1 298 ? -31.020 11.739 37.217 1.00 96.06 298 LEU A N 1
ATOM 2207 C CA . LEU A 1 298 ? -31.307 13.027 36.577 1.00 96.06 298 LEU A CA 1
ATOM 2208 C C . LEU A 1 298 ? -32.782 13.427 36.715 1.00 96.06 298 LEU A C 1
ATOM 2210 O O . LEU A 1 298 ? -33.070 14.567 37.077 1.00 96.06 298 LEU A O 1
ATOM 2214 N N . HIS A 1 299 ? -33.717 12.494 36.515 1.00 96.19 299 HIS A N 1
ATOM 2215 C CA . HIS A 1 299 ? -35.145 12.744 36.730 1.00 96.19 299 HIS A CA 1
ATOM 2216 C C . HIS A 1 299 ? -35.453 13.086 38.190 1.00 96.19 299 HIS A C 1
ATOM 2218 O O . HIS A 1 299 ? -36.193 14.037 38.451 1.00 96.19 299 HIS A O 1
ATOM 2224 N N . ALA A 1 300 ? -34.840 12.375 39.143 1.00 94.38 300 ALA A N 1
ATOM 2225 C CA . ALA A 1 300 ? -34.993 12.685 40.561 1.00 94.38 300 ALA A CA 1
ATOM 2226 C C . ALA A 1 300 ? -34.454 14.090 40.885 1.00 94.38 300 ALA A C 1
ATOM 2228 O O . ALA A 1 300 ? -35.104 14.849 41.602 1.00 94.38 300 ALA A O 1
ATOM 2229 N N . ALA A 1 301 ? -33.309 14.474 40.310 1.00 93.44 301 ALA A N 1
ATOM 2230 C CA . ALA A 1 301 ? -32.733 15.812 40.466 1.00 93.44 301 ALA A CA 1
ATOM 2231 C C . ALA A 1 301 ? -33.588 16.927 39.845 1.00 93.44 301 ALA A C 1
ATOM 2233 O O . ALA A 1 301 ? -33.586 18.048 40.353 1.00 93.44 301 ALA A O 1
ATOM 2234 N N . ALA A 1 302 ? -34.348 16.620 38.795 1.00 92.56 302 ALA A N 1
ATOM 2235 C CA . ALA A 1 302 ? -35.331 17.526 38.206 1.00 92.56 302 ALA A CA 1
ATOM 2236 C C . ALA A 1 302 ? -36.663 17.584 38.988 1.00 92.56 302 ALA A C 1
ATOM 2238 O O . ALA A 1 302 ? -37.523 18.406 38.670 1.00 92.56 302 ALA A O 1
ATOM 2239 N N . GLY A 1 303 ? -36.846 16.731 40.004 1.00 92.50 303 GLY A N 1
ATOM 2240 C CA . GLY A 1 303 ? -38.080 16.618 40.785 1.00 92.50 303 GLY A CA 1
ATOM 2241 C C . GLY A 1 303 ? -39.176 15.769 40.129 1.00 92.50 303 GLY A C 1
ATOM 2242 O O . GLY A 1 303 ? -40.291 15.714 40.646 1.00 92.50 303 GLY A O 1
ATOM 2243 N N . ASP A 1 304 ? -38.885 15.089 39.016 1.00 95.38 304 ASP A N 1
ATOM 2244 C CA . ASP A 1 304 ? -39.816 14.163 38.365 1.00 95.38 304 ASP A CA 1
ATOM 2245 C C . ASP A 1 304 ? -39.658 12.752 38.944 1.00 95.38 304 ASP A C 1
ATOM 2247 O O . ASP A 1 304 ? -39.047 11.855 38.359 1.00 95.38 304 ASP A O 1
ATOM 2251 N N . CYS A 1 305 ? -40.205 12.558 40.142 1.00 93.62 305 CYS A N 1
ATOM 2252 C CA . CYS A 1 305 ? -40.076 11.294 40.860 1.00 93.62 305 CYS A CA 1
ATOM 2253 C C . CYS A 1 305 ? -40.754 10.112 40.155 1.00 93.62 305 CYS A C 1
ATOM 2255 O O . CYS A 1 305 ? -40.322 8.976 40.335 1.00 93.62 305 CYS A O 1
ATOM 2257 N N . ALA A 1 306 ? -41.780 10.350 39.332 1.00 92.62 306 ALA A N 1
ATOM 2258 C CA . ALA A 1 306 ? -42.433 9.285 38.575 1.00 92.62 306 ALA A CA 1
ATOM 2259 C C . ALA A 1 306 ? -41.520 8.769 37.452 1.00 92.62 306 ALA A C 1
ATOM 2261 O O . ALA A 1 306 ? -41.300 7.560 37.345 1.00 92.62 306 ALA A O 1
ATOM 2262 N N . ALA A 1 307 ? -40.931 9.674 36.662 1.00 93.50 307 ALA A N 1
ATOM 2263 C CA . ALA A 1 307 ? -39.970 9.300 35.625 1.00 93.50 307 ALA A CA 1
ATOM 2264 C C . ALA A 1 307 ? -38.694 8.680 36.217 1.00 93.50 307 ALA A C 1
ATOM 2266 O O . ALA A 1 307 ? -38.127 7.743 35.646 1.00 93.50 307 ALA A O 1
ATOM 2267 N N . ALA A 1 308 ? -38.272 9.165 37.387 1.00 93.12 308 ALA A N 1
ATOM 2268 C CA . ALA A 1 308 ? -37.114 8.644 38.098 1.00 93.12 308 ALA A CA 1
ATOM 2269 C C . ALA A 1 308 ? -37.302 7.179 38.519 1.00 93.12 308 ALA A C 1
ATOM 2271 O O . ALA A 1 308 ? -36.437 6.348 38.242 1.00 93.12 308 ALA A O 1
ATOM 2272 N N . ARG A 1 309 ? -38.460 6.845 39.108 1.00 91.12 309 ARG A N 1
ATOM 2273 C CA . ARG A 1 309 ? -38.823 5.466 39.479 1.00 91.12 309 ARG A CA 1
ATOM 2274 C C . ARG A 1 309 ? -38.913 4.554 38.251 1.00 91.12 309 ARG A C 1
ATOM 2276 O O . ARG A 1 309 ? -38.288 3.501 38.239 1.00 91.12 309 ARG A O 1
ATOM 2283 N N . ALA A 1 310 ? -39.579 4.999 37.184 1.00 92.06 310 ALA A N 1
ATOM 2284 C CA . ALA A 1 310 ? -39.690 4.220 35.946 1.00 92.06 310 ALA A CA 1
ATOM 2285 C C . ALA A 1 310 ? -38.321 3.929 35.297 1.00 92.06 310 ALA A C 1
ATOM 2287 O O . ALA A 1 310 ? -38.072 2.829 34.806 1.00 92.06 310 ALA A O 1
ATOM 2288 N N . SER A 1 311 ? -37.408 4.904 35.317 1.00 93.56 311 SER A N 1
ATOM 2289 C CA . SER A 1 311 ? -36.040 4.717 34.815 1.00 93.56 311 SER A CA 1
ATOM 2290 C C . SER A 1 311 ? -35.249 3.747 35.689 1.00 93.56 311 SER A C 1
ATOM 2292 O O . SER A 1 311 ? -34.514 2.906 35.182 1.00 93.56 311 SER A O 1
ATOM 2294 N N . PHE A 1 312 ? -35.427 3.817 37.005 1.00 91.25 312 PHE A N 1
ATOM 2295 C CA . PHE A 1 312 ? -34.787 2.894 37.932 1.00 91.25 312 PHE A CA 1
A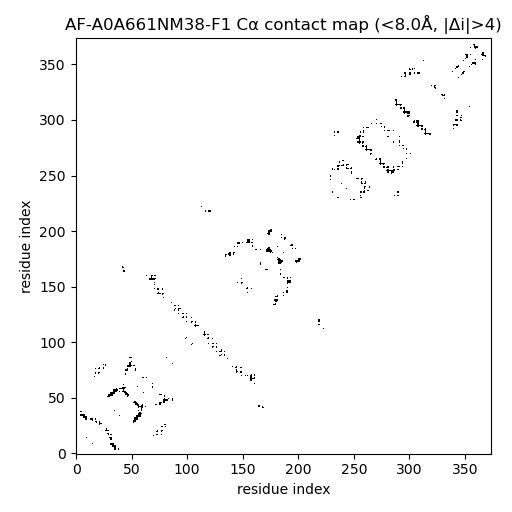TOM 2296 C C . PHE A 1 312 ? -35.258 1.442 37.735 1.00 91.25 312 PHE A C 1
ATOM 2298 O O . PHE A 1 312 ? -34.428 0.537 37.649 1.00 91.25 312 PHE A O 1
ATOM 2305 N N . GLU A 1 313 ? -36.561 1.219 37.566 1.00 88.50 313 GLU A N 1
ATOM 2306 C CA . GLU A 1 313 ? -37.121 -0.101 37.239 1.00 88.50 313 GLU A CA 1
ATOM 2307 C C . GLU A 1 313 ? -36.573 -0.647 35.911 1.00 88.50 313 GLU A C 1
ATOM 2309 O O . GLU A 1 313 ? -36.214 -1.822 35.818 1.00 88.50 313 GLU A O 1
ATOM 2314 N N . ALA A 1 314 ? -36.439 0.207 34.890 1.00 90.81 314 ALA A N 1
ATOM 2315 C CA . ALA A 1 314 ? -35.846 -0.180 33.609 1.00 90.81 314 ALA A CA 1
ATOM 2316 C C . ALA A 1 314 ? -34.369 -0.597 33.744 1.00 90.81 314 ALA A C 1
ATOM 2318 O O . ALA A 1 314 ? -33.934 -1.537 33.079 1.00 90.81 314 ALA A O 1
ATOM 2319 N N . SER A 1 315 ? -33.613 0.057 34.633 1.00 89.62 315 SER A N 1
ATOM 2320 C CA . SER A 1 315 ? -32.231 -0.326 34.956 1.00 89.62 315 SER A CA 1
ATOM 2321 C C . SER A 1 315 ? -32.161 -1.725 35.575 1.00 89.62 315 SER A C 1
ATOM 2323 O O . SER A 1 315 ? -31.395 -2.573 35.112 1.00 89.62 315 SER A O 1
ATOM 2325 N N . LEU A 1 316 ? -33.019 -2.000 36.563 1.00 84.81 316 LEU A N 1
ATOM 2326 C CA . LEU A 1 316 ? -33.115 -3.314 37.206 1.00 84.81 316 LEU A CA 1
ATOM 2327 C C . LEU A 1 316 ? -33.498 -4.412 36.207 1.00 84.81 316 LEU A C 1
ATOM 2329 O O . LEU A 1 316 ? -32.885 -5.481 36.186 1.00 84.81 316 LEU A O 1
ATOM 2333 N N . ALA A 1 317 ? -34.478 -4.141 35.343 1.00 84.69 317 ALA A N 1
ATOM 2334 C CA . ALA A 1 317 ? -34.901 -5.079 34.308 1.00 84.69 317 ALA A CA 1
ATOM 2335 C C . ALA A 1 317 ? -33.767 -5.390 33.315 1.00 84.69 317 ALA A C 1
ATOM 2337 O O . ALA A 1 317 ? -33.572 -6.553 32.953 1.00 84.69 317 ALA A O 1
ATOM 2338 N N . ALA A 1 318 ? -32.994 -4.377 32.908 1.00 85.88 318 ALA A N 1
ATOM 2339 C CA . ALA A 1 318 ? -31.837 -4.551 32.032 1.00 85.88 318 ALA A CA 1
ATOM 2340 C C . ALA A 1 318 ? -30.735 -5.396 32.692 1.00 85.88 318 ALA A C 1
ATOM 2342 O O . ALA A 1 318 ? -30.211 -6.317 32.063 1.00 85.88 318 ALA A O 1
ATOM 2343 N N . GLN A 1 319 ? -30.436 -5.144 33.970 1.00 81.81 319 GLN A N 1
ATOM 2344 C CA . GLN A 1 319 ? -29.465 -5.932 34.731 1.00 81.81 319 GLN A CA 1
ATOM 2345 C C . GLN A 1 319 ? -29.888 -7.401 34.842 1.00 81.81 319 GLN A C 1
ATOM 2347 O O . GLN A 1 319 ? -29.084 -8.303 34.596 1.00 81.81 319 GLN A O 1
ATOM 2352 N N . ALA A 1 320 ? -31.152 -7.650 35.194 1.00 78.81 320 ALA A N 1
ATOM 2353 C CA . ALA A 1 320 ? -31.684 -9.002 35.291 1.00 78.81 320 ALA A CA 1
ATOM 2354 C C . ALA A 1 320 ? -31.582 -9.721 33.938 1.00 78.81 320 ALA A C 1
ATOM 2356 O O . ALA A 1 320 ? -31.038 -10.823 33.868 1.00 78.81 320 ALA A O 1
ATOM 2357 N N . ALA A 1 321 ? -32.023 -9.079 32.852 1.00 80.50 321 ALA A N 1
ATOM 2358 C CA . ALA A 1 321 ? -31.947 -9.646 31.508 1.00 80.50 321 ALA A CA 1
ATOM 2359 C C . ALA A 1 321 ? -30.511 -10.029 31.109 1.00 80.50 321 ALA A C 1
ATOM 2361 O O . ALA A 1 321 ? -30.310 -11.105 30.551 1.00 80.50 321 ALA A O 1
ATOM 2362 N N . ALA A 1 322 ? -29.518 -9.198 31.443 1.00 76.94 322 ALA A N 1
ATOM 2363 C CA . ALA A 1 322 ? -28.112 -9.468 31.142 1.00 76.94 322 ALA A CA 1
ATOM 2364 C C . ALA A 1 322 ? -27.548 -10.684 31.901 1.00 76.94 322 ALA A C 1
ATOM 2366 O O . ALA A 1 322 ? -26.737 -11.431 31.357 1.00 76.94 322 ALA A O 1
ATOM 2367 N N . VAL A 1 323 ? -27.973 -10.918 33.148 1.00 73.38 323 VAL A N 1
ATOM 2368 C CA . VAL A 1 323 ? -27.486 -12.057 33.951 1.00 73.38 323 VAL A CA 1
ATOM 2369 C C . VAL A 1 323 ? -28.044 -13.394 33.471 1.00 73.38 323 VAL A C 1
ATOM 2371 O O . VAL A 1 323 ? -27.327 -14.397 33.509 1.00 73.38 323 VAL A O 1
ATOM 2374 N N . PHE A 1 324 ? -29.295 -13.411 33.015 1.00 75.75 324 PHE A N 1
ATOM 2375 C CA . PHE A 1 324 ? -29.963 -14.622 32.528 1.00 75.75 324 PHE A CA 1
ATOM 2376 C C . PHE A 1 324 ? -29.782 -14.860 31.021 1.00 75.75 324 PHE A C 1
ATOM 2378 O O . PHE A 1 324 ? -30.287 -15.856 30.494 1.00 75.75 324 PHE A O 1
ATOM 2385 N N . ASP A 1 325 ? -29.064 -13.982 30.314 1.00 71.38 325 ASP A N 1
ATOM 2386 C CA . ASP A 1 325 ? -28.780 -14.163 28.892 1.00 71.38 325 ASP A CA 1
ATOM 2387 C C . ASP A 1 325 ? -27.921 -15.421 28.664 1.00 71.38 325 ASP A C 1
ATOM 2389 O O . ASP A 1 325 ? -26.823 -15.580 29.203 1.00 71.38 325 ASP A O 1
ATOM 2393 N N . GLY A 1 326 ? -28.453 -16.361 27.882 1.00 66.31 326 GLY A N 1
ATOM 2394 C CA . GLY A 1 326 ? -27.802 -17.630 27.544 1.00 66.31 326 GLY A CA 1
ATOM 2395 C C . GLY A 1 326 ? -27.846 -18.736 28.611 1.00 66.31 326 GLY A C 1
ATOM 2396 O O . GLY A 1 326 ? -27.537 -19.880 28.270 1.00 66.31 326 GLY A O 1
ATOM 2397 N N . ASP A 1 327 ? -28.254 -18.453 29.853 1.00 73.94 327 ASP A N 1
ATOM 2398 C CA . ASP A 1 327 ? -28.396 -19.459 30.919 1.00 73.94 327 ASP A CA 1
ATOM 2399 C C . ASP A 1 327 ? -29.465 -19.057 31.964 1.00 73.94 327 ASP A C 1
ATOM 2401 O O . ASP A 1 327 ? -29.192 -18.246 32.855 1.00 73.94 327 ASP A O 1
ATOM 2405 N N . PRO A 1 328 ? -30.675 -19.651 31.911 1.00 71.38 328 PRO A N 1
ATOM 2406 C CA . PRO A 1 328 ? -31.777 -19.302 32.808 1.00 71.38 328 PRO A CA 1
ATOM 2407 C C . PRO A 1 328 ? -31.586 -19.809 34.246 1.00 71.38 328 PRO A C 1
ATOM 2409 O O . PRO A 1 328 ? -32.401 -19.489 35.108 1.00 71.38 328 PRO A O 1
ATOM 2412 N N . PHE A 1 329 ? -30.552 -20.611 34.519 1.00 73.81 329 PHE A N 1
ATOM 2413 C CA . PHE A 1 329 ? -30.279 -21.159 35.851 1.00 73.81 329 PHE A CA 1
ATOM 2414 C C . PHE A 1 329 ? -29.163 -20.419 36.592 1.00 73.81 329 PHE A C 1
ATOM 2416 O O . PHE A 1 329 ? -28.777 -20.835 37.689 1.00 73.81 329 PHE A O 1
ATOM 2423 N N . ARG A 1 330 ? -28.637 -19.324 36.029 1.00 70.31 330 ARG A N 1
ATOM 2424 C CA . ARG A 1 330 ? -27.724 -18.448 36.765 1.00 70.31 330 ARG A CA 1
ATOM 2425 C C . ARG A 1 330 ? -28.422 -17.815 37.958 1.00 70.31 330 ARG A C 1
ATOM 2427 O O . ARG A 1 330 ? -29.615 -17.557 37.948 1.00 70.31 330 ARG A O 1
ATOM 2434 N N . THR A 1 331 ? -27.658 -17.545 39.001 1.00 62.09 331 THR A N 1
ATOM 2435 C CA . THR A 1 331 ? -28.134 -16.778 40.148 1.00 62.09 331 THR A CA 1
ATOM 2436 C C . THR A 1 331 ? -27.846 -15.301 39.910 1.00 62.09 331 THR A C 1
ATOM 2438 O O . THR A 1 331 ? -26.688 -14.933 39.702 1.00 62.09 331 THR A O 1
ATOM 2441 N N . LEU A 1 332 ? -28.879 -14.460 39.967 1.00 61.59 332 LEU A N 1
ATOM 2442 C CA . LEU A 1 332 ? -28.714 -13.013 40.074 1.00 61.59 332 LEU A CA 1
ATOM 2443 C C . LEU A 1 332 ? -28.324 -12.680 41.516 1.00 61.59 332 LEU A C 1
ATOM 2445 O O . LEU A 1 332 ? -29.176 -12.581 42.393 1.00 61.59 332 LEU A O 1
ATOM 2449 N N . ASP A 1 333 ? -27.021 -12.555 41.756 1.00 59.72 333 ASP A N 1
ATOM 2450 C CA . ASP A 1 333 ? -26.509 -11.953 42.982 1.00 59.72 333 ASP A CA 1
ATOM 2451 C C . ASP A 1 333 ? -26.536 -10.430 42.805 1.00 59.72 333 ASP A C 1
ATOM 2453 O O . ASP A 1 333 ? -25.761 -9.871 42.025 1.00 59.72 333 ASP A O 1
ATOM 2457 N N . LEU A 1 334 ? -27.474 -9.762 43.483 1.00 55.97 334 LEU A N 1
ATOM 2458 C CA . LEU A 1 334 ? -27.611 -8.304 43.436 1.00 55.97 334 LEU A CA 1
ATOM 2459 C C . LEU A 1 334 ? -26.435 -7.580 44.122 1.00 55.97 334 LEU A C 1
ATOM 2461 O O . LEU A 1 334 ? -26.298 -6.368 43.945 1.00 55.97 334 LEU A O 1
ATOM 2465 N N . GLY A 1 335 ? -25.564 -8.293 44.853 1.00 58.44 335 GLY A N 1
ATOM 2466 C CA . GLY A 1 335 ? -24.376 -7.730 45.494 1.00 58.44 335 GLY A CA 1
ATOM 2467 C C . GLY A 1 335 ? -24.659 -6.450 46.297 1.00 58.44 335 GLY A C 1
ATOM 2468 O O . GLY A 1 335 ? -25.704 -6.297 46.926 1.00 58.44 335 GLY A O 1
ATOM 2469 N N . SER A 1 336 ? -23.717 -5.501 46.272 1.00 55.12 336 SER A N 1
ATOM 2470 C CA . SER A 1 336 ? -23.899 -4.143 46.804 1.00 55.12 336 SER A CA 1
ATOM 2471 C C . SER A 1 336 ? -24.531 -3.236 45.745 1.00 55.12 336 SER A C 1
ATOM 2473 O O . SER A 1 336 ? -23.833 -2.479 45.065 1.00 55.12 336 SER A O 1
ATOM 2475 N N . TYR A 1 337 ? -25.845 -3.342 45.572 1.00 61.06 337 TYR A N 1
ATOM 2476 C CA . TYR A 1 337 ? -26.593 -2.477 44.666 1.00 61.06 337 TYR A CA 1
ATOM 2477 C C . TYR A 1 337 ? -26.696 -1.046 45.228 1.00 61.06 337 TYR A C 1
ATOM 2479 O O . TYR A 1 337 ? -27.019 -0.853 46.401 1.00 61.06 337 TYR A O 1
ATOM 2487 N N . ALA A 1 338 ? -26.394 -0.031 44.410 1.00 65.25 338 ALA A N 1
ATOM 2488 C CA . ALA A 1 338 ? -26.376 1.373 44.825 1.00 65.25 338 ALA A CA 1
ATOM 2489 C C . ALA A 1 338 ? -27.639 2.104 44.348 1.00 65.25 338 ALA A C 1
ATOM 2491 O O . ALA A 1 338 ? -27.877 2.235 43.148 1.00 65.25 338 ALA A O 1
ATOM 2492 N N . LEU A 1 339 ? -28.434 2.612 45.291 1.00 75.12 339 LEU A N 1
ATOM 2493 C CA . LEU A 1 339 ? -29.579 3.466 44.979 1.00 75.12 339 LEU A CA 1
ATOM 2494 C C . LEU A 1 339 ? -29.101 4.876 44.595 1.00 75.12 339 LEU A C 1
ATOM 2496 O O . LEU A 1 339 ? -28.234 5.422 45.289 1.00 75.12 339 LEU A O 1
ATOM 2500 N N . PRO A 1 340 ? -29.668 5.500 43.542 1.00 83.38 340 PRO A N 1
ATOM 2501 C CA . PRO A 1 340 ? -29.374 6.891 43.230 1.00 83.38 340 PRO A CA 1
ATOM 2502 C C . PRO A 1 340 ? -29.672 7.793 44.440 1.00 83.38 340 PRO A C 1
ATOM 2504 O O . PRO A 1 340 ? -30.779 7.744 44.990 1.00 83.38 340 PRO A O 1
ATOM 2507 N N . PRO A 1 341 ? -28.712 8.618 44.894 1.00 83.12 341 PRO A N 1
ATOM 2508 C CA . PRO A 1 341 ? -28.851 9.365 46.139 1.00 83.12 341 PRO A CA 1
ATOM 2509 C C . PRO A 1 341 ? -30.018 10.351 46.092 1.00 83.12 341 PRO A C 1
ATOM 2511 O O . PRO A 1 341 ? -30.674 10.566 47.113 1.00 83.12 341 PRO A O 1
ATOM 2514 N N . THR A 1 342 ? -30.322 10.936 44.929 1.00 88.12 342 THR A N 1
ATOM 2515 C CA . THR A 1 342 ? -31.443 11.881 44.820 1.00 88.12 342 THR A CA 1
ATOM 2516 C C . THR A 1 342 ? -32.784 11.160 44.819 1.00 88.12 342 THR A C 1
ATOM 2518 O O . THR A 1 342 ? -33.750 11.653 45.394 1.00 88.12 342 THR A O 1
ATOM 2521 N N . LEU A 1 343 ? -32.840 9.950 44.267 1.00 84.88 343 LEU A N 1
ATOM 2522 C CA . LEU A 1 343 ? -34.043 9.124 44.311 1.00 84.88 343 LEU A CA 1
ATOM 2523 C C . LEU A 1 343 ? -34.421 8.757 45.757 1.00 84.88 343 LEU A C 1
ATOM 2525 O O . LEU A 1 343 ? -35.593 8.803 46.121 1.00 84.88 343 LEU A O 1
ATOM 2529 N N . VAL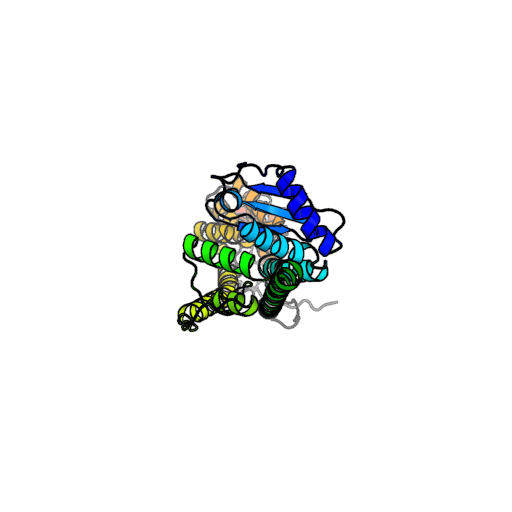 A 1 344 ? -33.426 8.491 46.607 1.00 84.31 344 VAL A N 1
ATOM 2530 C CA . VAL A 1 344 ? -33.642 8.227 48.040 1.00 84.31 344 VAL A CA 1
ATOM 2531 C C . VAL A 1 344 ? -33.952 9.511 48.810 1.00 84.31 344 VAL A C 1
ATOM 2533 O O . VAL A 1 344 ? -34.890 9.555 49.598 1.00 84.31 344 VAL A O 1
ATOM 2536 N N . THR A 1 345 ? -33.167 10.571 48.608 1.00 86.38 345 THR A N 1
ATOM 2537 C CA . THR A 1 345 ? -33.252 11.775 49.454 1.00 86.38 345 THR A CA 1
ATOM 2538 C C . THR A 1 345 ? -34.373 12.738 49.072 1.00 86.38 345 THR A C 1
ATOM 2540 O O . THR A 1 345 ? -34.892 13.409 49.957 1.00 86.38 345 THR A O 1
ATOM 2543 N N . HIS A 1 346 ? -34.726 12.845 47.787 1.00 88.00 346 HIS A N 1
ATOM 2544 C CA . HIS A 1 346 ? -35.768 13.761 47.300 1.00 88.00 346 HIS A CA 1
ATOM 2545 C C . HIS A 1 346 ? -37.077 13.054 46.970 1.00 88.00 346 HIS A C 1
ATOM 2547 O O . HIS A 1 346 ? -38.140 13.595 47.250 1.00 88.00 346 HIS A O 1
ATOM 2553 N N . CYS A 1 347 ? -37.009 11.868 46.365 1.00 89.50 347 CYS A N 1
ATOM 2554 C CA . CYS A 1 347 ? -38.207 11.104 46.012 1.00 89.50 347 CYS A CA 1
ATOM 2555 C C . CYS A 1 347 ? -38.628 10.104 47.095 1.00 89.50 347 CYS A C 1
ATOM 2557 O O . CYS A 1 347 ? -39.545 9.312 46.855 1.00 89.50 347 CYS A O 1
ATOM 2559 N N . GLU A 1 348 ? -37.947 10.151 48.250 1.00 85.38 348 GLU A N 1
ATOM 2560 C CA . GLU A 1 348 ? -38.211 9.365 49.461 1.00 85.38 348 GLU A CA 1
ATOM 2561 C C . GLU A 1 348 ? -38.368 7.865 49.179 1.00 85.38 348 GLU A C 1
ATOM 2563 O O . GLU A 1 348 ? -39.120 7.176 49.861 1.00 85.38 348 GLU A O 1
ATOM 2568 N N . MET A 1 349 ? -37.667 7.354 48.159 1.00 80.88 349 MET A N 1
ATOM 2569 C CA . MET A 1 349 ? -37.790 5.957 47.757 1.00 80.88 349 MET A CA 1
ATOM 2570 C C . MET A 1 349 ? -37.250 5.041 48.852 1.00 80.88 349 MET A C 1
ATOM 2572 O O . MET A 1 349 ? -36.081 5.129 49.243 1.00 80.88 349 MET A O 1
ATOM 2576 N N . THR A 1 350 ? -38.106 4.141 49.317 1.00 76.94 350 THR A N 1
ATOM 2577 C CA . THR A 1 350 ? -37.754 3.121 50.306 1.00 76.94 350 THR A CA 1
ATOM 2578 C C . THR A 1 350 ? -37.204 1.854 49.644 1.00 76.94 350 THR A C 1
ATOM 2580 O O . THR A 1 350 ? -37.391 1.620 48.452 1.00 76.94 350 THR A O 1
ATOM 2583 N N . ILE A 1 351 ? -36.528 1.006 50.429 1.00 67.69 351 ILE A N 1
ATOM 2584 C CA . ILE A 1 351 ? -36.071 -0.318 49.966 1.00 67.69 351 ILE A CA 1
ATOM 2585 C C . ILE A 1 351 ? -37.274 -1.190 49.564 1.00 67.69 351 ILE A C 1
ATOM 2587 O O . ILE A 1 351 ? -37.207 -1.862 48.540 1.00 67.69 351 ILE A O 1
ATOM 2591 N N . GLY A 1 352 ? -38.382 -1.125 50.315 1.00 66.00 352 GLY A N 1
ATOM 2592 C CA . GLY A 1 352 ? -39.631 -1.819 49.977 1.00 66.00 352 GLY A CA 1
ATOM 2593 C C . GLY A 1 352 ? -40.179 -1.385 48.619 1.00 66.00 352 GLY A C 1
ATOM 2594 O O . GLY A 1 352 ? -40.407 -2.218 47.755 1.00 66.00 352 GLY A O 1
ATOM 2595 N N . GLU A 1 353 ? -40.250 -0.084 48.344 1.00 70.31 353 GLU A N 1
ATOM 2596 C CA . GLU A 1 353 ? -40.681 0.401 47.024 1.00 70.31 353 GLU A CA 1
ATOM 2597 C C . GLU A 1 353 ? -39.697 0.060 45.890 1.00 70.31 353 GLU A C 1
ATOM 2599 O O . GLU A 1 353 ? -40.107 -0.031 44.736 1.00 70.31 353 GLU A O 1
ATOM 2604 N N . ALA A 1 354 ? -38.405 -0.106 46.187 1.00 67.12 354 ALA A N 1
ATOM 2605 C CA . ALA A 1 354 ? -37.383 -0.419 45.187 1.00 67.12 354 ALA A CA 1
ATOM 2606 C C . ALA A 1 354 ? -37.380 -1.896 44.755 1.00 67.12 354 ALA A C 1
ATOM 2608 O O . ALA A 1 354 ? -37.006 -2.189 43.619 1.00 67.12 354 ALA A O 1
ATOM 2609 N N . PHE A 1 355 ? -37.779 -2.815 45.642 1.00 65.94 355 PHE A N 1
ATOM 2610 C CA . PHE A 1 355 ? -37.729 -4.265 45.397 1.00 65.94 355 PHE A CA 1
ATOM 2611 C C . PHE A 1 355 ? -39.103 -4.964 45.475 1.00 65.94 355 PHE A C 1
ATOM 2613 O O . PHE A 1 355 ? -39.232 -6.102 45.027 1.00 65.94 355 PHE A O 1
ATOM 2620 N N . GLY A 1 356 ? -40.137 -4.265 45.955 1.00 64.38 356 GLY A N 1
ATOM 2621 C CA . GLY A 1 356 ? -41.499 -4.743 46.215 1.00 64.38 356 GLY A CA 1
ATOM 2622 C C . GLY A 1 356 ? -41.804 -4.778 47.719 1.00 64.38 356 GLY A C 1
ATOM 2623 O O . GLY A 1 356 ? -41.000 -5.295 48.491 1.00 64.38 356 GLY A O 1
ATOM 2624 N N . ASP A 1 357 ? -42.965 -4.269 48.149 1.00 60.03 357 ASP A N 1
ATOM 2625 C CA . ASP A 1 357 ? -43.324 -4.187 49.582 1.00 60.03 357 ASP A CA 1
ATOM 2626 C C . ASP A 1 357 ? -43.343 -5.562 50.281 1.00 60.03 357 ASP A C 1
ATOM 2628 O O . ASP A 1 357 ? -43.032 -5.659 51.464 1.00 60.03 357 ASP A O 1
ATOM 2632 N N . ASP A 1 358 ? -43.616 -6.636 49.532 1.00 60.44 358 ASP A N 1
ATOM 2633 C CA . ASP A 1 358 ? -43.617 -8.022 50.026 1.00 60.44 358 ASP A CA 1
ATOM 2634 C C . ASP A 1 358 ? -42.217 -8.671 50.035 1.00 60.44 358 ASP A C 1
ATOM 2636 O O . ASP A 1 358 ? -42.076 -9.860 50.331 1.00 60.44 358 ASP A O 1
ATOM 2640 N N . THR A 1 359 ? -41.178 -7.916 49.666 1.00 58.66 359 THR A N 1
ATOM 2641 C CA . THR A 1 359 ? -39.809 -8.424 49.499 1.00 58.66 359 THR A CA 1
ATOM 2642 C C . THR A 1 359 ? -38.853 -7.983 50.592 1.00 58.66 359 THR A C 1
ATOM 2644 O O . THR A 1 359 ? -37.663 -8.212 50.450 1.00 58.66 359 THR A O 1
ATOM 2647 N N . VAL A 1 360 ? -39.317 -7.365 51.680 1.00 58.91 360 VAL A N 1
ATOM 2648 C CA . VAL A 1 360 ? -38.456 -6.960 52.801 1.00 58.91 360 VAL A CA 1
ATOM 2649 C C . VAL A 1 360 ? -38.975 -7.593 54.088 1.00 58.91 360 VAL A C 1
ATOM 2651 O O . VAL A 1 360 ? -40.140 -7.412 54.431 1.00 58.91 360 VAL A O 1
ATOM 2654 N N . ASP A 1 361 ? -38.135 -8.369 54.778 1.00 65.31 361 ASP A N 1
ATOM 2655 C CA . ASP A 1 361 ? -38.504 -8.977 56.062 1.00 65.31 361 ASP A CA 1
ATOM 2656 C C . ASP A 1 361 ? -38.476 -7.962 57.223 1.00 65.31 361 ASP A C 1
ATOM 2658 O O . ASP A 1 361 ? -38.004 -6.831 57.084 1.00 65.31 361 ASP A O 1
ATOM 2662 N N . ASP A 1 362 ? -38.978 -8.373 58.393 1.00 66.00 362 ASP A N 1
ATOM 2663 C CA . ASP A 1 362 ? -39.024 -7.537 59.606 1.00 66.00 362 ASP A CA 1
ATOM 2664 C C . ASP A 1 362 ? -37.626 -7.080 60.087 1.00 66.00 362 ASP A C 1
ATOM 2666 O O . ASP A 1 362 ? -37.518 -6.132 60.870 1.00 66.00 362 ASP A O 1
ATOM 2670 N N . ASP A 1 363 ? -36.559 -7.730 59.608 1.00 61.66 363 ASP A N 1
ATOM 2671 C CA . ASP A 1 363 ? -35.159 -7.421 59.909 1.00 61.66 363 ASP A CA 1
ATOM 2672 C C . ASP A 1 363 ? -34.515 -6.490 58.854 1.00 61.66 363 ASP A C 1
ATOM 2674 O O . ASP A 1 363 ? -33.356 -6.088 59.000 1.00 61.66 363 ASP A O 1
ATOM 2678 N N . GLY A 1 364 ? -35.260 -6.094 57.815 1.00 55.69 364 GLY A N 1
ATOM 2679 C CA . GLY A 1 364 ? -34.809 -5.189 56.757 1.00 55.69 364 GLY A CA 1
ATOM 2680 C C . GLY A 1 364 ? -33.998 -5.859 55.645 1.00 55.69 364 GLY A C 1
ATOM 2681 O O . GLY A 1 364 ? -33.350 -5.157 54.862 1.00 55.69 364 GLY A O 1
ATOM 2682 N N . ASN A 1 365 ? -34.009 -7.191 55.555 1.00 55.94 365 ASN A N 1
ATOM 2683 C CA . ASN A 1 365 ? -33.365 -7.924 54.467 1.00 55.94 365 ASN A CA 1
ATOM 2684 C C . ASN A 1 365 ? -34.312 -8.054 53.275 1.00 55.94 365 ASN A C 1
ATOM 2686 O O . ASN A 1 365 ? -35.503 -8.304 53.444 1.00 55.94 365 ASN A O 1
ATOM 2690 N N . VAL A 1 366 ? -33.767 -7.958 52.059 1.00 56.12 366 VAL A N 1
ATOM 2691 C CA . VAL A 1 366 ? -34.539 -8.216 50.838 1.00 56.12 366 VAL A CA 1
ATOM 2692 C C . VAL A 1 366 ? -34.700 -9.732 50.645 1.00 56.12 366 VAL A C 1
ATOM 2694 O O . VAL A 1 366 ? -33.720 -10.445 50.425 1.00 56.12 366 VAL A O 1
ATOM 2697 N N . VAL A 1 367 ? -35.932 -10.233 50.727 1.00 56.34 367 VAL A N 1
ATOM 2698 C CA . VAL A 1 367 ? -36.339 -11.631 50.569 1.00 56.34 367 VAL A CA 1
ATOM 2699 C C . VAL A 1 367 ? -37.266 -11.760 49.358 1.00 56.34 367 VAL A C 1
ATOM 2701 O O . VAL A 1 367 ? -38.436 -11.398 49.407 1.00 56.34 367 VAL A O 1
ATOM 2704 N N . PHE A 1 368 ? -36.780 -12.345 48.264 1.00 53.19 368 PHE A N 1
ATOM 2705 C CA . PHE A 1 368 ? -37.646 -12.712 47.141 1.00 53.19 368 PHE A CA 1
ATOM 2706 C C . PHE A 1 368 ? -38.388 -14.010 47.476 1.00 53.19 368 PHE A C 1
ATOM 2708 O O . PHE A 1 368 ? -37.852 -15.107 47.300 1.00 53.19 368 PHE A O 1
ATOM 2715 N N . SER A 1 369 ? -39.623 -13.905 47.975 1.00 47.28 369 SER A N 1
ATOM 2716 C CA . SER A 1 369 ? -40.519 -15.061 47.997 1.00 47.28 369 SER A CA 1
ATOM 2717 C C . SER A 1 369 ? -41.012 -15.304 46.569 1.00 47.28 369 SER A C 1
ATOM 2719 O O . SER A 1 369 ? -41.552 -14.415 45.915 1.00 47.28 369 SER A O 1
ATOM 2721 N N . GLY A 1 370 ? -40.736 -16.491 46.025 1.00 41.22 370 GLY A N 1
ATOM 2722 C CA . GLY A 1 370 ? -41.225 -16.856 44.702 1.00 41.22 370 GLY A CA 1
ATOM 2723 C C . GLY A 1 370 ? -42.749 -16.827 44.715 1.00 41.22 370 GLY A C 1
ATOM 2724 O O . GLY A 1 370 ? -43.363 -17.632 45.411 1.00 41.22 370 GLY A O 1
ATOM 2725 N N . SER A 1 371 ? -43.360 -15.915 43.958 1.00 40.44 371 SER A N 1
ATOM 2726 C CA . SER A 1 371 ? -44.785 -16.007 43.660 1.00 40.44 371 SER A CA 1
ATOM 2727 C C . SER A 1 371 ? -45.028 -17.354 42.981 1.00 40.44 371 SER A C 1
ATOM 2729 O O . SER A 1 371 ? -44.470 -17.606 41.907 1.00 40.44 371 SER A O 1
ATOM 2731 N N . GLU A 1 372 ? -45.831 -18.226 43.592 1.00 40.47 372 GLU A N 1
ATOM 2732 C CA . GLU A 1 372 ? -46.388 -19.379 42.889 1.00 40.47 372 GLU A CA 1
ATOM 2733 C C . GLU A 1 372 ? -47.090 -18.848 41.632 1.00 40.47 372 GLU A C 1
ATOM 2735 O O . GLU A 1 372 ? -48.010 -18.032 41.710 1.00 40.47 372 GLU A O 1
ATOM 2740 N N . ALA A 1 373 ? -46.579 -19.234 40.463 1.00 32.72 373 ALA A N 1
ATOM 2741 C CA . ALA A 1 373 ? -47.162 -18.859 39.185 1.00 32.72 373 ALA A CA 1
ATOM 2742 C C . ALA A 1 373 ? -48.596 -19.424 39.079 1.00 32.72 373 ALA A C 1
ATOM 2744 O O . ALA A 1 373 ? -48.809 -20.564 39.504 1.00 32.72 373 ALA A O 1
ATOM 2745 N N . PRO A 1 374 ? -49.567 -18.672 38.521 1.00 40.84 374 PRO A N 1
ATOM 2746 C CA . PRO A 1 374 ? -50.883 -19.214 38.187 1.00 40.84 374 PRO A CA 1
ATOM 2747 C C . PRO A 1 374 ? -50.837 -20.271 37.076 1.00 40.84 374 PRO A C 1
ATOM 2749 O O . PRO A 1 374 ? -49.961 -20.176 36.182 1.00 40.84 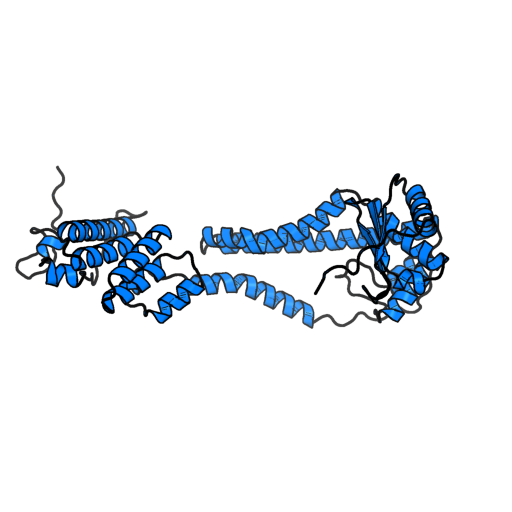374 PRO A O 1
#

pLDDT: mean 80.71, std 13.88, range [30.66, 97.0]